Protein AF-0000000083452354 (afdb_homodimer)

Solvent-accessible surface area (backbone atoms only — not comparable to full-atom values): 31433 Å² total; per-residue (Å²): 131,85,44,67,26,34,36,24,33,36,47,53,29,38,31,42,35,36,35,21,65,55,76,79,58,84,60,33,82,42,70,33,78,39,66,51,74,45,76,29,36,59,20,41,41,19,42,53,42,30,30,44,73,66,45,54,36,30,40,35,30,43,43,32,70,34,74,62,28,49,50,45,52,52,50,33,53,78,53,66,34,44,53,85,79,38,43,73,44,76,90,39,59,53,32,40,29,42,33,43,33,17,68,76,78,65,40,51,22,36,41,35,24,66,82,76,54,72,68,66,47,39,74,66,56,68,70,58,79,65,78,56,34,32,30,41,36,35,46,63,49,66,57,71,40,45,50,49,40,51,54,48,49,52,52,49,29,66,75,64,71,51,82,57,42,36,31,37,36,41,43,62,72,58,81,78,54,68,74,53,46,46,75,28,46,30,36,38,36,24,46,55,23,34,45,66,73,70,27,90,42,50,67,51,38,48,67,68,48,59,80,54,45,36,89,87,21,35,44,33,27,40,49,66,84,65,12,36,32,34,36,28,84,88,74,39,77,34,76,28,64,40,42,79,53,94,58,75,65,28,64,82,58,28,68,28,33,23,53,24,40,29,50,54,33,43,74,73,66,50,54,70,57,59,16,47,38,50,7,25,44,52,18,19,56,39,20,50,33,73,72,61,86,55,47,39,71,76,35,52,77,61,50,72,76,100,131,83,43,68,26,34,38,26,32,36,46,54,28,38,32,41,35,37,35,19,66,53,76,80,58,84,60,32,82,43,70,33,78,38,65,53,76,44,76,28,38,59,22,41,41,18,42,52,41,30,30,44,73,67,45,53,37,31,41,34,29,44,42,31,70,34,74,64,28,49,52,45,52,52,51,32,54,78,53,67,34,44,55,84,78,38,44,74,44,75,91,37,59,55,33,39,28,42,33,44,33,16,68,75,79,65,41,51,24,36,39,36,25,66,83,75,54,74,70,67,47,38,76,65,56,69,70,59,78,64,77,57,34,33,33,40,36,35,48,64,51,65,57,70,39,46,50,50,40,52,53,50,48,52,52,49,29,64,74,64,72,51,82,58,41,38,32,37,37,41,44,63,72,58,81,78,54,68,74,52,48,46,74,28,46,32,36,36,36,25,46,53,23,33,46,67,72,70,29,90,45,49,67,50,39,46,66,67,48,59,78,53,44,35,90,87,21,36,42,31,27,40,48,66,85,67,12,36,33,35,34,28,83,89,72,38,78,33,76,29,63,40,41,79,53,95,57,76,66,26,63,79,59,29,69,29,34,24,53,25,40,28,51,55,32,44,74,73,66,48,54,68,57,60,16,46,39,51,8,26,44,52,18,20,55,38,20,49,33,73,73,60,86,55,47,39,71,76,35,51,79,61,49,73,78,102

Organism: Laodelphax striatellus (NCBI:txid195883)

Sequence (612 aa):
MTPTRILCVGLVCVDIVQVCECFPDEDSDKRSVEHYMQRGGNASNMCSVLSQLGAECEFLGSMSDDLFSEFAKKDFGENNISTDNCTYHKGHDLPLSTVIINQQNGSRTIIHSNKSFPELSCQEFEKIDFSAYSWVHFEGRNIEQITGMIKFLLTWRSKSNSCLKISIEIEKPRSNQEVLIPLADVVLLGKDFALFSGCRSMVETIQKFKHNLKSGATLISVWGTEGATGYSESAGCKHSPAYLQLITVDTLGAGDTFAAALVFSLNKGNALDKSIEFACKVAGVKTGIKGFSLLKTVCENILQDVMTPTRILCVGLVCVDIVQVCECFPDEDSDKRSVEHYMQRGGNASNMCSVLSQLGAECEFLGSMSDDLFSEFAKKDFGENNISTDNCTYHKGHDLPLSTVIINQQNGSRTIIHSNKSFPELSCQEFEKIDFSAYSWVHFEGRNIEQITGMIKFLLTWRSKSNSCLKISIEIEKPRSNQEVLIPLADVVLLGKDFALFSGCRSMVETIQKFKHNLKSGATLISVWGTEGATGYSESAGCKHSPAYLQLITVDTLGAGDTFAAALVFSLNKGNALDKSIEFACKVAGVKTGIKGFSLLKTVCENILQDV

InterPro domains:
  IPR002173 Carbohydrate/purine kinase, PfkB, conserved site [PS00584] (250-263)
  IPR011611 Carbohydrate kinase PfkB [PF00294] (4-288)
  IPR029056 Ribokinase-like [G3DSA:3.40.1190.20] (4-295)
  IPR029056 Ribokinase-like [SSF53613] (1-291)
  IPR034093 Ketohexokinase [cd01939] (5-292)
  IPR052562 Ketohexokinase-related [PTHR42774] (3-235)

Foldseek 3Di:
DAFFEEEFFWAKEKEKEFEAQADDDPPDDDDTPDIDMDMDDLSLQLQLLLLLLPGHYEYEKEAEDDPGSVVSVVVCVVSNYHDPLYHYDYPADGKYKYWYAHPVPGDIDIDIDDPCGDIDALVSLLVDDCRNHQEYEYEQPPVVRVVSNLVSVVVVCVVVVHNRFYEYEDEACDPPSLVCQQSGQEYEYEDNVCVSVPHPDQVSSCVVNVVSYHANHKYKYQYPQQAIWMAHPVQGIATDGADADPDFDALRCLVSQLVSQLCSQVSVPDDNNLSSNLSRDLSRQVRRDPRCVCSSVSCVVSSVSD/DAFFEEEFFWAKEKEKEFEAQADDDPPDDDDTPDIDMDMDDLSLQLQLLLLLLPGHYEYEKEAEDDPGSVVSVVVCVVSNYHDPLYHYDYPADGKYKYWYAHPVPRDIDIDIDDPCGDIDALVSLLVDDCRNHQEYEYEQPPVVRVVSNLVSVVVVCVVVVHNRFYEYEDEACDPPSLVCAQSGQEYEYEDNNCVSVPHDDQVSSCVVNVVSYHANHKYKYQYPQQAIWMAHPVQGIATDGADADPDFDALRCLVSQLVSQLCSQVSVPDDNNLSSNLSRDLSRQVRRDPRCVCSSVSCVVSSVSD

Secondary structure (DSSP, 8-state):
----EEEEES--EEEEEEEESSPPPTT-EEE-SEEEEEEE-HHHHHHHHHHHHT--EEEESEE-SSHHHHHHHHHHHHTT-B-TT-EE-TTPPPPEEEEEEETTT--EEEEEE--SPPPPPHHHHTTS-GGGEEEEEEES-SHHHHHHHHHHHHHHHHHHT---EEEEEE-SS-TTGGGGGGG-SEEEEEHHHHHHTT--SHHHHHHHHGGGSPTT-EEEEE-GGG-EEEEETTTEEEEE-----SS----TTHHHHHHHHHHHHHHTT--HHHHHHHHHHHHHHHTTSSSSTTHHHHTHHHHTT-/----EEEEES--EEEEEEEESSPPPTT-EEE-SEEEEEEE-HHHHHHHHHHHHT--EEEESEE-SSHHHHHHHHHHHHTT-B-TT-EE-TTPPPPEEEEEEETTT--EEEEEE---PPPPPHHHHTTS-GGGEEEEEEES-SHHHHHHHHHHHHHHHHHHT---EEEEEE-SS-TTGGGGGGG-SEEEEEHHHHHHTT--SHHHHHHHHGGGSPTT-EEEEE-GGG-EEEEETTTEEEEE-----SS----TTHHHHHHHHHHHHHHTT--HHHHHHHHHHHHHHHTTSSSSTTHHHHTHHHHTT-

pLDDT: mean 95.19, std 4.25, range [59.5, 98.88]

Structure (mmCIF, N/CA/C/O backbone):
data_AF-0000000083452354-model_v1
#
loop_
_entity.id
_entity.type
_entity.pdbx_description
1 polymer 'Carbohydrate kinase PfkB domain-containing protein'
#
loop_
_atom_site.group_PDB
_atom_site.id
_atom_site.type_symbol
_atom_site.label_atom_id
_atom_site.label_alt_id
_atom_site.label_comp_id
_atom_site.label_asym_id
_atom_site.label_entity_id
_atom_site.label_seq_id
_atom_site.pdbx_PDB_ins_code
_atom_site.Cartn_x
_atom_site.Cartn_y
_atom_site.Cartn_z
_atom_site.occupancy
_atom_site.B_iso_or_equiv
_atom_site.auth_seq_id
_atom_site.auth_comp_id
_atom_site.auth_asym_id
_atom_site.auth_atom_id
_atom_site.pdbx_PDB_model_num
ATOM 1 N N . MET A 1 1 ? -24.734 35.438 12.57 1 59.5 1 MET A N 1
ATOM 2 C CA . MET A 1 1 ? -24 34.5 13.453 1 59.5 1 MET A CA 1
ATOM 3 C C . MET A 1 1 ? -22.516 34.469 13.07 1 59.5 1 MET A C 1
ATOM 5 O O . MET A 1 1 ? -22.172 34.531 11.891 1 59.5 1 MET A O 1
ATOM 9 N N . THR A 1 2 ? -21.609 34.594 13.992 1 77.62 2 THR A N 1
ATOM 10 C CA . THR A 1 2 ? -20.172 34.625 13.742 1 77.62 2 THR A CA 1
ATOM 11 C C . THR A 1 2 ? -19.688 33.281 13.203 1 77.62 2 THR A C 1
ATOM 13 O O . THR A 1 2 ? -19.938 32.25 13.797 1 77.62 2 THR A O 1
ATOM 16 N N . PRO A 1 3 ? -19.141 33.312 11.93 1 86 3 PRO A N 1
ATOM 17 C CA . PRO A 1 3 ? -18.656 32.062 11.367 1 86 3 PRO A CA 1
ATOM 18 C C . PRO A 1 3 ? -17.625 31.375 12.266 1 86 3 PRO A C 1
ATOM 20 O O . PRO A 1 3 ? -16.859 32.031 12.969 1 86 3 PRO A O 1
ATOM 23 N N . THR A 1 4 ? -17.719 30.078 12.297 1 88.81 4 THR A N 1
ATOM 24 C CA . THR A 1 4 ? -16.797 29.328 13.156 1 88.81 4 THR A CA 1
ATOM 25 C C . THR A 1 4 ? -16.109 28.219 12.367 1 88.81 4 THR A C 1
ATOM 27 O O . THR A 1 4 ? -15.211 27.547 12.883 1 88.81 4 THR A O 1
ATOM 30 N N . ARG A 1 5 ? -16.453 28.062 11.18 1 96.38 5 ARG A N 1
ATOM 31 C CA . ARG A 1 5 ? -15.938 26.938 10.383 1 96.38 5 ARG A CA 1
ATOM 32 C C . ARG A 1 5 ? -14.484 27.203 9.977 1 96.38 5 ARG A C 1
ATOM 34 O O . ARG A 1 5 ? -14.133 28.312 9.602 1 96.38 5 ARG A O 1
ATOM 41 N N . ILE A 1 6 ? -13.656 26.141 10.055 1 98.75 6 ILE A N 1
ATOM 42 C CA . ILE A 1 6 ? -12.25 26.234 9.68 1 98.75 6 ILE A CA 1
ATOM 43 C C . ILE A 1 6 ? -12.031 25.5 8.359 1 98.75 6 ILE A C 1
ATOM 45 O O . ILE A 1 6 ? -12.453 24.359 8.188 1 98.75 6 ILE A O 1
ATOM 49 N N . LEU A 1 7 ? -11.422 26.172 7.391 1 98.81 7 LEU A N 1
ATOM 50 C CA . LEU A 1 7 ? -11.078 25.594 6.098 1 98.81 7 LEU A CA 1
ATOM 51 C C . LEU A 1 7 ? -9.602 25.219 6.047 1 98.81 7 LEU A C 1
ATOM 53 O O . LEU A 1 7 ? -8.734 26.062 6.336 1 98.81 7 LEU A O 1
ATOM 57 N N . CYS A 1 8 ? -9.305 23.969 5.773 1 98.81 8 CYS A N 1
ATOM 58 C CA . CYS A 1 8 ? -7.926 23.531 5.586 1 98.81 8 CYS A CA 1
ATOM 59 C C . CYS A 1 8 ? -7.641 23.234 4.117 1 98.81 8 CYS A C 1
ATOM 61 O O . CYS A 1 8 ? -8.273 22.359 3.523 1 98.81 8 CYS A O 1
ATOM 63 N N . VAL A 1 9 ? -6.672 23.922 3.527 1 98.69 9 VAL A N 1
ATOM 64 C CA . VAL A 1 9 ? -6.348 23.828 2.107 1 98.69 9 VAL A CA 1
ATOM 65 C C . VAL A 1 9 ? -5.039 23.062 1.92 1 98.69 9 VAL A C 1
ATOM 67 O O . VAL A 1 9 ? -4.004 23.453 2.463 1 98.69 9 VAL A O 1
ATOM 70 N N . GLY A 1 10 ? -5.105 22 1.178 1 97.56 10 GLY A N 1
ATOM 71 C CA . GLY A 1 10 ? -3.875 21.266 0.947 1 97.56 10 GLY A CA 1
ATOM 72 C C . GLY A 1 10 ? -4.102 19.906 0.29 1 97.56 10 GLY A C 1
ATOM 73 O O . GLY A 1 10 ? -4.93 19.781 -0.617 1 97.56 10 GLY A O 1
ATOM 74 N N . LEU A 1 11 ? -3.305 18.984 0.703 1 95.25 11 LEU A N 1
ATOM 75 C CA . LEU A 1 11 ? -3.301 17.688 0.032 1 95.25 11 LEU A CA 1
ATOM 76 C C . LEU A 1 11 ? -3.992 16.641 0.887 1 95.25 11 LEU A C 1
ATOM 78 O O . LEU A 1 11 ? -4.039 16.75 2.113 1 95.25 11 LEU A O 1
ATOM 82 N N . VAL A 1 12 ? -4.598 15.695 0.187 1 97.62 12 VAL A N 1
ATOM 83 C CA . VAL A 1 12 ? -5.047 14.438 0.776 1 97.62 12 VAL A CA 1
ATOM 84 C C . VAL A 1 12 ? -4.379 13.266 0.066 1 97.62 12 VAL A C 1
ATOM 86 O O . VAL A 1 12 ? -4.141 13.312 -1.144 1 97.62 12 VAL A O 1
ATOM 89 N N . CYS A 1 13 ? -3.949 12.359 0.795 1 97.12 13 CYS A N 1
ATOM 90 C CA . CYS A 1 13 ? -3.412 11.117 0.266 1 97.12 13 CYS A CA 1
ATOM 91 C C . CYS A 1 13 ? -3.873 9.922 1.1 1 97.12 13 CYS A C 1
ATOM 93 O O . CYS A 1 13 ? -4.629 10.086 2.059 1 97.12 13 CYS A O 1
ATOM 95 N N . VAL A 1 14 ? -3.547 8.781 0.658 1 96.81 14 VAL A N 1
ATOM 96 C CA . VAL A 1 14 ? -3.801 7.562 1.417 1 96.81 14 VAL A CA 1
ATOM 97 C C . VAL A 1 14 ? -2.477 6.914 1.812 1 96.81 14 VAL A C 1
ATOM 99 O O . VAL A 1 14 ? -1.541 6.859 1.011 1 96.81 14 VAL A O 1
ATOM 102 N N . ASP A 1 15 ? -2.402 6.574 3.043 1 96.44 15 ASP A N 1
ATOM 103 C CA . ASP A 1 15 ? -1.229 5.887 3.57 1 96.44 15 ASP A CA 1
ATOM 104 C C . ASP A 1 15 ? -1.497 4.391 3.738 1 96.44 15 ASP A C 1
ATOM 106 O O . ASP A 1 15 ? -2.445 3.998 4.422 1 96.44 15 ASP A O 1
ATOM 110 N N . ILE A 1 16 ? -0.699 3.607 3.1 1 96.75 16 ILE A N 1
ATOM 111 C CA . ILE A 1 16 ? -0.653 2.178 3.379 1 96.75 16 ILE A CA 1
ATOM 112 C C . ILE A 1 16 ? 0.457 1.884 4.387 1 96.75 16 ILE A C 1
ATOM 114 O O . ILE A 1 16 ? 1.642 1.992 4.062 1 96.75 16 ILE A O 1
ATOM 118 N N . VAL A 1 17 ? 0.036 1.409 5.531 1 95.69 17 VAL A N 1
ATOM 119 C CA . VAL A 1 17 ? 0.994 1.263 6.621 1 95.69 17 VAL A CA 1
ATOM 120 C C . VAL A 1 17 ? 1.289 -0.217 6.855 1 95.69 17 VAL A C 1
ATOM 122 O O . VAL A 1 17 ? 0.369 -1.021 7.02 1 95.69 17 VAL A O 1
ATOM 125 N N . GLN A 1 18 ? 2.516 -0.581 6.789 1 96.81 18 GLN A N 1
ATOM 126 C CA . GLN A 1 18 ? 3.008 -1.898 7.18 1 96.81 18 GLN A CA 1
ATOM 127 C C . GLN A 1 18 ? 3.816 -1.824 8.469 1 96.81 18 GLN A C 1
ATOM 129 O O . GLN A 1 18 ? 4.848 -1.152 8.523 1 96.81 18 GLN A O 1
ATOM 134 N N . VAL A 1 19 ? 3.334 -2.504 9.484 1 94.62 19 VAL A N 1
ATOM 135 C CA . VAL A 1 19 ? 4.078 -2.602 10.734 1 94.62 19 VAL A CA 1
ATOM 136 C C . VAL A 1 19 ? 4.949 -3.855 10.727 1 94.62 19 VAL A C 1
ATOM 138 O O . VAL A 1 19 ? 4.441 -4.973 10.633 1 94.62 19 VAL A O 1
ATOM 141 N N . CYS A 1 20 ? 6.234 -3.67 10.75 1 96.44 20 CYS A N 1
ATOM 142 C CA . CYS A 1 20 ? 7.188 -4.77 10.68 1 96.44 20 CYS A CA 1
ATOM 143 C C . CYS A 1 20 ? 7.922 -4.941 12 1 96.44 20 CYS A C 1
ATOM 145 O O . CYS A 1 20 ? 8.102 -3.975 12.75 1 96.44 20 CYS A O 1
ATOM 147 N N . GLU A 1 21 ? 8.273 -6.195 12.32 1 95.38 21 GLU A N 1
ATOM 148 C CA . GLU A 1 21 ? 9.117 -6.398 13.492 1 95.38 21 GLU A CA 1
ATOM 149 C C . GLU A 1 21 ? 10.406 -5.582 13.398 1 95.38 21 GLU A C 1
ATOM 151 O O . GLU A 1 21 ? 10.82 -4.945 14.375 1 95.38 21 GLU A O 1
ATOM 156 N N . CYS A 1 22 ? 11.055 -5.66 12.266 1 95.44 22 CYS A N 1
ATOM 157 C CA . CYS A 1 22 ? 12.219 -4.844 11.93 1 95.44 22 CYS A CA 1
ATOM 158 C C . CYS A 1 22 ? 12.109 -4.305 10.508 1 95.44 22 CYS A C 1
ATOM 160 O O . CYS A 1 22 ? 11.312 -4.805 9.703 1 95.44 22 CYS A O 1
ATOM 162 N N . PHE A 1 23 ? 12.867 -3.281 10.242 1 96.75 23 PHE A N 1
ATOM 163 C CA . PHE A 1 23 ? 12.891 -2.752 8.883 1 96.75 23 PHE A CA 1
ATOM 164 C C . PHE A 1 23 ? 13.398 -3.799 7.902 1 96.75 23 PHE A C 1
ATOM 166 O O . PHE A 1 23 ? 14.406 -4.465 8.164 1 96.75 23 PHE A O 1
ATOM 173 N N . PRO A 1 24 ? 12.695 -4.023 6.777 1 97.31 24 PRO A N 1
ATOM 174 C CA . PRO A 1 24 ? 13.062 -5.117 5.875 1 97.31 24 PRO A CA 1
ATOM 175 C C . PRO A 1 24 ? 14.398 -4.879 5.176 1 97.31 24 PRO A C 1
ATOM 177 O O . PRO A 1 24 ? 14.719 -3.744 4.816 1 97.31 24 PRO A O 1
ATOM 180 N N . ASP A 1 25 ? 15.141 -5.949 5.004 1 96.31 25 ASP A N 1
ATOM 181 C CA . ASP A 1 25 ? 16.328 -5.906 4.16 1 96.31 25 ASP A CA 1
ATOM 182 C C . ASP A 1 25 ? 15.953 -5.805 2.684 1 96.31 25 ASP A C 1
ATOM 184 O O . ASP A 1 25 ? 14.953 -6.387 2.25 1 96.31 25 ASP A O 1
ATOM 188 N N . GLU A 1 26 ? 16.75 -5.051 1.954 1 95.62 26 GLU A N 1
ATOM 189 C CA . GLU A 1 26 ? 16.5 -5.02 0.515 1 95.62 26 GLU A CA 1
ATOM 190 C C . GLU A 1 26 ? 16.5 -6.422 -0.079 1 95.62 26 GLU A C 1
ATOM 192 O O . GLU A 1 26 ? 17.266 -7.293 0.367 1 95.62 26 GLU A O 1
ATOM 197 N N . ASP A 1 27 ? 15.656 -6.645 -1.103 1 92 27 ASP A N 1
ATOM 198 C CA . ASP A 1 27 ? 15.547 -7.891 -1.855 1 92 27 ASP A CA 1
ATOM 199 C C . ASP A 1 27 ? 15.117 -9.047 -0.953 1 92 27 ASP A C 1
ATOM 201 O O . ASP A 1 27 ? 15.625 -10.164 -1.076 1 92 27 ASP A O 1
ATOM 205 N N . SER A 1 28 ? 14.281 -8.711 -0.022 1 92.56 28 SER A N 1
ATOM 206 C CA . SER A 1 28 ? 13.758 -9.727 0.885 1 92.56 28 SER A CA 1
ATOM 207 C C . SER A 1 28 ? 12.242 -9.836 0.767 1 92.56 28 SER A C 1
ATOM 209 O O . SER A 1 28 ? 11.594 -8.992 0.151 1 92.56 28 SER A O 1
ATOM 211 N N . ASP A 1 29 ? 11.766 -10.914 1.157 1 90.31 29 ASP A N 1
ATOM 212 C CA . ASP A 1 29 ? 10.344 -11.188 1.348 1 90.31 29 ASP A CA 1
ATOM 213 C C . ASP A 1 29 ? 10.023 -11.398 2.824 1 90.31 29 ASP A C 1
ATOM 215 O O . ASP A 1 29 ? 10.391 -12.422 3.41 1 90.31 29 ASP A O 1
ATOM 219 N N . LYS A 1 30 ? 9.273 -10.375 3.383 1 92.19 30 LYS A N 1
ATOM 220 C CA . LYS A 1 30 ? 9.023 -10.414 4.82 1 92.19 30 LYS A CA 1
ATOM 221 C C . LYS A 1 30 ? 7.531 -10.328 5.121 1 92.19 30 LYS A C 1
ATOM 223 O O . LYS A 1 30 ? 6.762 -9.781 4.328 1 92.19 30 LYS A O 1
ATOM 228 N N . ARG A 1 31 ? 7.215 -10.922 6.238 1 92.56 31 ARG A N 1
ATOM 229 C CA . ARG A 1 31 ? 5.852 -10.781 6.746 1 92.56 31 ARG A CA 1
ATOM 230 C C . ARG A 1 31 ? 5.746 -9.625 7.73 1 92.56 31 ARG A C 1
ATOM 232 O O . ARG A 1 31 ? 6.621 -9.445 8.578 1 92.56 31 ARG A O 1
ATOM 239 N N . SER A 1 32 ? 4.801 -8.812 7.508 1 95 32 SER A N 1
ATOM 240 C CA . SER A 1 32 ? 4.57 -7.754 8.484 1 95 32 SER A CA 1
ATOM 241 C C . SER A 1 32 ? 3.725 -8.25 9.648 1 95 32 SER A C 1
ATOM 243 O O . SER A 1 32 ? 3.068 -9.289 9.555 1 95 32 SER A O 1
ATOM 245 N N . VAL A 1 33 ? 3.75 -7.531 10.766 1 93 33 VAL A N 1
ATOM 246 C CA . VAL A 1 33 ? 2.955 -7.812 11.953 1 93 33 VAL A CA 1
ATOM 247 C C . VAL A 1 33 ? 1.501 -7.418 11.711 1 93 33 VAL A C 1
ATOM 249 O O . VAL A 1 33 ? 0.581 -8.125 12.125 1 93 33 VAL A O 1
ATOM 252 N N . GLU A 1 34 ? 1.358 -6.324 11.047 1 91.5 34 GLU A N 1
ATOM 253 C CA . GLU A 1 34 ? 0.034 -5.816 10.703 1 91.5 34 GLU A CA 1
ATOM 254 C C . GLU A 1 34 ? 0.111 -4.789 9.57 1 91.5 34 GLU A C 1
ATOM 256 O O . GLU A 1 34 ? 1.188 -4.27 9.273 1 91.5 34 GLU A O 1
ATOM 261 N N . HIS A 1 35 ? -1.05 -4.625 8.977 1 93.56 35 HIS A N 1
ATOM 262 C CA . HIS A 1 35 ? -1.181 -3.531 8.023 1 93.56 35 HIS A CA 1
ATOM 263 C C . HIS A 1 35 ? -2.482 -2.766 8.234 1 93.56 35 HIS A C 1
ATOM 265 O O . HIS A 1 35 ? -3.428 -3.295 8.828 1 93.56 35 HIS A O 1
ATOM 271 N N . TYR A 1 36 ? -2.498 -1.532 7.859 1 91.56 36 TYR A N 1
ATOM 272 C CA . TYR A 1 36 ? -3.746 -0.778 7.812 1 91.56 36 TYR A CA 1
ATOM 273 C C . TYR A 1 36 ? -3.641 0.387 6.836 1 91.56 36 TYR A C 1
ATOM 275 O O . TYR A 1 36 ? -2.541 0.761 6.422 1 91.56 36 TYR A O 1
ATOM 283 N N . MET A 1 37 ? -4.77 0.811 6.449 1 93.25 37 MET A N 1
ATOM 284 C CA . MET A 1 37 ? -4.898 1.951 5.547 1 93.25 37 MET A CA 1
ATOM 285 C C . MET A 1 37 ? -5.504 3.15 6.273 1 93.25 37 MET A C 1
ATOM 287 O O . MET A 1 37 ? -6.41 2.994 7.09 1 93.25 37 MET A O 1
ATOM 291 N N . GLN A 1 38 ? -4.961 4.352 6.016 1 94.5 38 GLN A N 1
ATOM 292 C CA . GLN A 1 38 ? -5.52 5.562 6.609 1 94.5 38 GLN A CA 1
ATOM 293 C C . GLN A 1 38 ? -5.336 6.762 5.68 1 94.5 38 GLN A C 1
ATOM 295 O O . GLN A 1 38 ? -4.484 6.738 4.789 1 94.5 38 GLN A O 1
ATOM 300 N N . ARG A 1 39 ? -6.215 7.707 5.891 1 96.12 39 ARG A N 1
ATOM 301 C CA . ARG A 1 39 ? -6.051 8.969 5.18 1 96.12 39 ARG A CA 1
ATOM 302 C C . ARG A 1 39 ? -4.816 9.719 5.676 1 96.12 39 ARG A C 1
ATOM 304 O O . ARG A 1 39 ? -4.535 9.734 6.875 1 96.12 39 ARG A O 1
ATOM 311 N N . GLY A 1 40 ? -4.086 10.32 4.695 1 96.19 40 GLY A N 1
ATOM 312 C CA . GLY A 1 40 ? -2.949 11.172 4.996 1 96.19 40 GLY A CA 1
ATOM 313 C C . GLY A 1 40 ? -3.053 12.547 4.363 1 96.19 40 GLY A C 1
ATOM 314 O O . GLY A 1 40 ? -4.109 12.922 3.85 1 96.19 40 GLY A O 1
ATOM 315 N N . GLY A 1 41 ? -1.926 13.273 4.457 1 95.44 41 GLY A N 1
ATOM 316 C CA . GLY A 1 41 ? -1.912 14.656 4.012 1 95.44 41 GLY A CA 1
ATOM 317 C C . GLY A 1 41 ? -2.061 15.656 5.145 1 95.44 41 GLY A C 1
ATOM 318 O O . GLY A 1 41 ? -2.943 15.516 5.992 1 95.44 41 GLY A O 1
ATOM 319 N N . ASN A 1 42 ? -1.28 16.625 5.09 1 95.94 42 ASN A N 1
ATOM 320 C CA . ASN A 1 42 ? -1.235 17.562 6.211 1 95.94 42 ASN A CA 1
ATOM 321 C C . ASN A 1 42 ? -2.594 18.219 6.457 1 95.94 42 ASN A C 1
ATOM 323 O O . ASN A 1 42 ? -3.135 18.141 7.559 1 95.94 42 ASN A O 1
ATOM 327 N N . ALA A 1 43 ? -3.113 18.828 5.438 1 97.94 43 ALA A N 1
ATOM 328 C CA . ALA A 1 43 ? -4.398 19.516 5.57 1 97.94 43 ALA A CA 1
ATOM 329 C C . ALA A 1 43 ? -5.508 18.531 5.926 1 97.94 43 ALA A C 1
ATOM 331 O O . ALA A 1 43 ? -6.359 18.812 6.77 1 97.94 43 ALA A O 1
ATOM 332 N N . SER A 1 44 ? -5.469 17.406 5.262 1 98 44 SER A N 1
ATOM 333 C CA . SER A 1 44 ? -6.43 16.328 5.531 1 98 44 SER A CA 1
ATOM 334 C C . SER A 1 44 ? -6.355 15.875 6.984 1 98 44 SER A C 1
ATOM 336 O O . SER A 1 44 ? -7.379 15.781 7.664 1 98 44 SER A O 1
ATOM 338 N N . ASN A 1 45 ? -5.223 15.641 7.488 1 97.69 45 ASN A N 1
ATOM 339 C CA . ASN A 1 45 ? -5.016 15.219 8.867 1 97.69 45 ASN A CA 1
ATOM 340 C C . ASN A 1 45 ? -5.473 16.281 9.859 1 97.69 45 ASN A C 1
ATOM 342 O O . ASN A 1 45 ? -6.074 15.969 10.891 1 97.69 45 ASN A O 1
ATOM 346 N N . MET A 1 46 ? -5.148 17.5 9.531 1 98.25 46 MET A N 1
ATOM 347 C CA . MET A 1 46 ? -5.578 18.594 10.391 1 98.25 46 MET A CA 1
ATOM 348 C C . MET A 1 46 ? -7.09 18.578 10.57 1 98.25 46 MET A C 1
ATOM 350 O O . MET A 1 46 ? -7.586 18.766 11.688 1 98.25 46 MET A O 1
ATOM 354 N N . CYS A 1 47 ? -7.809 18.375 9.508 1 98.69 47 CYS A N 1
ATOM 355 C CA . CYS A 1 47 ? -9.266 18.328 9.578 1 98.69 47 CYS A CA 1
ATOM 356 C C . CYS A 1 47 ? -9.734 17.219 10.516 1 98.69 47 CYS A C 1
ATOM 358 O O . CYS A 1 47 ? -10.688 17.406 11.273 1 98.69 47 CYS A O 1
ATOM 360 N N . SER A 1 48 ? -9.078 16.062 10.461 1 98.19 48 SER A N 1
ATOM 361 C CA . SER A 1 48 ? -9.453 14.969 11.344 1 98.19 48 SER A CA 1
ATOM 362 C C . SER A 1 48 ? -9.305 15.359 12.812 1 98.19 48 SER A C 1
ATOM 364 O O . SER A 1 48 ? -10.18 15.07 13.633 1 98.19 48 SER A O 1
ATOM 366 N N . VAL A 1 49 ? -8.219 16 13.086 1 98.19 49 VAL A N 1
ATOM 367 C CA . VAL A 1 49 ? -7.949 16.438 14.461 1 98.19 49 VAL A CA 1
ATOM 368 C C . VAL A 1 49 ? -8.969 17.5 14.875 1 98.19 49 VAL A C 1
ATOM 370 O O . VAL A 1 49 ? -9.547 17.406 15.961 1 98.19 49 VAL A O 1
ATOM 373 N N . LEU A 1 50 ? -9.195 18.5 14.016 1 98.38 50 LEU A N 1
ATOM 374 C CA . LEU A 1 50 ? -10.164 19.547 14.312 1 98.38 50 LEU A CA 1
ATOM 375 C C . LEU A 1 50 ? -11.539 18.969 14.594 1 98.38 50 LEU A C 1
ATOM 377 O O . LEU A 1 50 ? -12.195 19.359 15.562 1 98.38 50 LEU A O 1
ATOM 381 N N . SER A 1 51 ? -11.914 18.031 13.75 1 98.19 51 SER A N 1
ATOM 382 C CA . SER A 1 51 ? -13.203 17.375 13.938 1 98.19 51 SER A CA 1
ATOM 383 C C . SER A 1 51 ? -13.273 16.688 15.297 1 98.19 51 SER A C 1
ATOM 385 O O . SER A 1 51 ? -14.266 16.797 16.016 1 98.19 51 SER A O 1
ATOM 387 N N . GLN A 1 52 ? -12.242 15.984 15.672 1 97.12 52 GLN A N 1
ATOM 388 C CA . GLN A 1 52 ? -12.195 15.266 16.938 1 97.12 52 GLN A CA 1
ATOM 389 C C . GLN A 1 52 ? -12.242 16.234 18.125 1 97.12 52 GLN A C 1
ATOM 391 O O . GLN A 1 52 ? -12.789 15.898 19.172 1 97.12 52 GLN A O 1
ATOM 396 N N . LEU A 1 53 ? -11.68 17.391 17.938 1 96.69 53 LEU A N 1
ATOM 397 C CA . LEU A 1 53 ? -11.68 18.391 19 1 96.69 53 LEU A CA 1
ATOM 398 C C . LEU A 1 53 ? -13.023 19.109 19.078 1 96.69 53 LEU A C 1
ATOM 400 O O . LEU A 1 53 ? -13.25 19.922 19.969 1 96.69 53 LEU A O 1
ATOM 404 N N . GLY A 1 54 ? -13.898 18.906 18.094 1 95.38 54 GLY A N 1
ATOM 405 C CA . GLY A 1 54 ? -15.25 19.453 18.141 1 95.38 54 GLY A CA 1
ATOM 406 C C . GLY A 1 54 ? -15.43 20.656 17.25 1 95.38 54 GLY A C 1
ATOM 407 O O . GLY A 1 54 ? -16.453 21.344 17.312 1 95.38 54 GLY A O 1
ATOM 408 N N . ALA A 1 55 ? -14.492 20.969 16.453 1 96.69 55 ALA A N 1
ATOM 409 C CA . ALA A 1 55 ? -14.609 22.109 15.547 1 96.69 55 ALA A CA 1
ATOM 410 C C . ALA A 1 55 ? -15.297 21.703 14.242 1 96.69 55 ALA A C 1
ATOM 412 O O . ALA A 1 55 ? -15.125 20.578 13.758 1 96.69 55 ALA A O 1
ATOM 413 N N . GLU A 1 56 ? -16.062 22.625 13.711 1 97.38 56 GLU A N 1
ATOM 414 C CA . GLU A 1 56 ? -16.531 22.469 12.336 1 97.38 56 GLU A CA 1
ATOM 415 C C . GLU A 1 56 ? -15.43 22.797 11.336 1 97.38 56 GLU A C 1
ATOM 417 O O . GLU A 1 56 ? -14.805 23.859 11.414 1 97.38 56 GLU A O 1
ATOM 422 N N . CYS A 1 57 ? -15.203 21.812 10.43 1 98.31 57 CYS A N 1
ATOM 423 C CA . CYS A 1 57 ? -14.117 22.078 9.492 1 98.31 57 CYS A CA 1
ATOM 424 C C . CYS A 1 57 ? -14.43 21.469 8.125 1 98.31 57 CYS A C 1
ATOM 426 O O . CYS A 1 57 ? -15.367 20.688 7.98 1 98.31 57 CYS A O 1
ATOM 428 N N . GLU A 1 58 ? -13.695 21.969 7.164 1 98.62 58 GLU A N 1
ATOM 429 C CA . GLU A 1 58 ? -13.789 21.547 5.77 1 98.62 58 GLU A CA 1
ATOM 430 C C . GLU A 1 58 ? -12.406 21.391 5.148 1 98.62 58 GLU A C 1
ATOM 432 O O . GLU A 1 58 ? -11.508 22.188 5.406 1 98.62 58 GLU A O 1
ATOM 437 N N . PHE A 1 59 ? -12.273 20.281 4.449 1 98.75 59 PHE A N 1
ATOM 438 C CA . PHE A 1 59 ? -11.078 20.078 3.643 1 98.75 59 PHE A CA 1
ATOM 439 C C . PHE A 1 59 ? -11.281 20.625 2.232 1 98.75 59 PHE A C 1
ATOM 441 O O . PHE A 1 59 ? -12.328 20.406 1.619 1 98.75 59 PHE A O 1
ATOM 448 N N . LEU A 1 60 ? -10.305 21.328 1.779 1 98.56 60 LEU A N 1
ATOM 449 C CA . LEU A 1 60 ? -10.32 21.828 0.405 1 98.56 60 LEU A CA 1
ATOM 450 C C . LEU A 1 60 ? -9.055 21.406 -0.337 1 98.56 60 LEU A C 1
ATOM 452 O O . LEU A 1 60 ? -7.953 21.797 0.043 1 98.56 60 LEU A O 1
ATOM 456 N N . GLY A 1 61 ? -9.148 20.656 -1.263 1 97.88 61 GLY A N 1
ATOM 457 C CA . GLY A 1 61 ? -8.086 20.172 -2.137 1 97.88 61 GLY A CA 1
ATOM 458 C C . GLY A 1 61 ? -8.609 19.438 -3.357 1 97.88 61 GLY A C 1
ATOM 459 O O . GLY A 1 61 ? -9.75 19.641 -3.771 1 97.88 61 GLY A O 1
ATOM 460 N N . SER A 1 62 ? -7.688 18.734 -4.023 1 97.06 62 SER A N 1
ATOM 461 C CA . SER A 1 62 ? -8.031 17.938 -5.203 1 97.06 62 SER A CA 1
ATOM 462 C C . SER A 1 62 ? -8.328 16.484 -4.836 1 97.06 62 SER A C 1
ATOM 464 O O . SER A 1 62 ? -7.684 15.922 -3.953 1 97.06 62 SER A O 1
ATOM 466 N N . MET A 1 63 ? -9.281 15.977 -5.453 1 96.5 63 MET A N 1
ATOM 467 C CA . MET A 1 63 ? -9.633 14.562 -5.344 1 96.5 63 MET A CA 1
ATOM 468 C C . MET A 1 63 ? -9.797 13.938 -6.723 1 96.5 63 MET A C 1
ATOM 470 O O . MET A 1 63 ? -9.695 14.625 -7.738 1 96.5 63 MET A O 1
ATOM 474 N N . SER A 1 64 ? -9.883 12.695 -6.793 1 96.25 64 SER A N 1
ATOM 475 C CA . SER A 1 64 ? -10.07 11.953 -8.039 1 96.25 64 SER A CA 1
ATOM 476 C C . SER A 1 64 ? -11.227 10.961 -7.918 1 96.25 64 SER A C 1
ATOM 478 O O . SER A 1 64 ? -12.117 11.141 -7.09 1 96.25 64 SER A O 1
ATOM 480 N N . ASP A 1 65 ? -11.344 10.055 -8.875 1 93.19 65 ASP A N 1
ATOM 481 C CA . ASP A 1 65 ? -12.391 9.039 -8.859 1 93.19 65 ASP A CA 1
ATOM 482 C C . ASP A 1 65 ? -11.805 7.637 -8.719 1 93.19 65 ASP A C 1
ATOM 484 O O . ASP A 1 65 ? -12.477 6.645 -9.008 1 93.19 65 ASP A O 1
ATOM 488 N N . ASP A 1 66 ? -10.617 7.629 -8.344 1 91.12 66 ASP A N 1
ATOM 489 C CA . ASP A 1 66 ? -9.992 6.324 -8.172 1 91.12 66 ASP A CA 1
ATOM 490 C C . ASP A 1 66 ? -10.375 5.707 -6.828 1 91.12 66 ASP A C 1
ATOM 492 O O . ASP A 1 66 ? -11.094 6.32 -6.039 1 91.12 66 ASP A O 1
ATOM 496 N N . LEU A 1 67 ? -9.922 4.5 -6.605 1 91.19 67 LEU A N 1
ATOM 497 C CA . LEU A 1 67 ? -10.258 3.705 -5.43 1 91.19 67 LEU A CA 1
ATOM 498 C C . LEU A 1 67 ? -9.859 4.438 -4.152 1 91.19 67 LEU A C 1
ATOM 500 O O . LEU A 1 67 ? -10.617 4.445 -3.178 1 91.19 67 LEU A O 1
ATOM 504 N N . PHE A 1 68 ? -8.742 5.055 -4.141 1 93.94 68 PHE A N 1
ATOM 505 C CA . PHE A 1 68 ? -8.219 5.699 -2.943 1 93.94 68 PHE A CA 1
ATOM 506 C C . PHE A 1 68 ? -8.969 6.996 -2.658 1 93.94 68 PHE A C 1
ATOM 508 O O . PHE A 1 68 ? -9.148 7.375 -1.498 1 93.94 68 PHE A O 1
ATOM 515 N N . SER A 1 69 ? -9.375 7.68 -3.711 1 95.06 69 SER A N 1
ATOM 516 C CA . SER A 1 69 ? -10.219 8.852 -3.52 1 95.06 69 SER A CA 1
ATOM 517 C C . SER A 1 69 ? -11.562 8.469 -2.893 1 95.06 69 SER A C 1
ATOM 519 O O . SER A 1 69 ? -12.094 9.211 -2.066 1 95.06 69 SER A O 1
ATOM 521 N N . GLU A 1 70 ? -12.039 7.359 -3.326 1 93.19 70 GLU A N 1
ATOM 522 C CA . GLU A 1 70 ? -13.289 6.875 -2.742 1 93.19 70 GLU A CA 1
ATOM 523 C C . GLU A 1 70 ? -13.117 6.57 -1.257 1 93.19 70 GLU A C 1
ATOM 525 O O . GLU A 1 70 ? -13.984 6.898 -0.446 1 93.19 70 GLU A O 1
ATOM 530 N N . PHE A 1 71 ? -12.117 5.918 -0.953 1 94.88 71 PHE A N 1
ATOM 531 C CA . PHE A 1 71 ? -11.797 5.652 0.444 1 94.88 71 PHE A CA 1
ATOM 532 C C . PHE A 1 71 ? -11.703 6.953 1.234 1 94.88 71 PHE A C 1
ATOM 534 O O . PHE A 1 71 ? -12.273 7.07 2.318 1 94.88 71 PHE A O 1
ATOM 541 N N . ALA A 1 72 ? -10.961 7.934 0.712 1 97.44 72 ALA A N 1
ATOM 542 C CA . ALA A 1 72 ? -10.766 9.211 1.39 1 97.44 72 ALA A CA 1
ATOM 543 C C . ALA A 1 72 ? -12.094 9.93 1.604 1 97.44 72 ALA A C 1
ATOM 545 O O . ALA A 1 72 ? -12.359 10.445 2.693 1 97.44 72 ALA A O 1
ATOM 546 N N . LYS A 1 73 ? -12.898 9.938 0.576 1 96.94 73 LYS A N 1
ATOM 547 C CA . LYS A 1 73 ? -14.195 10.594 0.657 1 96.94 73 LYS A CA 1
ATOM 548 C C . LYS A 1 73 ? -15.062 9.984 1.756 1 96.94 73 LYS A C 1
ATOM 550 O O . LYS A 1 73 ? -15.688 10.703 2.537 1 96.94 73 LYS A O 1
ATOM 555 N N . LYS A 1 74 ? -15.109 8.664 1.752 1 96.19 74 LYS A N 1
ATOM 556 C CA . LYS A 1 74 ? -15.867 7.961 2.787 1 96.19 74 LYS A CA 1
ATOM 557 C C . LYS A 1 74 ? -15.328 8.289 4.176 1 96.19 74 LYS A C 1
ATOM 559 O O . LYS A 1 74 ? -16.109 8.547 5.102 1 96.19 74 LYS A O 1
ATOM 564 N N . ASP A 1 75 ? -14.109 8.289 4.312 1 96.94 75 ASP A N 1
ATOM 565 C CA . ASP A 1 75 ? -13.469 8.578 5.594 1 96.94 75 ASP A CA 1
ATOM 566 C C . ASP A 1 75 ? -13.773 10 6.055 1 96.94 75 ASP A C 1
ATOM 568 O O . ASP A 1 75 ? -14.078 10.227 7.227 1 96.94 75 ASP A O 1
ATOM 572 N N . PHE A 1 76 ? -13.68 11 5.137 1 98.25 76 PHE A N 1
ATOM 573 C CA . PHE A 1 76 ? -14.055 12.367 5.465 1 98.25 76 PHE A CA 1
ATOM 574 C C . PHE A 1 76 ? -15.477 12.422 6.016 1 98.25 76 PHE A C 1
ATOM 576 O O . PHE A 1 76 ? -15.719 13.055 7.047 1 98.25 76 PHE A O 1
ATOM 583 N N . GLY A 1 77 ? -16.375 11.758 5.309 1 97.62 77 GLY A N 1
ATOM 584 C CA . GLY A 1 77 ? -17.766 11.719 5.742 1 97.62 77 GLY A CA 1
ATOM 585 C C . GLY A 1 77 ? -17.938 11.117 7.125 1 97.62 77 GLY A C 1
ATOM 586 O O . GLY A 1 77 ? -18.641 11.672 7.965 1 97.62 77 GLY A O 1
ATOM 587 N N . GLU A 1 78 ? -17.266 10.047 7.367 1 96.06 78 GLU A N 1
ATOM 588 C CA . GLU A 1 78 ? -17.359 9.344 8.641 1 96.06 78 GLU A CA 1
ATOM 589 C C . GLU A 1 78 ? -16.797 10.18 9.781 1 96.06 78 GLU A C 1
ATOM 591 O O . GLU A 1 78 ? -17.156 9.984 10.945 1 96.06 78 GLU A O 1
ATOM 596 N N . ASN A 1 79 ? -15.953 11.164 9.477 1 96.5 79 ASN A N 1
ATOM 597 C CA . ASN A 1 79 ? -15.344 12.031 10.477 1 96.5 79 ASN A CA 1
ATOM 598 C C . ASN A 1 79 ? -15.992 13.414 10.492 1 96.5 79 ASN A C 1
ATOM 600 O O . ASN A 1 79 ? -15.445 14.352 11.07 1 96.5 79 ASN A O 1
ATOM 604 N N . ASN A 1 80 ? -17.094 13.539 9.773 1 97.25 80 ASN A N 1
ATOM 605 C CA . ASN A 1 80 ? -17.875 14.766 9.742 1 97.25 80 ASN A CA 1
ATOM 606 C C . ASN A 1 80 ? -17.062 15.938 9.195 1 97.25 80 ASN A C 1
ATOM 608 O O . ASN A 1 80 ? -17.062 17.031 9.766 1 97.25 80 ASN A O 1
ATOM 612 N N . ILE A 1 81 ? -16.297 15.641 8.219 1 98.44 81 ILE A N 1
ATOM 613 C CA . ILE A 1 81 ? -15.5 16.656 7.535 1 98.44 81 ILE A CA 1
ATOM 614 C C . ILE A 1 81 ? -16.094 16.922 6.148 1 98.44 81 ILE A C 1
ATOM 616 O O . ILE A 1 81 ? -16.219 16 5.336 1 98.44 81 ILE A O 1
ATOM 620 N N . SER A 1 82 ? -16.438 18.141 5.918 1 97.88 82 SER A N 1
ATOM 621 C CA . SER A 1 82 ? -17 18.5 4.617 1 97.88 82 SER A CA 1
ATOM 622 C C . SER A 1 82 ? -15.914 18.5 3.539 1 97.88 82 SER A C 1
ATOM 624 O O . SER A 1 82 ? -14.766 18.859 3.803 1 97.88 82 SER A O 1
ATOM 626 N N . THR A 1 83 ? -16.281 18.031 2.363 1 98.19 83 THR A N 1
ATOM 627 C CA . THR A 1 83 ? -15.438 18.094 1.176 1 98.19 83 THR A CA 1
ATOM 628 C C . THR A 1 83 ? -16.203 18.672 -0.007 1 98.19 83 THR A C 1
ATOM 630 O O . THR A 1 83 ? -15.914 18.344 -1.161 1 98.19 83 THR A O 1
ATOM 633 N N . ASP A 1 84 ? -17.156 19.469 0.255 1 96.25 84 ASP A N 1
ATOM 634 C CA . ASP A 1 84 ? -18.141 19.922 -0.725 1 96.25 84 ASP A CA 1
ATOM 635 C C . ASP A 1 84 ? -17.484 20.75 -1.82 1 96.25 84 ASP A C 1
ATOM 637 O O . ASP A 1 84 ? -17.922 20.734 -2.971 1 96.25 84 ASP A O 1
ATOM 641 N N . ASN A 1 85 ? -16.484 21.453 -1.467 1 97.31 85 ASN A N 1
ATOM 642 C CA . ASN A 1 85 ? -15.875 22.406 -2.406 1 97.31 85 ASN A CA 1
ATOM 6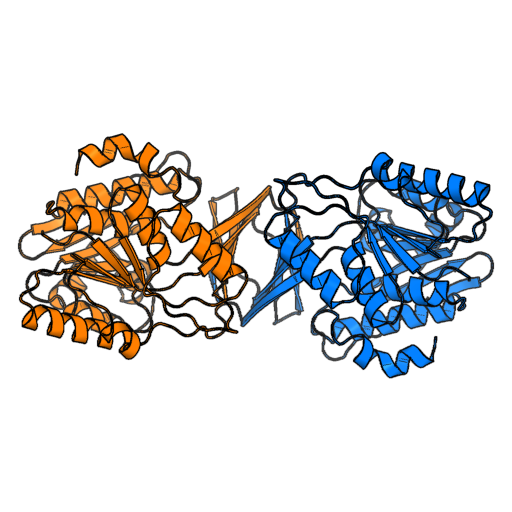43 C C . ASN A 1 85 ? -14.617 21.828 -3.049 1 97.31 85 ASN A C 1
ATOM 645 O O . ASN A 1 85 ? -13.914 22.531 -3.779 1 97.31 85 ASN A O 1
ATOM 649 N N . CYS A 1 86 ? -14.336 20.531 -2.77 1 97.69 86 CYS A N 1
ATOM 650 C CA . CYS A 1 86 ? -13.172 19.906 -3.385 1 97.69 86 CYS A CA 1
ATOM 651 C C . CYS A 1 86 ? -13.336 19.828 -4.898 1 97.69 86 CYS A C 1
ATOM 653 O O . CYS A 1 86 ? -14.453 19.75 -5.406 1 97.69 86 CYS A O 1
ATOM 655 N N . THR A 1 87 ? -12.195 19.906 -5.523 1 96.56 87 THR A N 1
ATOM 656 C CA . THR A 1 87 ? -12.172 19.734 -6.969 1 96.56 87 THR A CA 1
ATOM 657 C C . THR A 1 87 ? -11.852 18.281 -7.328 1 96.56 87 THR A C 1
ATOM 659 O O . THR A 1 87 ? -10.969 17.672 -6.727 1 96.56 87 THR A O 1
ATOM 662 N N . TYR A 1 88 ? -12.555 17.812 -8.352 1 95.75 88 TYR A N 1
ATOM 663 C CA . TYR A 1 88 ? -12.344 16.438 -8.758 1 95.75 88 TYR A CA 1
ATOM 664 C C . TYR A 1 88 ? -11.664 16.359 -10.117 1 95.75 88 TYR A C 1
ATOM 666 O O . TYR A 1 88 ? -12.094 17.016 -11.07 1 95.75 88 TYR A O 1
ATOM 674 N N . HIS A 1 89 ? -10.57 15.648 -10.148 1 95.88 89 HIS A N 1
ATOM 675 C CA . HIS A 1 89 ? -9.844 15.391 -11.383 1 95.88 89 HIS A CA 1
ATOM 676 C C . HIS A 1 89 ? -9.953 13.922 -11.789 1 95.88 89 HIS A C 1
ATOM 678 O O . HIS A 1 89 ? -9.078 13.117 -11.453 1 95.88 89 HIS A O 1
ATOM 684 N N . LYS A 1 90 ? -10.898 13.617 -12.648 1 93.5 90 LYS A N 1
ATOM 685 C CA . LYS A 1 90 ? -11.188 12.242 -13.055 1 93.5 90 LYS A CA 1
ATOM 686 C C . LYS A 1 90 ? -10.016 11.641 -13.828 1 93.5 90 LYS A C 1
ATOM 688 O O . LYS A 1 90 ? -9.391 12.32 -14.641 1 93.5 90 LYS A O 1
ATOM 693 N N . GLY A 1 91 ? -9.75 10.406 -13.609 1 91.75 91 GLY A N 1
ATOM 694 C CA . GLY A 1 91 ? -8.742 9.688 -14.375 1 91.75 91 GLY A CA 1
ATOM 695 C C . GLY A 1 91 ? -7.352 9.781 -13.773 1 91.75 91 GLY A C 1
ATOM 696 O O . GLY A 1 91 ? -6.41 9.172 -14.281 1 91.75 91 GLY A O 1
ATOM 697 N N . HIS A 1 92 ? -7.203 10.555 -12.672 1 92.06 92 HIS A N 1
ATOM 698 C CA . HIS A 1 92 ? -5.918 10.688 -11.992 1 92.06 92 HIS A CA 1
ATOM 699 C C . HIS A 1 92 ? -5.867 9.82 -10.734 1 92.06 92 HIS A C 1
ATOM 701 O O . HIS A 1 92 ? -6.906 9.547 -10.125 1 92.06 92 HIS A O 1
ATOM 707 N N . ASP A 1 93 ? -4.66 9.422 -10.438 1 92.12 93 ASP A N 1
ATOM 708 C CA . ASP A 1 93 ? -4.473 8.68 -9.195 1 92.12 93 ASP A CA 1
ATOM 709 C C . ASP A 1 93 ? -4.25 9.625 -8.016 1 92.12 93 ASP A C 1
ATOM 711 O O . ASP A 1 93 ? -3.424 10.539 -8.094 1 92.12 93 ASP A O 1
ATOM 715 N N . LEU A 1 94 ? -5.043 9.391 -7.02 1 95.69 94 LEU A N 1
ATOM 716 C CA . LEU A 1 94 ? -4.754 10.094 -5.773 1 95.69 94 LEU A CA 1
ATOM 717 C C . LEU A 1 94 ? -3.357 9.75 -5.27 1 95.69 94 LEU A C 1
ATOM 719 O O . LEU A 1 94 ? -2.916 8.609 -5.375 1 95.69 94 LEU A O 1
ATOM 723 N N . PRO A 1 95 ? -2.66 10.734 -4.645 1 96.19 95 PRO A N 1
ATOM 724 C CA . PRO A 1 95 ? -1.352 10.422 -4.066 1 96.19 95 PRO A CA 1
ATOM 725 C C . PRO A 1 95 ? -1.414 9.297 -3.035 1 96.19 95 PRO A C 1
ATOM 727 O O . PRO A 1 95 ? -2.389 9.195 -2.285 1 96.19 95 PRO A O 1
ATOM 730 N N . LEU A 1 96 ? -0.386 8.484 -3.035 1 96.69 96 LEU A N 1
ATOM 731 C CA . LEU A 1 96 ? -0.322 7.309 -2.176 1 96.69 96 LEU A CA 1
ATOM 732 C C . LEU A 1 96 ? 1.029 7.223 -1.475 1 96.69 96 LEU A C 1
ATOM 734 O O . LEU A 1 96 ? 2.07 7.453 -2.092 1 96.69 96 LEU A O 1
ATOM 738 N N . SER A 1 97 ? 0.961 6.941 -0.166 1 96.81 97 SER A N 1
ATOM 739 C CA . SER A 1 97 ? 2.197 6.695 0.571 1 96.81 97 SER A CA 1
ATOM 740 C C . SER A 1 97 ? 2.219 5.289 1.156 1 96.81 97 SER A C 1
ATOM 742 O O . SER A 1 97 ? 1.189 4.781 1.607 1 96.81 97 SER A O 1
ATOM 744 N N . THR A 1 98 ? 3.338 4.66 1.027 1 97.5 98 THR A N 1
ATOM 745 C CA . THR A 1 98 ? 3.627 3.467 1.814 1 97.5 98 THR A CA 1
ATOM 746 C C . THR A 1 98 ? 4.48 3.814 3.031 1 97.5 98 THR A C 1
ATOM 748 O O . THR A 1 98 ? 5.496 4.5 2.906 1 97.5 98 THR A O 1
ATOM 751 N N . VAL A 1 99 ? 3.992 3.4 4.125 1 97.19 99 VAL A N 1
ATOM 752 C CA . VAL A 1 99 ? 4.703 3.678 5.367 1 97.19 99 VAL A CA 1
ATOM 753 C C . VAL A 1 99 ? 5.129 2.365 6.023 1 97.19 99 VAL A C 1
ATOM 755 O O . VAL A 1 99 ? 4.301 1.483 6.258 1 97.19 99 VAL A O 1
ATOM 758 N N . ILE A 1 100 ? 6.402 2.234 6.277 1 96.94 100 ILE A N 1
ATOM 759 C CA . ILE A 1 100 ? 6.938 1.078 6.988 1 96.94 100 ILE A CA 1
ATOM 760 C C . ILE A 1 100 ? 7.305 1.474 8.414 1 96.94 100 ILE A C 1
ATOM 762 O O . ILE A 1 100 ? 8.18 2.316 8.625 1 96.94 100 ILE A O 1
ATOM 766 N N . ILE A 1 101 ? 6.648 0.927 9.344 1 93.75 101 ILE A N 1
ATOM 767 C CA . ILE A 1 101 ? 6.926 1.174 10.758 1 93.75 101 ILE A CA 1
ATOM 768 C C . ILE A 1 101 ? 7.77 0.034 11.32 1 93.75 101 ILE A C 1
ATOM 770 O O . ILE A 1 101 ? 7.43 -1.14 11.164 1 93.75 101 ILE A O 1
ATOM 774 N N . ASN A 1 102 ? 8.867 0.355 11.906 1 94.06 102 ASN A N 1
ATOM 775 C CA . ASN A 1 102 ? 9.703 -0.598 12.633 1 94.06 102 ASN A CA 1
ATOM 776 C C . ASN A 1 102 ? 9.32 -0.681 14.102 1 94.06 102 ASN A C 1
ATOM 778 O O . ASN A 1 102 ? 9.562 0.255 14.867 1 94.06 102 ASN A O 1
ATOM 782 N N . GLN A 1 103 ? 8.805 -1.765 14.57 1 89.94 103 GLN A N 1
ATOM 783 C CA . GLN A 1 103 ? 8.312 -1.902 15.938 1 89.94 103 GLN A CA 1
ATOM 784 C C . GLN A 1 103 ? 9.461 -1.86 16.938 1 89.94 103 GLN A C 1
ATOM 786 O O . GLN A 1 103 ? 9.266 -1.491 18.109 1 89.94 103 GLN A O 1
ATOM 791 N N . GLN A 1 104 ? 10.625 -2.242 16.516 1 89.94 104 GLN A N 1
ATOM 792 C CA . GLN A 1 104 ? 11.766 -2.338 17.422 1 89.94 104 GLN A CA 1
ATOM 793 C C . GLN A 1 104 ? 12.203 -0.957 17.906 1 89.94 104 GLN A C 1
ATOM 795 O O . GLN A 1 104 ? 12.555 -0.785 19.078 1 89.94 104 GLN A O 1
ATOM 800 N N . ASN A 1 105 ? 12.164 0.051 17.062 1 87.31 105 ASN A N 1
ATOM 801 C CA . ASN A 1 105 ? 12.703 1.352 17.438 1 87.31 105 ASN A CA 1
ATOM 802 C C . ASN A 1 105 ? 11.711 2.477 17.156 1 87.31 105 ASN A C 1
ATOM 804 O O . ASN A 1 105 ? 11.992 3.643 17.438 1 87.31 105 ASN A O 1
ATOM 808 N N . GLY A 1 106 ? 10.578 2.129 16.516 1 84 106 GLY A N 1
ATOM 809 C CA . GLY A 1 106 ? 9.547 3.123 16.281 1 84 106 GLY A CA 1
ATOM 810 C C . GLY A 1 106 ? 9.789 3.963 15.047 1 84 106 GLY A C 1
ATOM 811 O O . GLY A 1 106 ? 9.016 4.867 14.734 1 84 106 GLY A O 1
ATOM 812 N N . SER A 1 107 ? 10.836 3.66 14.297 1 89.38 107 SER A N 1
ATOM 813 C CA . SER A 1 107 ? 11.133 4.445 13.102 1 89.38 107 SER A CA 1
ATOM 814 C C . SER A 1 107 ? 10.031 4.301 12.055 1 89.38 107 SER A C 1
ATOM 816 O O . SER A 1 107 ? 9.336 3.285 12.016 1 89.38 107 SER A O 1
ATOM 818 N N . ARG A 1 108 ? 9.922 5.344 11.266 1 92.06 108 ARG A N 1
ATOM 819 C CA . ARG A 1 108 ? 8.953 5.375 10.172 1 92.06 108 ARG A CA 1
ATOM 820 C C . ARG A 1 108 ? 9.625 5.727 8.852 1 92.06 108 ARG A C 1
ATOM 822 O O . ARG A 1 108 ? 10.266 6.773 8.734 1 92.06 108 ARG A O 1
ATOM 829 N N . THR A 1 109 ? 9.539 4.836 7.965 1 95.81 109 THR A N 1
ATOM 830 C CA . THR A 1 109 ? 10.016 5.082 6.605 1 95.81 109 THR A CA 1
ATOM 831 C C . THR A 1 109 ? 8.844 5.32 5.656 1 95.81 109 THR A C 1
ATOM 833 O O . THR A 1 109 ? 7.938 4.484 5.559 1 95.81 109 THR A O 1
ATOM 836 N N . ILE A 1 110 ? 8.875 6.449 5.012 1 95.69 110 ILE A N 1
ATOM 837 C CA . ILE A 1 110 ? 7.742 6.832 4.176 1 95.69 110 ILE A CA 1
ATOM 838 C C . ILE A 1 110 ? 8.172 6.887 2.713 1 95.69 110 ILE A C 1
ATOM 840 O O . ILE A 1 110 ? 9.195 7.5 2.383 1 95.69 110 ILE A O 1
ATOM 844 N N . ILE A 1 111 ? 7.492 6.203 1.89 1 97.44 111 ILE A N 1
ATOM 845 C CA . ILE A 1 111 ? 7.625 6.289 0.44 1 97.44 111 ILE A CA 1
ATOM 846 C C . ILE A 1 111 ? 6.375 6.938 -0.156 1 97.44 111 ILE A C 1
ATOM 848 O O . ILE A 1 111 ? 5.309 6.32 -0.189 1 97.44 111 ILE A O 1
ATOM 852 N N . HIS A 1 112 ? 6.578 8.125 -0.643 1 95.94 112 HIS A N 1
ATOM 853 C CA . HIS A 1 112 ? 5.449 8.898 -1.149 1 95.94 112 HIS A CA 1
ATOM 854 C C . HIS A 1 112 ? 5.434 8.914 -2.674 1 95.94 112 HIS A C 1
ATOM 856 O O . HIS A 1 112 ? 6.473 9.125 -3.307 1 95.94 112 HIS A O 1
ATOM 862 N N . SER A 1 113 ? 4.27 8.641 -3.246 1 95 113 SER A N 1
ATOM 863 C CA . SER A 1 113 ? 4.098 8.688 -4.695 1 95 113 SER A CA 1
ATOM 864 C C . SER A 1 113 ? 3.002 9.672 -5.09 1 95 113 SER A C 1
ATOM 866 O O . SER A 1 113 ? 1.875 9.586 -4.602 1 95 113 SER A O 1
ATOM 868 N N . ASN A 1 114 ? 3.371 10.539 -5.879 1 91.69 114 ASN A N 1
ATOM 869 C CA . ASN A 1 114 ? 2.467 11.492 -6.512 1 91.69 114 ASN A CA 1
ATOM 870 C C . ASN A 1 114 ? 2.705 11.578 -8.016 1 91.69 114 ASN A C 1
ATOM 872 O O . ASN A 1 114 ? 3.705 12.148 -8.461 1 91.69 114 ASN A O 1
ATOM 876 N N . LYS A 1 115 ? 1.817 11.016 -8.82 1 83.44 115 LYS A N 1
ATOM 877 C CA . LYS A 1 115 ? 1.935 10.977 -10.281 1 83.44 115 LYS A CA 1
ATOM 878 C C . LYS A 1 115 ? 1.362 12.242 -10.914 1 83.44 115 LYS A C 1
ATOM 880 O O . LYS A 1 115 ? 0.394 12.172 -11.672 1 83.44 115 LYS A O 1
ATOM 885 N N . SER A 1 116 ? 1.89 13.367 -10.531 1 84.88 116 SER A N 1
ATOM 886 C CA . SER A 1 116 ? 1.514 14.688 -11.031 1 84.88 116 SER A CA 1
ATOM 887 C C . SER A 1 116 ? 0.023 14.945 -10.844 1 84.88 116 SER A C 1
ATOM 889 O O . SER A 1 116 ? -0.651 15.422 -11.766 1 84.88 116 SER A O 1
ATOM 891 N N . PHE A 1 117 ? -0.397 14.547 -9.75 1 92 117 PHE A N 1
ATOM 892 C CA . PHE A 1 117 ? -1.785 14.828 -9.406 1 92 117 PHE A CA 1
ATOM 893 C C . PHE A 1 117 ? -2.029 16.328 -9.336 1 92 117 PHE A C 1
ATOM 895 O O . PHE A 1 117 ? -1.297 17.047 -8.656 1 92 117 PHE A O 1
ATOM 902 N N . PRO A 1 118 ? -3.053 16.766 -10.055 1 94.5 118 PRO A N 1
ATOM 903 C CA . PRO A 1 118 ? -3.293 18.219 -10.062 1 94.5 118 PRO A CA 1
ATOM 904 C C . PRO A 1 118 ? -3.646 18.766 -8.688 1 94.5 118 PRO A C 1
ATOM 906 O O . PRO A 1 118 ? -4.379 18.125 -7.93 1 94.5 118 PRO A O 1
ATOM 909 N N . GLU A 1 119 ? -3.066 19.891 -8.359 1 94.5 119 GLU A N 1
ATOM 910 C CA . GLU A 1 119 ? -3.408 20.562 -7.109 1 94.5 119 GLU A CA 1
ATOM 911 C C . GLU A 1 119 ? -4.383 21.719 -7.355 1 94.5 119 GLU A C 1
ATOM 913 O O . GLU A 1 119 ? -4.551 22.172 -8.492 1 94.5 119 GLU A O 1
ATOM 918 N N . LEU A 1 120 ? -5.004 22.125 -6.309 1 96.56 120 LEU A N 1
ATOM 919 C CA . LEU A 1 120 ? -6.008 23.188 -6.359 1 96.56 120 LEU A CA 1
ATOM 920 C C . LEU A 1 120 ? -5.426 24.453 -6.973 1 96.56 120 LEU A C 1
ATOM 922 O O . LEU A 1 120 ? -4.332 24.875 -6.602 1 96.56 120 LEU A O 1
ATOM 926 N N . SER A 1 121 ? -6.145 25.031 -7.938 1 96.44 121 SER A N 1
ATOM 927 C CA . SER A 1 121 ? -5.711 26.281 -8.562 1 96.44 121 SER A CA 1
ATOM 928 C C . SER A 1 121 ? -6.336 27.484 -7.871 1 96.44 121 SER A C 1
ATOM 930 O O . SER A 1 121 ? -7.363 27.359 -7.199 1 96.44 121 SER A O 1
ATOM 932 N N . CYS A 1 122 ? -5.68 28.609 -8.078 1 97.06 122 CYS A N 1
ATOM 933 C CA . CYS A 1 122 ? -6.219 29.859 -7.547 1 97.06 122 CYS A CA 1
ATOM 934 C C . CYS A 1 122 ? -7.594 30.156 -8.141 1 97.06 122 CYS A C 1
ATOM 936 O O . CYS A 1 122 ? -8.484 30.625 -7.438 1 97.06 122 CYS A O 1
ATOM 938 N N . GLN A 1 123 ? -7.758 29.828 -9.406 1 96.81 123 GLN A N 1
ATOM 939 C CA . GLN A 1 123 ? -9.023 30.062 -10.086 1 96.81 123 GLN A CA 1
ATOM 940 C C . GLN A 1 123 ? -10.156 29.281 -9.438 1 96.81 123 GLN A C 1
ATOM 942 O O . GLN A 1 123 ? -11.266 29.797 -9.273 1 96.81 123 GLN A O 1
ATOM 947 N N . GLU A 1 124 ? -9.898 28.094 -9.078 1 96.94 124 GLU A N 1
ATOM 948 C CA . GLU A 1 124 ? -10.891 27.266 -8.406 1 96.94 124 GLU A CA 1
ATOM 949 C C . GLU A 1 124 ? -11.18 27.766 -7 1 96.94 124 GLU A C 1
ATOM 951 O O . GLU A 1 124 ? -12.336 27.781 -6.559 1 96.94 124 GLU A O 1
ATOM 956 N N . PHE A 1 125 ? -10.164 28.203 -6.379 1 98.19 125 PHE A N 1
ATOM 957 C CA . PHE A 1 125 ? -10.25 28.703 -5.012 1 98.19 125 PHE A CA 1
ATOM 958 C C . PHE A 1 125 ? -11.133 29.938 -4.949 1 98.19 125 PHE A C 1
ATOM 960 O O . PHE A 1 125 ? -11.914 30.109 -4.012 1 98.19 125 PHE A O 1
ATOM 967 N N . GLU A 1 126 ? -11.07 30.781 -5.895 1 97.56 126 GLU A N 1
ATOM 968 C CA . GLU A 1 126 ? -11.75 32.062 -5.906 1 97.56 126 GLU A CA 1
ATOM 969 C C . GLU A 1 126 ? -13.266 31.906 -6.012 1 97.56 126 GLU A C 1
ATOM 971 O O . GLU A 1 126 ? -14.016 32.844 -5.762 1 97.56 126 GLU A O 1
ATOM 976 N N . LYS A 1 127 ? -13.672 30.719 -6.309 1 96.62 127 LYS A N 1
ATOM 977 C CA . LYS A 1 127 ? -15.094 30.469 -6.492 1 96.62 127 LYS A CA 1
ATOM 978 C C . LYS A 1 127 ? -15.781 30.203 -5.156 1 96.62 127 LYS A C 1
ATOM 980 O O . LYS A 1 127 ? -17.016 30.219 -5.074 1 96.62 127 LYS A O 1
ATOM 985 N N . ILE A 1 128 ? -15.078 30.062 -4.145 1 96.5 128 ILE A N 1
ATOM 986 C CA . ILE A 1 128 ? -15.594 29.688 -2.84 1 96.5 128 ILE A CA 1
ATOM 987 C C . ILE A 1 128 ? -16.172 30.906 -2.131 1 96.5 128 ILE A C 1
ATOM 989 O O . ILE A 1 128 ? -15.648 32 -2.262 1 96.5 128 ILE A O 1
ATOM 993 N N . ASP A 1 129 ? -17.25 30.641 -1.417 1 95.56 129 ASP A N 1
ATOM 994 C CA . ASP A 1 129 ? -17.797 31.641 -0.514 1 95.56 129 ASP A CA 1
ATOM 995 C C . ASP A 1 129 ? -17.156 31.547 0.868 1 95.56 129 ASP A C 1
ATOM 997 O O . ASP A 1 129 ? -17.406 30.594 1.61 1 95.56 129 ASP A O 1
ATOM 1001 N N . PHE A 1 130 ? -16.453 32.562 1.241 1 97.56 130 PHE A N 1
ATOM 1002 C CA . PHE A 1 130 ? -15.633 32.5 2.447 1 97.56 130 PHE A CA 1
ATOM 1003 C C . PHE A 1 130 ? -16.391 33.062 3.646 1 97.56 130 PHE A C 1
ATOM 1005 O O . PHE A 1 130 ? -15.852 33.125 4.754 1 97.56 130 PHE A O 1
ATOM 1012 N N . SER A 1 131 ? -17.609 33.406 3.445 1 95.81 131 SER A N 1
ATOM 1013 C CA . SER A 1 131 ? -18.375 34.062 4.5 1 95.81 131 SER A CA 1
ATOM 1014 C C . SER A 1 131 ? -18.672 33.094 5.637 1 95.81 131 SER A C 1
ATOM 1016 O O . SER A 1 131 ? -19 33.5 6.75 1 95.81 131 SER A O 1
ATOM 1018 N N . ALA A 1 132 ? -18.531 31.844 5.359 1 94.38 132 ALA A N 1
ATOM 1019 C CA . ALA A 1 132 ? -18.891 30.828 6.352 1 94.38 132 ALA A CA 1
ATOM 1020 C C . ALA A 1 132 ? -17.688 30.453 7.215 1 94.38 132 ALA A C 1
ATOM 1022 O O . ALA A 1 132 ? -17.812 29.719 8.188 1 94.38 132 ALA A O 1
ATOM 1023 N N . TYR A 1 133 ? -16.578 31.031 6.93 1 97.88 133 TYR A N 1
ATOM 1024 C CA . TYR A 1 133 ? -15.359 30.562 7.582 1 97.88 133 TYR A CA 1
ATOM 1025 C C . TYR A 1 133 ? -14.805 31.609 8.531 1 97.88 133 TYR A C 1
ATOM 1027 O O . TYR A 1 133 ? -14.836 32.812 8.227 1 97.88 133 TYR A O 1
ATOM 1035 N N . SER A 1 134 ? -14.312 31.141 9.656 1 98.06 134 SER A N 1
ATOM 1036 C CA . SER A 1 134 ? -13.602 32 10.594 1 98.06 134 SER A CA 1
ATOM 1037 C C . SER A 1 134 ? -12.094 31.922 10.398 1 98.06 134 SER A C 1
ATOM 1039 O O . SER A 1 134 ? -11.352 32.812 10.836 1 98.06 134 SER A O 1
ATOM 1041 N N . TRP A 1 135 ? -11.688 30.844 9.758 1 98.62 135 TRP A N 1
ATOM 1042 C CA . TRP A 1 135 ? -10.258 30.547 9.641 1 98.62 135 TRP A CA 1
ATOM 1043 C C . TRP A 1 135 ? -9.977 29.766 8.367 1 98.62 135 TRP A C 1
ATOM 1045 O O . TRP A 1 135 ? -10.75 28.891 7.973 1 98.62 135 TRP A O 1
ATOM 1055 N N . VAL A 1 136 ? -8.891 30.141 7.625 1 98.81 136 VAL A N 1
ATOM 1056 C CA . VAL A 1 136 ? -8.375 29.344 6.516 1 98.81 136 VAL A CA 1
ATOM 1057 C C . VAL A 1 136 ? -6.906 29 6.77 1 98.81 136 VAL A C 1
ATOM 1059 O O . VAL A 1 136 ? -6.082 29.891 7.004 1 98.81 136 VAL A O 1
ATOM 1062 N N . HIS A 1 137 ? -6.629 27.719 6.801 1 98.88 137 HIS A N 1
ATOM 1063 C CA . HIS A 1 137 ? -5.266 27.234 6.969 1 98.88 137 HIS A CA 1
ATOM 1064 C C . HIS A 1 137 ? -4.715 26.672 5.66 1 98.88 137 HIS A C 1
ATOM 1066 O O . HIS A 1 137 ? -5.387 25.891 4.98 1 98.88 137 HIS A O 1
ATOM 1072 N N . PHE A 1 138 ? -3.453 27.047 5.359 1 98.62 138 PHE A N 1
ATOM 1073 C CA . PHE A 1 138 ? -2.811 26.594 4.133 1 98.62 138 PHE A CA 1
ATOM 1074 C C . PHE A 1 138 ? -1.617 25.688 4.453 1 98.62 138 PHE A C 1
ATOM 1076 O O . PHE A 1 138 ? -0.756 26.062 5.254 1 98.62 138 PHE A O 1
ATOM 1083 N N . GLU A 1 139 ? -1.648 24.5 3.84 1 96.62 139 GLU A N 1
ATOM 1084 C CA . GLU A 1 139 ? -0.418 23.719 3.754 1 96.62 139 GLU A CA 1
ATOM 1085 C C . GLU A 1 139 ? 0.595 24.391 2.828 1 96.62 139 GLU A C 1
ATOM 1087 O O . GLU A 1 139 ? 0.25 24.797 1.721 1 96.62 139 GLU A O 1
ATOM 1092 N N . GLY A 1 140 ? 1.804 24.547 3.301 1 93.69 140 GLY A N 1
ATOM 1093 C CA . GLY A 1 140 ? 2.836 25.234 2.545 1 93.69 140 GLY A CA 1
ATOM 1094 C C . GLY A 1 140 ? 3.373 24.422 1.386 1 93.69 140 GLY A C 1
ATOM 1095 O O . GLY A 1 140 ? 4.52 23.969 1.417 1 93.69 140 GLY A O 1
ATOM 1096 N N . ARG A 1 141 ? 2.621 24.328 0.386 1 91.62 141 ARG A N 1
ATOM 1097 C CA . ARG A 1 141 ? 2.973 23.656 -0.861 1 91.62 141 ARG A CA 1
ATOM 1098 C C . ARG A 1 141 ? 2.498 24.469 -2.066 1 91.62 141 ARG A C 1
ATOM 1100 O O . ARG A 1 141 ? 1.717 25.406 -1.924 1 91.62 141 ARG A O 1
ATOM 1107 N N . ASN A 1 142 ? 3.004 24.062 -3.264 1 91.5 142 ASN A N 1
ATOM 1108 C CA . ASN A 1 142 ? 2.594 24.781 -4.469 1 91.5 142 ASN A CA 1
ATOM 1109 C C . ASN A 1 142 ? 2.598 26.297 -4.258 1 91.5 142 ASN A C 1
ATOM 1111 O O . ASN A 1 142 ? 1.581 26.953 -4.469 1 91.5 142 ASN A O 1
ATOM 1115 N N . ILE A 1 143 ? 3.717 26.781 -4.023 1 94.88 143 ILE A N 1
ATOM 1116 C CA . ILE A 1 143 ? 3.932 28.109 -3.48 1 94.88 143 ILE A CA 1
ATOM 1117 C C . ILE A 1 143 ? 3.287 29.156 -4.395 1 94.88 143 ILE A C 1
ATOM 1119 O O . ILE A 1 143 ? 2.625 30.078 -3.922 1 94.88 143 ILE A O 1
ATOM 1123 N N . GLU A 1 144 ? 3.4 28.984 -5.645 1 95.19 144 GLU A N 1
ATOM 1124 C CA . GLU A 1 144 ? 2.832 29.938 -6.582 1 95.19 144 GLU A CA 1
ATOM 1125 C C . GLU A 1 144 ? 1.316 30.031 -6.434 1 95.19 144 GLU A C 1
ATOM 1127 O O . GLU A 1 144 ? 0.763 31.125 -6.285 1 95.19 144 GLU A O 1
ATOM 1132 N N . GLN A 1 145 ? 0.639 28.938 -6.441 1 96.38 145 GLN A N 1
ATOM 1133 C CA . GLN A 1 145 ? -0.818 28.906 -6.359 1 96.38 145 GLN A CA 1
ATOM 1134 C C . GLN A 1 145 ? -1.301 29.375 -4.992 1 96.38 145 GLN A C 1
ATOM 1136 O O . GLN A 1 145 ? -2.258 30.141 -4.895 1 96.38 145 GLN A O 1
ATOM 1141 N N . ILE A 1 146 ? -0.632 28.953 -3.986 1 96.38 146 ILE A N 1
ATOM 1142 C CA . ILE A 1 146 ? -1.052 29.297 -2.631 1 96.38 146 ILE A CA 1
ATOM 1143 C C . ILE A 1 146 ? -0.863 30.781 -2.389 1 96.38 146 ILE A C 1
ATOM 1145 O O . ILE A 1 146 ? -1.679 31.422 -1.714 1 96.38 146 ILE A O 1
ATOM 1149 N N . THR A 1 147 ? 0.243 31.297 -2.953 1 97.38 147 THR A N 1
ATOM 1150 C CA . THR A 1 147 ? 0.45 32.719 -2.852 1 97.38 147 THR A CA 1
ATOM 1151 C C . THR A 1 147 ? -0.719 33.5 -3.471 1 97.38 147 THR A C 1
ATOM 1153 O O . THR A 1 147 ? -1.235 34.438 -2.875 1 97.38 147 THR A O 1
ATOM 1156 N N . GLY A 1 148 ? -1.086 33.062 -4.656 1 98.06 148 GLY A N 1
ATOM 1157 C CA . GLY A 1 148 ? -2.238 33.656 -5.305 1 98.06 148 GLY A CA 1
ATOM 1158 C C . GLY A 1 148 ? -3.516 33.531 -4.5 1 98.06 148 GLY A C 1
ATOM 1159 O O . GLY A 1 148 ? -4.297 34.469 -4.395 1 98.06 148 GLY A O 1
ATOM 1160 N N . MET A 1 149 ? -3.771 32.438 -3.893 1 98.5 149 MET A N 1
ATOM 1161 C CA . MET A 1 149 ? -4.961 32.188 -3.088 1 98.5 149 MET A CA 1
ATOM 1162 C C . MET A 1 149 ? -5 33.094 -1.864 1 98.5 149 MET A C 1
ATOM 1164 O O . MET A 1 149 ? -6.039 33.688 -1.55 1 98.5 149 MET A O 1
ATOM 1168 N N . ILE A 1 150 ? -3.873 33.188 -1.21 1 98.31 150 ILE A N 1
ATOM 1169 C CA . ILE A 1 150 ? -3.809 34 0.004 1 98.31 150 ILE A CA 1
ATOM 1170 C C . ILE A 1 150 ? -4.035 35.469 -0.342 1 98.31 150 ILE A C 1
ATOM 1172 O O . ILE A 1 150 ? -4.789 36.188 0.344 1 98.31 150 ILE A O 1
ATOM 1176 N N . LYS A 1 151 ? -3.414 35.938 -1.42 1 98 151 LYS A N 1
ATOM 1177 C CA . LYS A 1 151 ? -3.607 37.312 -1.843 1 98 151 LYS A CA 1
ATOM 1178 C C . LYS A 1 151 ? -5.07 37.594 -2.184 1 98 151 LYS A C 1
ATOM 1180 O O . LYS A 1 151 ? -5.609 38.656 -1.845 1 98 151 LYS A O 1
ATOM 1185 N N . PHE A 1 152 ? -5.641 36.688 -2.867 1 98.31 152 PHE A N 1
ATOM 1186 C CA . PHE A 1 152 ? -7.066 36.812 -3.152 1 98.31 152 PHE A CA 1
ATOM 1187 C C . PHE A 1 152 ? -7.871 36.906 -1.862 1 98.31 152 PHE A C 1
ATOM 1189 O O . PHE A 1 152 ? -8.75 37.781 -1.741 1 98.31 152 PHE A O 1
ATOM 1196 N N . LEU A 1 153 ? -7.613 36.062 -0.938 1 98.06 153 LEU A N 1
ATOM 1197 C CA . LEU A 1 153 ? -8.352 36 0.319 1 98.06 153 LEU A CA 1
ATOM 1198 C C . LEU A 1 153 ? -8.18 37.281 1.112 1 98.06 153 LEU A C 1
ATOM 1200 O O . LEU A 1 153 ? -9.125 37.75 1.755 1 98.06 153 LEU A O 1
ATOM 1204 N N . LEU A 1 154 ? -6.977 37.844 1.095 1 97.5 154 LEU A N 1
ATOM 1205 C CA . LEU A 1 154 ? -6.711 39.125 1.768 1 97.5 154 LEU A CA 1
ATOM 1206 C C . LEU A 1 154 ? -7.543 40.25 1.158 1 97.5 154 LEU A C 1
ATOM 1208 O O . LEU A 1 154 ? -8.086 41.062 1.881 1 97.5 154 LEU A O 1
ATOM 1212 N N . THR A 1 155 ? -7.578 40.188 -0.143 1 97.25 155 THR A N 1
ATOM 1213 C CA . THR A 1 155 ? -8.414 41.188 -0.827 1 97.25 155 THR A CA 1
ATOM 1214 C C . THR A 1 155 ? -9.883 40.969 -0.472 1 97.25 155 THR A C 1
ATOM 1216 O O . THR A 1 155 ? -10.594 41.938 -0.174 1 97.25 155 THR A O 1
ATOM 1219 N N . TRP A 1 156 ? -10.305 39.812 -0.521 1 97.38 156 TRP A N 1
ATOM 1220 C CA . TRP A 1 156 ? -11.68 39.469 -0.177 1 97.38 156 TRP A CA 1
ATOM 1221 C C . TRP A 1 156 ? -12.008 39.906 1.246 1 97.38 156 TRP A C 1
ATOM 1223 O O . TRP A 1 156 ? -13.062 40.469 1.496 1 97.38 156 TRP A O 1
ATOM 1233 N N . ARG A 1 157 ? -11.133 39.594 2.145 1 96.25 157 ARG A N 1
ATOM 1234 C CA . ARG A 1 157 ? -11.305 39.938 3.553 1 96.25 157 ARG A CA 1
ATOM 1235 C C . ARG A 1 157 ? -11.461 41.438 3.734 1 96.25 157 ARG A C 1
ATOM 1237 O O . ARG A 1 157 ? -12.32 41.875 4.492 1 96.25 157 ARG A O 1
ATOM 1244 N N . SER A 1 158 ? -10.625 42.156 3.123 1 95.56 158 SER A N 1
ATOM 1245 C CA . SER A 1 158 ? -10.664 43.625 3.219 1 95.56 158 SER A CA 1
ATOM 1246 C C . SER A 1 158 ? -11.984 44.188 2.686 1 95.56 158 SER A C 1
ATOM 1248 O O . SER A 1 158 ? -12.594 45.062 3.303 1 95.56 158 SER A O 1
ATOM 1250 N N . LYS A 1 159 ? -12.438 43.656 1.61 1 96.12 159 LYS A N 1
ATOM 1251 C CA . LYS A 1 159 ? -13.656 44.125 0.963 1 96.12 159 LYS A CA 1
ATOM 1252 C C . LYS A 1 159 ? -14.898 43.719 1.759 1 96.12 159 LYS A C 1
ATOM 1254 O O . LYS A 1 159 ? -15.891 44.438 1.78 1 96.12 159 LYS A O 1
ATOM 1259 N N . SER A 1 160 ? -14.836 42.656 2.41 1 94.44 160 SER A N 1
ATOM 1260 C CA . SER A 1 160 ? -15.992 42.125 3.109 1 94.44 160 SER A CA 1
ATOM 1261 C C . SER A 1 160 ? -15.992 42.531 4.578 1 94.44 160 SER A C 1
ATOM 1263 O O . SER A 1 160 ? -16.906 42.188 5.324 1 94.44 160 SER A O 1
ATOM 1265 N N . ASN A 1 161 ? -14.977 43.219 5.062 1 92.44 161 ASN A N 1
ATOM 1266 C CA . ASN A 1 161 ? -14.805 43.531 6.473 1 92.44 161 ASN A CA 1
ATOM 1267 C C . ASN A 1 161 ? -14.883 42.281 7.352 1 92.44 161 ASN A C 1
ATOM 1269 O O . ASN A 1 161 ? -15.562 42.312 8.383 1 92.44 161 ASN A O 1
ATOM 1273 N N . SER A 1 162 ? -14.336 41.25 6.863 1 92.56 162 SER A N 1
ATOM 1274 C CA . SER A 1 162 ? -14.297 39.969 7.562 1 92.56 162 SER A CA 1
ATOM 1275 C C . SER A 1 162 ? -13.117 39.906 8.523 1 92.56 162 SER A C 1
ATOM 1277 O O . SER A 1 162 ? -12.062 40.5 8.266 1 92.56 162 SER A O 1
ATOM 1279 N N . CYS A 1 163 ? -13.258 39.156 9.617 1 93.75 163 CYS A N 1
ATOM 1280 C CA . CYS A 1 163 ? -12.18 38.938 10.578 1 93.75 163 CYS A CA 1
ATOM 1281 C C . CYS A 1 163 ? -11.539 37.562 10.375 1 93.75 163 CYS A C 1
ATOM 1283 O O . CYS A 1 163 ? -10.859 37.062 11.258 1 93.75 163 CYS A O 1
ATOM 1285 N N . LEU A 1 164 ? -11.82 37.031 9.258 1 96.81 164 LEU A N 1
ATOM 1286 C CA . LEU A 1 164 ? -11.273 35.719 8.914 1 96.81 164 LEU A CA 1
ATOM 1287 C C . LEU A 1 164 ? -9.758 35.719 9.062 1 96.81 164 LEU A C 1
ATOM 1289 O O . LEU A 1 164 ? -9.078 36.656 8.641 1 96.81 164 LEU A O 1
ATOM 1293 N N . LYS A 1 165 ? -9.203 34.656 9.75 1 98.25 165 LYS A N 1
ATOM 1294 C CA . LYS A 1 165 ? -7.762 34.531 9.961 1 98.25 165 LYS A CA 1
ATOM 1295 C C . LYS A 1 165 ? -7.141 33.562 8.961 1 98.25 165 LYS A C 1
ATOM 1297 O O . LYS A 1 165 ? -7.805 32.625 8.492 1 98.25 165 LYS A O 1
ATOM 1302 N N . ILE A 1 166 ? -5.875 33.812 8.641 1 98.69 166 ILE A N 1
ATOM 1303 C CA . ILE A 1 166 ? -5.125 33 7.684 1 98.69 166 ILE A CA 1
ATOM 1304 C C . ILE A 1 166 ? -3.877 32.438 8.359 1 98.69 166 ILE A C 1
ATOM 1306 O O . ILE A 1 166 ? -3.094 33.156 8.961 1 98.69 166 ILE A O 1
ATOM 1310 N N . SER A 1 167 ? -3.758 31.141 8.359 1 98.81 167 SER A N 1
ATOM 1311 C CA . SER A 1 167 ? -2.52 30.531 8.828 1 98.81 167 SER A CA 1
ATOM 1312 C C . SER A 1 167 ? -1.859 29.703 7.73 1 98.81 167 SER A C 1
ATOM 1314 O O . SER A 1 167 ? -2.527 29.25 6.793 1 98.81 167 SER A O 1
ATOM 1316 N N . ILE A 1 168 ? -0.548 29.5 7.816 1 98.38 168 ILE A N 1
ATOM 1317 C CA . ILE A 1 168 ? 0.226 28.719 6.863 1 98.38 168 ILE A CA 1
ATOM 1318 C C . ILE A 1 168 ? 1.262 27.875 7.605 1 98.38 168 ILE A C 1
ATOM 1320 O O . ILE A 1 168 ? 1.817 28.312 8.617 1 98.38 168 ILE A O 1
ATOM 1324 N N . GLU A 1 169 ? 1.442 26.703 7.164 1 97.69 169 GLU A N 1
ATOM 1325 C CA . GLU A 1 169 ? 2.498 25.844 7.688 1 97.69 169 GLU A CA 1
ATOM 1326 C C . GLU A 1 169 ? 3.607 25.641 6.66 1 97.69 169 GLU A C 1
ATOM 1328 O O . GLU A 1 169 ? 3.338 25.328 5.504 1 97.69 169 GLU A O 1
ATOM 1333 N N . ILE A 1 170 ? 4.816 25.844 7.016 1 96.62 170 ILE A N 1
ATOM 1334 C CA . ILE A 1 170 ? 6.012 25.656 6.203 1 96.62 170 ILE A CA 1
ATOM 1335 C C . ILE A 1 170 ? 6.906 24.594 6.84 1 96.62 170 ILE A C 1
ATOM 1337 O O . ILE A 1 170 ? 7.516 24.828 7.883 1 96.62 170 ILE A O 1
ATOM 1341 N N . GLU A 1 171 ? 7.008 23.453 6.207 1 91.44 171 GLU A N 1
ATOM 1342 C CA . GLU A 1 171 ? 7.672 22.328 6.867 1 91.44 171 GLU A CA 1
ATOM 1343 C C . GLU A 1 171 ? 8.844 21.812 6.035 1 91.44 171 GLU A C 1
ATOM 1345 O O . GLU A 1 171 ? 9.883 21.438 6.582 1 91.44 171 GLU A O 1
ATOM 1350 N N . LYS A 1 172 ? 8.688 21.859 4.73 1 87.81 172 LYS A N 1
ATOM 1351 C CA . LYS A 1 172 ? 9.656 21.188 3.869 1 87.81 172 LYS A CA 1
ATOM 1352 C C . LYS A 1 172 ? 10.883 22.047 3.641 1 87.81 172 LYS A C 1
ATOM 1354 O O . LYS A 1 172 ? 10.789 23.281 3.604 1 87.81 172 LYS A O 1
ATOM 1359 N N . PRO A 1 173 ? 11.992 21.312 3.541 1 90.5 173 PRO A N 1
ATOM 1360 C CA . PRO A 1 173 ? 13.227 22.062 3.291 1 90.5 173 PRO A CA 1
ATOM 1361 C C . PRO A 1 173 ? 13.359 22.5 1.837 1 90.5 173 PRO A C 1
ATOM 1363 O O . PRO A 1 173 ? 14.219 22 1.107 1 90.5 173 PRO A O 1
ATOM 1366 N N . ARG A 1 174 ? 12.547 23.453 1.464 1 86.06 174 ARG A N 1
ATOM 1367 C CA . ARG A 1 174 ? 12.586 23.969 0.099 1 86.06 174 ARG A CA 1
ATOM 1368 C C . ARG A 1 174 ? 12.703 25.5 0.093 1 86.06 174 ARG A C 1
ATOM 1370 O O . ARG A 1 174 ? 12.203 26.156 1.002 1 86.06 174 ARG A O 1
ATOM 1377 N N . SER A 1 175 ? 13.195 25.859 -0.968 1 83 175 SER A N 1
ATOM 1378 C CA . SER A 1 175 ? 13.391 27.297 -1.116 1 83 175 SER A CA 1
ATOM 1379 C C . SER A 1 175 ? 12.094 27.984 -1.528 1 83 175 SER A C 1
ATOM 1381 O O . SER A 1 175 ? 11.125 27.328 -1.902 1 83 175 SER A O 1
ATOM 1383 N N . ASN A 1 176 ? 12.047 29.219 -1.391 1 88.25 176 ASN A N 1
ATOM 1384 C CA . ASN A 1 176 ? 11.008 30.109 -1.905 1 88.25 176 ASN A CA 1
ATOM 1385 C C . ASN A 1 176 ? 9.742 30.047 -1.065 1 88.25 176 ASN A C 1
ATOM 1387 O O . ASN A 1 176 ? 8.75 30.719 -1.367 1 88.25 176 ASN A O 1
ATOM 1391 N N . GLN A 1 177 ? 9.781 29.328 0.04 1 92.75 177 GLN A N 1
ATOM 1392 C CA . GLN A 1 177 ? 8.578 29.234 0.865 1 92.75 177 GLN A CA 1
ATOM 1393 C C . GLN A 1 177 ? 8.445 30.453 1.78 1 92.75 177 GLN A C 1
ATOM 1395 O O . GLN A 1 177 ? 7.355 30.766 2.262 1 92.75 177 GLN A O 1
ATOM 1400 N N . GLU A 1 178 ? 9.531 31.156 1.995 1 92.88 178 GLU A N 1
ATOM 1401 C CA . GLU A 1 178 ? 9.562 32.281 2.914 1 92.88 178 GLU A CA 1
ATOM 1402 C C . GLU A 1 178 ? 8.656 33.406 2.436 1 92.88 178 GLU A C 1
ATOM 1404 O O . GLU A 1 178 ? 8.234 34.25 3.227 1 92.88 178 GLU A O 1
ATOM 1409 N N . VAL A 1 179 ? 8.336 33.406 1.167 1 95.12 179 VAL A N 1
ATOM 1410 C CA . VAL A 1 179 ? 7.508 34.469 0.571 1 95.12 179 VAL A CA 1
ATOM 1411 C C . VAL A 1 179 ? 6.113 34.438 1.188 1 95.12 179 VAL A C 1
ATOM 1413 O O . VAL A 1 179 ? 5.383 35.438 1.137 1 95.12 179 VAL A O 1
ATOM 1416 N N . LEU A 1 180 ? 5.77 33.344 1.825 1 97.19 180 LEU A N 1
ATOM 1417 C CA . LEU A 1 180 ? 4.438 33.156 2.389 1 97.19 180 LEU A CA 1
ATOM 1418 C C . LEU A 1 180 ? 4.348 33.781 3.775 1 97.19 180 LEU A C 1
ATOM 1420 O O . LEU A 1 180 ? 3.25 34.062 4.266 1 97.19 180 LEU A O 1
ATOM 1424 N N . ILE A 1 181 ? 5.426 34 4.418 1 97.56 181 ILE A N 1
ATOM 1425 C CA . ILE A 1 181 ? 5.492 34.344 5.832 1 97.56 181 ILE A CA 1
ATOM 1426 C C . ILE A 1 181 ? 4.812 35.688 6.059 1 97.56 181 ILE A C 1
ATOM 1428 O O . ILE A 1 181 ? 3.953 35.844 6.934 1 97.56 181 ILE A O 1
ATOM 1432 N N . PRO A 1 182 ? 5.055 36.688 5.227 1 97.75 182 PRO A N 1
ATOM 1433 C CA . PRO A 1 182 ? 4.457 38 5.492 1 97.75 182 PRO A CA 1
ATOM 1434 C C . PRO A 1 182 ? 2.967 38.062 5.16 1 97.75 182 PRO A C 1
ATOM 1436 O O . PRO A 1 182 ? 2.297 39.031 5.449 1 97.75 182 PRO A O 1
ATOM 1439 N N . LEU A 1 183 ? 2.443 37 4.609 1 97.75 183 LEU A N 1
ATOM 1440 C CA . LEU A 1 183 ? 1.074 37.031 4.109 1 97.75 183 LEU A CA 1
ATOM 1441 C C . LEU A 1 183 ? 0.103 36.5 5.152 1 97.75 183 LEU A C 1
ATOM 1443 O O . LEU A 1 183 ? -1.108 36.688 5.047 1 97.75 183 LEU A O 1
ATOM 1447 N N . ALA A 1 184 ? 0.557 35.844 6.145 1 98.44 184 ALA A N 1
ATOM 1448 C CA . ALA A 1 184 ? -0.328 35.062 7.023 1 98.44 184 ALA A CA 1
ATOM 1449 C C . ALA A 1 184 ? -0.468 35.75 8.383 1 98.44 184 ALA A C 1
ATOM 1451 O O . ALA A 1 184 ? 0.394 36.531 8.781 1 98.44 184 ALA A O 1
ATOM 1452 N N . ASP A 1 185 ? -1.595 35.469 9.078 1 98.56 185 ASP A N 1
ATOM 1453 C CA . ASP A 1 185 ? -1.81 35.938 10.445 1 98.56 185 ASP A CA 1
ATOM 1454 C C . ASP A 1 185 ? -1.075 35.031 11.438 1 98.56 185 ASP A C 1
ATOM 1456 O O . ASP A 1 185 ? -0.692 35.469 12.523 1 98.56 185 ASP A O 1
ATOM 1460 N N . VAL A 1 186 ? -0.932 33.781 11.125 1 98.81 186 VAL A N 1
ATOM 1461 C CA . VAL A 1 186 ? -0.222 32.781 11.93 1 98.81 186 VAL A CA 1
ATOM 1462 C C . VAL A 1 186 ? 0.672 31.938 11.031 1 98.81 186 VAL A C 1
ATOM 1464 O O . VAL A 1 186 ? 0.207 31.375 10.031 1 98.81 186 VAL A O 1
ATOM 1467 N N . VAL A 1 187 ? 1.96 31.859 11.344 1 98.75 187 VAL A N 1
ATOM 1468 C CA . VAL A 1 187 ? 2.932 31.094 10.562 1 98.75 187 VAL A CA 1
ATOM 1469 C C . VAL A 1 187 ? 3.525 29.984 11.422 1 98.75 187 VAL A C 1
ATOM 1471 O O . VAL A 1 187 ? 4.031 30.234 12.516 1 98.75 187 VAL A O 1
ATOM 1474 N N . LEU A 1 188 ? 3.42 28.781 10.977 1 98.62 188 LEU A N 1
ATOM 1475 C CA . LEU A 1 188 ? 4.047 27.641 11.609 1 98.62 188 LEU A CA 1
ATOM 1476 C C . LEU A 1 188 ? 5.266 27.172 10.82 1 98.62 188 LEU A C 1
ATOM 1478 O O . LEU A 1 188 ? 5.148 26.812 9.648 1 98.62 188 LEU A O 1
ATOM 1482 N N . LEU A 1 189 ? 6.41 27.188 11.438 1 98.19 189 LEU A N 1
ATOM 1483 C CA . LEU A 1 189 ? 7.648 26.719 10.82 1 98.19 189 LEU A CA 1
ATOM 1484 C C . LEU A 1 189 ? 8.109 25.406 11.438 1 98.19 189 LEU A C 1
ATOM 1486 O O . LEU A 1 189 ? 8.32 25.328 12.648 1 98.19 189 LEU A O 1
ATOM 1490 N N . GLY A 1 190 ? 8.281 24.453 10.609 1 96.88 190 GLY A N 1
ATOM 1491 C CA . GLY A 1 190 ? 8.758 23.156 11.078 1 96.88 190 GLY A CA 1
ATOM 1492 C C . GLY A 1 190 ? 10.266 23.094 11.25 1 96.88 190 GLY A C 1
ATOM 1493 O O . GLY A 1 190 ? 10.984 23.938 10.703 1 96.88 190 GLY A O 1
ATOM 1494 N N . LYS A 1 191 ? 10.672 22.062 11.859 1 96.38 191 LYS A N 1
ATOM 1495 C CA . LYS A 1 191 ? 12.086 21.859 12.188 1 96.38 191 LYS A CA 1
ATOM 1496 C C . LYS A 1 191 ? 12.93 21.734 10.922 1 96.38 191 LYS A C 1
ATOM 1498 O O . LYS A 1 191 ? 13.984 22.344 10.812 1 96.38 191 LYS A O 1
ATOM 1503 N N . ASP A 1 192 ? 12.477 20.953 9.992 1 93.12 192 ASP A N 1
ATOM 1504 C CA . ASP A 1 192 ? 13.258 20.688 8.781 1 93.12 192 ASP A CA 1
ATOM 1505 C C . ASP A 1 192 ? 13.477 21.984 7.988 1 93.12 192 ASP A C 1
ATOM 1507 O O . ASP A 1 192 ? 14.578 22.219 7.477 1 93.12 192 ASP A O 1
ATOM 1511 N N . PHE A 1 193 ? 12.453 22.734 7.891 1 95.94 193 PHE A N 1
ATOM 1512 C CA . PHE A 1 193 ? 12.586 24.016 7.207 1 95.94 193 PHE A CA 1
ATOM 1513 C C . PHE A 1 193 ? 13.547 24.922 7.957 1 95.94 193 PHE A C 1
ATOM 1515 O O . PHE A 1 193 ? 14.391 25.578 7.344 1 95.94 193 PHE A O 1
ATOM 1522 N N . ALA A 1 194 ? 13.375 24.969 9.289 1 97.06 194 ALA A N 1
ATOM 1523 C CA . ALA A 1 194 ? 14.242 25.797 10.125 1 97.06 194 ALA A CA 1
ATOM 1524 C C . ALA A 1 194 ? 15.703 25.422 9.953 1 97.06 194 ALA A C 1
ATOM 1526 O O . ALA A 1 194 ? 16.562 26.281 9.734 1 97.06 194 ALA A O 1
ATOM 1527 N N . LEU A 1 195 ? 15.969 24.109 9.992 1 96.69 195 LEU A N 1
ATOM 1528 C CA . LEU A 1 195 ? 17.328 23.609 9.836 1 96.69 195 LEU A CA 1
ATOM 1529 C C . LEU A 1 195 ? 17.875 23.953 8.453 1 96.69 195 LEU A C 1
ATOM 1531 O O . LEU A 1 195 ? 19.016 24.375 8.312 1 96.69 195 LEU A O 1
ATOM 1535 N N . PHE A 1 196 ? 17.062 23.797 7.484 1 95.81 196 PHE A N 1
ATOM 1536 C CA . PHE A 1 196 ? 17.422 24.125 6.113 1 95.81 196 PHE A CA 1
ATOM 1537 C C . PHE A 1 196 ? 17.75 25.609 5.984 1 95.81 196 PHE A C 1
ATOM 1539 O O . PHE A 1 196 ? 18.641 25.984 5.215 1 95.81 196 PHE A O 1
ATOM 1546 N N . SER A 1 197 ? 17.078 26.453 6.758 1 96.19 197 SER A N 1
ATOM 1547 C CA . SER A 1 197 ? 17.25 27.891 6.715 1 96.19 197 SER A CA 1
ATOM 1548 C C . SER A 1 197 ? 18.422 28.344 7.59 1 96.19 197 SER A C 1
ATOM 1550 O O . SER A 1 197 ? 18.625 29.547 7.785 1 96.19 197 SER A O 1
ATOM 1552 N N . GLY A 1 198 ? 19.062 27.391 8.18 1 96.62 198 GLY A N 1
ATOM 1553 C CA . GLY A 1 198 ? 20.281 27.703 8.906 1 96.62 198 GLY A CA 1
ATOM 1554 C C . GLY A 1 198 ? 20.062 27.891 10.398 1 96.62 198 GLY A C 1
ATOM 1555 O O . GLY A 1 198 ? 20.969 28.281 11.125 1 96.62 198 GLY A O 1
ATOM 1556 N N . CYS A 1 199 ? 18.859 27.578 10.852 1 97.31 199 CYS A N 1
ATOM 1557 C CA . CYS A 1 199 ? 18.578 27.688 12.273 1 97.31 199 CYS A CA 1
ATOM 1558 C C . CYS A 1 199 ? 18.906 26.406 13.008 1 97.31 199 CYS A C 1
ATOM 1560 O O . CYS A 1 199 ? 18.859 25.312 12.422 1 97.31 199 CYS A O 1
ATOM 1562 N N . ARG A 1 200 ? 19.375 26.562 14.211 1 96.44 200 ARG A N 1
ATOM 1563 C CA . ARG A 1 200 ? 19.797 25.391 14.977 1 96.44 200 ARG A CA 1
ATOM 1564 C C . ARG A 1 200 ? 18.922 25.203 16.203 1 96.44 200 ARG A C 1
ATOM 1566 O O . ARG A 1 200 ? 19.156 24.297 17.016 1 96.44 200 ARG A O 1
ATOM 1573 N N . SER A 1 201 ? 17.875 26.094 16.359 1 97.69 201 SER A N 1
ATOM 1574 C CA . SER A 1 201 ? 16.938 26.031 17.469 1 97.69 201 SER A CA 1
ATOM 1575 C C . SER A 1 201 ? 15.641 26.766 17.172 1 97.69 201 SER A C 1
ATOM 1577 O O . SER A 1 201 ? 15.586 27.562 16.219 1 97.69 201 SER A O 1
ATOM 1579 N N . MET A 1 202 ? 14.688 26.5 18.047 1 98.06 202 MET A N 1
ATOM 1580 C CA . MET A 1 202 ? 13.406 27.188 17.906 1 98.06 202 MET A CA 1
ATOM 1581 C C . MET A 1 202 ? 13.562 28.688 18.125 1 98.06 202 MET A C 1
ATOM 1583 O O . MET A 1 202 ? 12.984 29.5 17.406 1 98.06 202 MET A O 1
ATOM 1587 N N . VAL A 1 203 ? 14.336 29.031 19.125 1 96.81 203 VAL A N 1
ATOM 1588 C CA . VAL A 1 203 ? 14.555 30.422 19.469 1 96.81 203 VAL A CA 1
ATOM 1589 C C . VAL A 1 203 ? 15.25 31.141 18.312 1 96.81 203 VAL A C 1
ATOM 1591 O O . VAL A 1 203 ? 14.867 32.25 17.938 1 96.81 203 VAL A O 1
ATOM 1594 N N . GLU A 1 204 ? 16.25 30.484 17.734 1 98 204 GLU A N 1
ATOM 1595 C CA . GLU A 1 204 ? 16.922 31.062 16.562 1 98 204 GLU A CA 1
ATOM 1596 C C . GLU A 1 204 ? 15.953 31.234 15.398 1 98 204 GLU A C 1
ATOM 1598 O O . GLU A 1 204 ? 16.062 32.188 14.633 1 98 204 GLU A O 1
ATOM 1603 N N . THR A 1 205 ? 15.094 30.266 15.258 1 98.31 205 THR A N 1
ATOM 1604 C CA . THR A 1 205 ? 14.094 30.328 14.195 1 98.31 205 THR A CA 1
ATOM 1605 C C . THR A 1 205 ? 13.203 31.547 14.367 1 98.31 205 THR A C 1
ATOM 1607 O O . THR A 1 205 ? 12.961 32.281 13.414 1 98.31 205 THR A O 1
ATOM 1610 N N . ILE A 1 206 ? 12.742 31.781 15.609 1 98.31 206 ILE A N 1
ATOM 1611 C CA . ILE A 1 206 ? 11.898 32.938 15.906 1 98.31 206 ILE A CA 1
ATOM 1612 C C . ILE A 1 206 ? 12.672 34.219 15.617 1 98.31 206 ILE A C 1
ATOM 1614 O O . ILE A 1 206 ? 12.156 35.125 14.953 1 98.31 206 ILE A O 1
ATOM 1618 N N . GLN A 1 207 ? 13.875 34.281 16.047 1 97.94 207 GLN A N 1
ATOM 1619 C CA . GLN A 1 207 ? 14.68 35.469 15.883 1 97.94 207 GLN A CA 1
ATOM 1620 C C . GLN A 1 207 ? 14.906 35.781 14.406 1 97.94 207 GLN A C 1
ATOM 1622 O O . GLN A 1 207 ? 14.891 36.969 14.008 1 97.94 207 GLN A O 1
ATOM 1627 N N . LYS A 1 208 ? 15.109 34.812 13.711 1 97.75 208 LYS A N 1
ATOM 1628 C CA . LYS A 1 208 ? 15.43 34.969 12.305 1 97.75 208 LYS A CA 1
ATOM 1629 C C . LYS A 1 208 ? 14.211 35.469 11.523 1 97.75 208 LYS A C 1
ATOM 1631 O O . LYS A 1 208 ? 14.344 36.312 10.633 1 97.75 208 LYS A O 1
ATOM 1636 N N . PHE A 1 209 ? 13.047 35 11.836 1 97.94 209 PHE A N 1
ATOM 1637 C CA . PHE A 1 209 ? 11.938 35.188 10.914 1 97.94 209 PHE A CA 1
ATOM 1638 C C . PHE A 1 209 ? 10.914 36.156 11.484 1 97.94 209 PHE A C 1
ATOM 1640 O O . PHE A 1 209 ? 9.984 36.562 10.797 1 97.94 209 PHE A O 1
ATOM 1647 N N . LYS A 1 210 ? 11.031 36.562 12.758 1 97.06 210 LYS A N 1
ATOM 1648 C CA . LYS A 1 210 ? 10.031 37.438 13.375 1 97.06 210 LYS A CA 1
ATOM 1649 C C . LYS A 1 210 ? 9.914 38.75 12.633 1 97.06 210 LYS A C 1
ATOM 1651 O O . LYS A 1 210 ? 8.852 39.375 12.609 1 97.06 210 LYS A O 1
ATOM 1656 N N . HIS A 1 211 ? 10.977 39.188 11.938 1 95.69 211 HIS A N 1
ATOM 1657 C CA . HIS A 1 211 ? 10.977 40.469 11.25 1 95.69 211 HIS A CA 1
ATOM 1658 C C . HIS A 1 211 ? 10.258 40.375 9.914 1 95.69 211 HIS A C 1
ATOM 1660 O O . HIS A 1 211 ? 9.93 41.406 9.312 1 95.69 211 HIS A O 1
ATOM 1666 N N . ASN A 1 212 ? 10.047 39.188 9.43 1 95.75 212 ASN A N 1
ATOM 1667 C CA . ASN A 1 212 ? 9.352 38.969 8.172 1 95.75 212 ASN A CA 1
ATOM 1668 C C . ASN A 1 212 ? 7.836 38.938 8.367 1 95.75 212 ASN A C 1
ATOM 1670 O O . ASN A 1 212 ? 7.078 38.906 7.395 1 95.75 212 ASN A O 1
ATOM 1674 N N . LEU A 1 213 ? 7.371 39.031 9.594 1 97 213 LEU A N 1
ATOM 1675 C CA . LEU A 1 213 ? 5.949 38.906 9.891 1 97 213 LEU A CA 1
ATOM 1676 C C . LEU A 1 213 ? 5.215 40.219 9.555 1 97 213 LEU A C 1
ATOM 1678 O O . LEU A 1 213 ? 5.77 41.312 9.695 1 97 213 LEU A O 1
ATOM 1682 N N . LYS A 1 214 ? 4.008 40.094 9.117 1 96.31 214 LYS A N 1
ATOM 1683 C CA . LYS A 1 214 ? 3.152 41.281 9.086 1 96.31 214 LYS A CA 1
ATOM 1684 C C . LYS A 1 214 ? 2.762 41.719 10.492 1 96.31 214 LYS A C 1
ATOM 1686 O O . LYS A 1 214 ? 2.863 40.906 11.445 1 96.31 214 LYS A O 1
ATOM 1691 N N . SER A 1 215 ? 2.32 42.875 10.578 1 95.12 215 SER A N 1
ATOM 1692 C CA . SER A 1 215 ? 1.951 43.438 11.875 1 95.12 215 SER A CA 1
ATOM 1693 C C . SER A 1 215 ? 0.84 42.594 12.523 1 95.12 215 SER A C 1
ATOM 1695 O O . SER A 1 215 ? -0.153 42.281 11.875 1 95.12 215 SER A O 1
ATOM 1697 N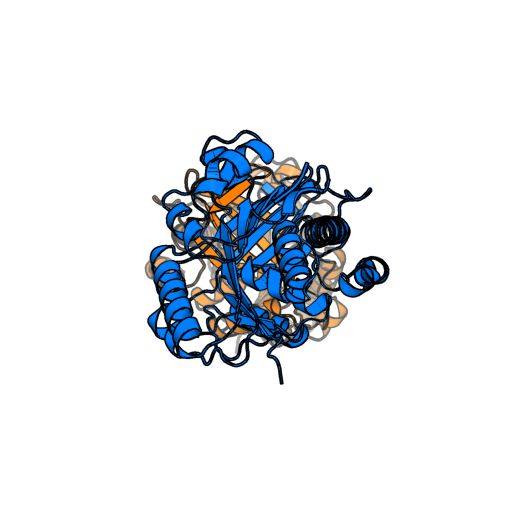 N . GLY A 1 216 ? 1.082 42.25 13.766 1 95.5 216 GLY A N 1
ATOM 1698 C CA . GLY A 1 216 ? 0.055 41.562 14.531 1 95.5 216 GLY A CA 1
ATOM 1699 C C . GLY A 1 216 ? 0.069 40.062 14.328 1 95.5 216 GLY A C 1
ATOM 1700 O O . GLY A 1 216 ? -0.686 39.312 14.984 1 95.5 216 GLY A O 1
ATOM 1701 N N . ALA A 1 217 ? 0.962 39.562 13.523 1 98.19 217 ALA A N 1
ATOM 1702 C CA . ALA A 1 217 ? 0.996 38.156 13.203 1 98.19 217 ALA A CA 1
ATOM 1703 C C . ALA A 1 217 ? 1.704 37.344 14.305 1 98.19 217 ALA A C 1
ATOM 1705 O O . ALA A 1 217 ? 2.381 37.938 15.156 1 98.19 217 ALA A O 1
ATOM 1706 N N . THR A 1 218 ? 1.458 36.094 14.312 1 98.56 218 THR A N 1
ATOM 1707 C CA . THR A 1 218 ? 2.064 35.125 15.234 1 98.56 218 THR A CA 1
ATOM 1708 C C . THR A 1 218 ? 2.973 34.156 14.484 1 98.56 218 THR A C 1
ATOM 1710 O O . THR A 1 218 ? 2.629 33.688 13.398 1 98.56 218 THR A O 1
ATOM 1713 N N . LEU A 1 219 ? 4.16 33.938 15.031 1 98.75 219 LEU A N 1
ATOM 1714 C CA . LEU A 1 219 ? 5.129 33 14.5 1 98.75 219 LEU A CA 1
ATOM 1715 C C . LEU A 1 219 ? 5.324 31.828 15.469 1 98.75 219 LEU A C 1
ATOM 1717 O O . LEU A 1 219 ? 5.551 32.031 16.656 1 98.75 219 LEU A O 1
ATOM 1721 N N . ILE A 1 220 ? 5.191 30.609 14.93 1 98.81 220 ILE A N 1
ATOM 1722 C CA . ILE A 1 220 ? 5.371 29.406 15.742 1 98.81 220 ILE A CA 1
ATOM 1723 C C . ILE A 1 220 ? 6.488 28.547 15.156 1 98.81 220 ILE A C 1
ATOM 1725 O O . ILE A 1 220 ? 6.48 28.25 13.961 1 98.81 220 ILE A O 1
ATOM 1729 N N . SER A 1 221 ? 7.461 28.188 15.922 1 98.62 221 SER A N 1
ATOM 1730 C CA . SER A 1 221 ? 8.469 27.188 15.594 1 98.62 221 SER A CA 1
ATOM 1731 C C . SER A 1 221 ? 8.195 25.875 16.328 1 98.62 221 SER A C 1
ATOM 1733 O O . SER A 1 221 ? 8.141 25.844 17.547 1 98.62 221 SER A O 1
ATOM 1735 N N . VAL A 1 222 ? 7.988 24.828 15.578 1 97.75 222 VAL A N 1
ATOM 1736 C CA . VAL A 1 222 ? 7.621 23.547 16.156 1 97.75 222 VAL A CA 1
ATOM 1737 C C . VAL A 1 222 ? 8.719 22.516 15.867 1 97.75 222 VAL A C 1
ATOM 1739 O O . VAL A 1 222 ? 9.047 22.266 14.711 1 97.75 222 VAL A O 1
ATOM 1742 N N . TRP A 1 223 ? 9.25 21.844 16.906 1 96.75 223 TRP A N 1
ATOM 1743 C CA . TRP A 1 223 ? 10.391 20.938 16.75 1 96.75 223 TRP A CA 1
ATOM 1744 C C . TRP A 1 223 ? 10.086 19.562 17.359 1 96.75 223 TRP A C 1
ATOM 1746 O O . TRP A 1 223 ? 10.953 18.953 17.984 1 96.75 223 TRP A O 1
ATOM 1756 N N . GLY A 1 224 ? 8.914 19.078 17.234 1 92.56 224 GLY A N 1
ATOM 1757 C CA . GLY A 1 224 ? 8.562 17.703 17.609 1 92.56 224 GLY A CA 1
ATOM 1758 C C . GLY A 1 224 ? 8.758 17.438 19.078 1 92.56 224 GLY A C 1
ATOM 1759 O O . GLY A 1 224 ? 8.125 18.062 19.922 1 92.56 224 GLY A O 1
ATOM 1760 N N . THR A 1 225 ? 9.734 16.594 19.391 1 93.12 225 THR A N 1
ATOM 1761 C CA . THR A 1 225 ? 9.945 16.141 20.766 1 93.12 225 THR A CA 1
ATOM 1762 C C . THR A 1 225 ? 10.523 17.266 21.625 1 93.12 225 THR A C 1
ATOM 1764 O O . THR A 1 225 ? 10.586 17.141 22.844 1 93.12 225 THR A O 1
ATOM 1767 N N . GLU A 1 226 ? 10.859 18.359 21.031 1 96.38 226 GLU A N 1
ATOM 1768 C CA . GLU A 1 226 ? 11.406 19.484 21.797 1 96.38 226 GLU A CA 1
ATOM 1769 C C . GLU A 1 226 ? 10.328 20.516 22.109 1 96.38 226 GLU A C 1
ATOM 1771 O O . GLU A 1 226 ? 10.578 21.469 22.844 1 96.38 226 GLU A O 1
ATOM 1776 N N . GLY A 1 227 ? 9.227 20.344 21.516 1 97.94 227 GLY A N 1
ATOM 1777 C CA . GLY A 1 227 ? 8.133 21.266 21.781 1 97.94 227 GLY A CA 1
ATOM 1778 C C . GLY A 1 227 ? 8 22.359 20.734 1 97.94 227 GLY A C 1
ATOM 1779 O O . GLY A 1 227 ? 8.188 22.109 19.547 1 97.94 227 GLY A O 1
ATOM 1780 N N . ALA A 1 228 ? 7.555 23.5 21.25 1 98.69 228 ALA A N 1
ATOM 1781 C CA . ALA A 1 228 ? 7.301 24.609 20.328 1 98.69 228 ALA A CA 1
ATOM 1782 C C . ALA A 1 228 ? 7.516 25.953 21.016 1 98.69 228 ALA A C 1
ATOM 1784 O O . ALA A 1 228 ? 7.348 26.062 22.219 1 98.69 228 ALA A O 1
ATOM 1785 N N . THR A 1 229 ? 7.906 26.891 20.234 1 98.69 229 THR A N 1
ATOM 1786 C CA . THR A 1 229 ? 8.039 28.281 20.672 1 98.69 229 THR A CA 1
ATOM 1787 C C . THR A 1 229 ? 7.25 29.203 19.75 1 98.69 229 THR A C 1
ATOM 1789 O O . THR A 1 229 ? 7.266 29.047 18.531 1 98.69 229 THR A O 1
ATOM 1792 N N . GLY A 1 230 ? 6.508 30.109 20.375 1 98.5 230 GLY A N 1
ATOM 1793 C CA . GLY A 1 230 ? 5.73 31.094 19.641 1 98.5 230 GLY A CA 1
ATOM 1794 C C . GLY A 1 230 ? 6.117 32.531 19.953 1 98.5 230 GLY A C 1
ATOM 1795 O O . GLY A 1 230 ? 6.707 32.781 21 1 98.5 230 GLY A O 1
ATOM 1796 N N . TYR A 1 231 ? 5.836 33.375 18.984 1 98.56 231 TYR A N 1
ATOM 1797 C CA . TYR A 1 231 ? 6.109 34.812 19.156 1 98.56 231 TYR A CA 1
ATOM 1798 C C . TYR A 1 231 ? 5.016 35.656 18.516 1 98.56 231 TYR A C 1
ATOM 1800 O O . TYR A 1 231 ? 4.52 35.312 17.438 1 98.56 231 TYR A O 1
ATOM 1808 N N . SER A 1 232 ? 4.605 36.625 19.203 1 97.88 232 SER A N 1
ATOM 1809 C CA . SER A 1 232 ? 3.885 37.781 18.672 1 97.88 232 SER A CA 1
ATOM 1810 C C . SER A 1 232 ? 4.34 39.062 19.344 1 97.88 232 SER A C 1
ATOM 1812 O O . SER A 1 232 ? 4.91 39.062 20.438 1 97.88 232 SER A O 1
ATOM 1814 N N . GLU A 1 233 ? 4.109 40.125 18.672 1 96.25 233 GLU A N 1
ATOM 1815 C CA . GLU A 1 233 ? 4.523 41.406 19.219 1 96.25 233 GLU A CA 1
ATOM 1816 C C . GLU A 1 233 ? 3.867 41.688 20.578 1 96.25 233 GLU A C 1
ATOM 1818 O O . GLU A 1 233 ? 4.508 42.188 21.5 1 96.25 233 GLU A O 1
ATOM 1823 N N . SER A 1 234 ? 2.695 41.344 20.719 1 95.88 234 SER A N 1
ATOM 1824 C CA . SER A 1 234 ? 1.935 41.625 21.938 1 95.88 234 SER A CA 1
ATOM 1825 C C . SER A 1 234 ? 2.291 40.656 23.047 1 95.88 234 SER A C 1
ATOM 1827 O O . SER A 1 234 ? 2.379 41.031 24.219 1 95.88 234 SER A O 1
ATOM 1829 N N . ALA A 1 235 ? 2.564 39.438 22.703 1 96.69 235 ALA A N 1
ATOM 1830 C CA . ALA A 1 235 ? 2.738 38.375 23.703 1 96.69 235 ALA A CA 1
ATOM 1831 C C . ALA A 1 235 ? 4.215 38.156 24 1 96.69 235 ALA A C 1
ATOM 1833 O O . ALA A 1 235 ? 4.566 37.625 25.062 1 96.69 235 ALA A O 1
ATOM 1834 N N . GLY A 1 236 ? 5.094 38.594 23.094 1 96.94 236 GLY A N 1
ATOM 1835 C CA . GLY A 1 236 ? 6.484 38.156 23.188 1 96.94 236 GLY A CA 1
ATOM 1836 C C . GLY A 1 236 ? 6.684 36.688 22.891 1 96.94 236 GLY A C 1
ATOM 1837 O O . GLY A 1 236 ? 5.855 36.062 22.219 1 96.94 236 GLY A O 1
ATOM 1838 N N . CYS A 1 237 ? 7.828 36.188 23.344 1 97.81 237 CYS A N 1
ATOM 1839 C CA . CYS A 1 237 ? 8.164 34.781 23.125 1 97.81 237 CYS A CA 1
ATOM 1840 C C . CYS A 1 237 ? 7.535 33.906 24.188 1 97.81 237 CYS A C 1
ATOM 1842 O O . CYS A 1 237 ? 7.656 34.156 25.375 1 97.81 237 CYS A O 1
ATOM 1844 N N . LYS A 1 238 ? 6.805 32.906 23.75 1 98.25 238 LYS A N 1
ATOM 1845 C CA . LYS A 1 238 ? 6.203 31.906 24.625 1 98.25 238 LYS A CA 1
ATOM 1846 C C . LYS A 1 238 ? 6.688 30.516 24.25 1 98.25 238 LYS A C 1
ATOM 1848 O O . LYS A 1 238 ? 6.809 30.172 23.078 1 98.25 238 LYS A O 1
ATOM 1853 N N . HIS A 1 239 ? 6.973 29.703 25.266 1 98.19 239 HIS A N 1
ATOM 1854 C CA . HIS A 1 239 ? 7.508 28.375 25.031 1 98.19 239 HIS A CA 1
ATOM 1855 C C . HIS A 1 239 ? 6.672 27.312 25.734 1 98.19 239 HIS A C 1
ATOM 1857 O O . HIS A 1 239 ? 6.137 27.547 26.812 1 98.19 239 HIS A O 1
ATOM 1863 N N . SER A 1 240 ? 6.523 26.203 25.125 1 98.19 240 SER A N 1
ATOM 1864 C CA . SER A 1 240 ? 6 24.984 25.734 1 98.19 240 SER A CA 1
ATOM 1865 C C . SER A 1 240 ? 6.879 23.781 25.422 1 98.19 240 SER A C 1
ATOM 1867 O O . SER A 1 240 ? 7.328 23.609 24.281 1 98.19 240 SER A O 1
ATOM 1869 N N . PRO A 1 241 ? 7.215 22.953 26.406 1 98.06 241 PRO A N 1
ATOM 1870 C CA . PRO A 1 241 ? 7.867 21.688 26.094 1 98.06 241 PRO A CA 1
ATOM 1871 C C . PRO A 1 241 ? 6.941 20.703 25.375 1 98.06 241 PRO A C 1
ATOM 1873 O O . PRO A 1 241 ? 5.742 20.953 25.266 1 98.06 241 PRO A O 1
ATOM 1876 N N . ALA A 1 242 ? 7.527 19.656 24.812 1 97 242 ALA A N 1
ATOM 1877 C CA . ALA A 1 242 ? 6.719 18.531 24.344 1 97 242 ALA A CA 1
ATOM 1878 C C . ALA A 1 242 ? 6.219 17.688 25.5 1 97 242 ALA A C 1
ATOM 1880 O O . ALA A 1 242 ? 6.84 17.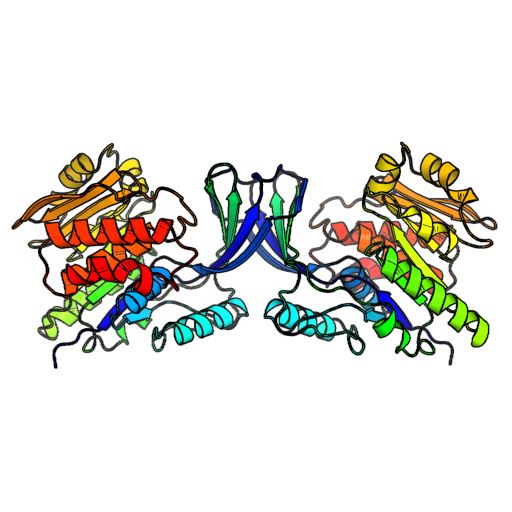672 26.578 1 97 242 ALA A O 1
ATOM 1881 N N . TYR A 1 243 ? 5.082 17.109 25.375 1 95.56 243 TYR A N 1
ATOM 1882 C CA . TYR A 1 243 ? 4.539 16.172 26.359 1 95.56 243 TYR A CA 1
ATOM 1883 C C . TYR A 1 243 ? 4.598 14.742 25.844 1 95.56 243 TYR A C 1
ATOM 1885 O O . TYR A 1 243 ? 3.631 14.25 25.266 1 95.56 243 TYR A O 1
ATOM 1893 N N . LEU A 1 244 ? 5.621 14.117 26.078 1 91.94 244 LEU A N 1
ATOM 1894 C CA . LEU A 1 244 ? 5.934 12.797 25.531 1 91.94 244 LEU A CA 1
ATOM 1895 C C . LEU A 1 244 ? 5.145 11.711 26.266 1 91.94 244 LEU A C 1
ATOM 1897 O O . LEU A 1 244 ? 4.934 11.797 27.469 1 91.94 244 LEU A O 1
ATOM 1901 N N . GLN A 1 245 ? 4.793 10.719 25.516 1 90 245 GLN A N 1
ATOM 1902 C CA . GLN A 1 245 ? 4.121 9.555 26.094 1 90 245 GLN A CA 1
ATOM 1903 C C . GLN A 1 245 ? 5.129 8.484 26.5 1 90 245 GLN A C 1
ATOM 1905 O O . GLN A 1 245 ? 6.191 8.359 25.891 1 90 245 GLN A O 1
ATOM 1910 N N . LEU A 1 246 ? 4.746 7.781 27.484 1 86.81 246 LEU A N 1
ATOM 1911 C CA . LEU A 1 246 ? 5.586 6.668 27.906 1 86.81 246 LEU A CA 1
ATOM 1912 C C . LEU A 1 246 ? 5.711 5.621 26.812 1 86.81 246 LEU A C 1
ATOM 1914 O O . LEU A 1 246 ? 6.801 5.09 26.578 1 86.81 246 LEU A O 1
ATOM 1918 N N . ILE A 1 247 ? 4.609 5.312 26.203 1 85.81 247 ILE A N 1
ATOM 1919 C CA . ILE A 1 247 ? 4.594 4.359 25.094 1 85.81 247 ILE A CA 1
ATOM 1920 C C . ILE A 1 247 ? 4.141 5.055 23.812 1 85.81 247 ILE A C 1
ATOM 1922 O O . ILE A 1 247 ? 3.006 5.531 23.734 1 85.81 247 ILE A O 1
ATOM 1926 N N . THR A 1 248 ? 5.07 5.156 22.906 1 86.62 248 THR A N 1
ATOM 1927 C CA . THR A 1 248 ? 4.73 5.707 21.594 1 86.62 248 THR A CA 1
ATOM 1928 C C . THR A 1 248 ? 4.109 4.637 20.703 1 86.62 248 THR A C 1
ATOM 1930 O O . THR A 1 248 ? 4.684 3.561 20.516 1 86.62 248 THR A O 1
ATOM 1933 N N . VAL A 1 249 ? 2.953 4.93 20.172 1 84.12 249 VAL A N 1
ATOM 1934 C CA . VAL A 1 249 ? 2.209 3.977 19.359 1 84.12 249 VAL A CA 1
ATOM 1935 C C . VAL A 1 249 ? 2.273 4.391 17.891 1 84.12 249 VAL A C 1
ATOM 1937 O O . VAL A 1 249 ? 2.531 3.561 17.016 1 84.12 249 VAL A O 1
ATOM 1940 N N . ASP A 1 250 ? 2.068 5.633 17.609 1 86.31 250 ASP A N 1
ATOM 1941 C CA . ASP A 1 250 ? 1.982 6.152 16.25 1 86.31 250 ASP A CA 1
ATOM 1942 C C . ASP A 1 250 ? 2.312 7.645 16.203 1 86.31 250 ASP A C 1
ATOM 1944 O O . ASP A 1 250 ? 1.546 8.469 16.703 1 86.31 250 ASP A O 1
ATOM 1948 N N . THR A 1 251 ? 3.375 7.949 15.492 1 88.69 251 THR A N 1
ATOM 1949 C CA . THR A 1 251 ? 3.766 9.352 15.453 1 88.69 251 THR A CA 1
ATOM 1950 C C . THR A 1 251 ? 3.281 10.016 14.164 1 88.69 251 THR A C 1
ATOM 1952 O O . THR A 1 251 ? 3.457 11.219 13.977 1 88.69 251 THR A O 1
ATOM 1955 N N . LEU A 1 252 ? 2.699 9.203 13.281 1 90.19 252 LEU A N 1
ATOM 1956 C CA . LEU A 1 252 ? 2.176 9.781 12.047 1 90.19 252 LEU A CA 1
ATOM 1957 C C . LEU A 1 252 ? 1.115 10.836 12.344 1 90.19 252 LEU A C 1
ATOM 1959 O O . LEU A 1 252 ? 0.183 10.578 13.117 1 90.19 252 LEU A O 1
ATOM 1963 N N . GLY A 1 253 ? 1.308 12.07 11.859 1 93.31 253 GLY A N 1
ATOM 1964 C CA . GLY A 1 253 ? 0.315 13.125 12.016 1 93.31 253 GLY A CA 1
ATOM 1965 C C . GLY A 1 253 ? 0.508 13.953 13.266 1 93.31 253 GLY A C 1
ATOM 1966 O O . GLY A 1 253 ? -0.307 14.82 13.578 1 93.31 253 GLY A O 1
ATOM 1967 N N . ALA A 1 254 ? 1.573 13.758 14.039 1 94.56 254 ALA A N 1
ATOM 1968 C CA . ALA A 1 254 ? 1.798 14.516 15.266 1 94.56 254 ALA A CA 1
ATOM 1969 C C . ALA A 1 254 ? 1.932 16.016 14.969 1 94.56 254 ALA A C 1
ATOM 1971 O O . ALA A 1 254 ? 1.39 16.844 15.703 1 94.56 254 ALA A O 1
ATOM 1972 N N . GLY A 1 255 ? 2.676 16.297 13.93 1 95.88 255 GLY A N 1
ATOM 1973 C CA . GLY A 1 255 ? 2.791 17.703 13.547 1 95.88 255 GLY A CA 1
ATOM 1974 C C . GLY A 1 255 ? 1.471 18.312 13.109 1 95.88 255 GLY A C 1
ATOM 1975 O O . GLY A 1 255 ? 1.165 19.453 13.461 1 95.88 255 GLY A O 1
ATOM 1976 N N . ASP A 1 256 ? 0.698 17.578 12.359 1 97.5 256 ASP A N 1
ATOM 1977 C CA . ASP A 1 256 ? -0.628 18.031 11.945 1 97.5 256 ASP A CA 1
ATOM 1978 C C . ASP A 1 256 ? -1.539 18.234 13.148 1 97.5 256 ASP A C 1
ATOM 1980 O O . ASP A 1 256 ? -2.393 19.125 13.148 1 97.5 256 ASP A O 1
ATOM 1984 N N . THR A 1 257 ? -1.376 17.344 14.102 1 98.12 257 THR A N 1
ATOM 1985 C CA . THR A 1 257 ? -2.156 17.469 15.328 1 98.12 257 THR A CA 1
ATOM 1986 C C . THR A 1 257 ? -1.82 18.75 16.062 1 98.12 257 THR A C 1
ATOM 1988 O O . THR A 1 257 ? -2.717 19.453 16.531 1 98.12 257 THR A O 1
ATOM 1991 N N . PHE A 1 258 ? -0.561 19.047 16.156 1 98.31 258 PHE A N 1
ATOM 1992 C CA . PHE A 1 258 ? -0.14 20.312 16.75 1 98.31 258 PHE A CA 1
ATOM 1993 C C . PHE A 1 258 ? -0.779 21.5 16.047 1 98.31 258 PHE A C 1
ATOM 1995 O O . PHE A 1 258 ? -1.365 22.375 16.688 1 98.31 258 PHE A O 1
ATOM 2002 N N . ALA A 1 259 ? -0.623 21.5 14.75 1 98.62 259 ALA A N 1
ATOM 2003 C CA . ALA A 1 259 ? -1.144 22.609 13.953 1 98.62 259 ALA A CA 1
ATOM 2004 C C . ALA A 1 259 ? -2.648 22.766 14.156 1 98.62 259 ALA A C 1
ATOM 2006 O O . ALA A 1 259 ? -3.139 23.875 14.352 1 98.62 259 ALA A O 1
ATOM 2007 N N . ALA A 1 260 ? -3.361 21.672 14.109 1 98.75 260 ALA A N 1
ATOM 2008 C CA . ALA A 1 260 ? -4.812 21.688 14.281 1 98.75 260 ALA A CA 1
ATOM 2009 C C . ALA A 1 260 ? -5.199 22.219 15.656 1 98.75 260 ALA A C 1
ATOM 2011 O O . ALA A 1 260 ? -6.086 23.062 15.781 1 98.75 260 ALA A O 1
ATOM 2012 N N . ALA A 1 261 ? -4.547 21.703 16.672 1 98.44 261 ALA A N 1
ATOM 2013 C CA . ALA A 1 261 ? -4.844 22.094 18.047 1 98.44 261 ALA A CA 1
ATOM 2014 C C . ALA A 1 261 ? -4.527 23.578 18.266 1 98.44 261 ALA A C 1
ATOM 2016 O O . ALA A 1 261 ? -5.258 24.266 18.969 1 98.44 261 ALA A O 1
ATOM 2017 N N . LEU A 1 262 ? -3.443 24.016 17.734 1 98.5 262 LEU A N 1
ATOM 2018 C CA . LEU A 1 262 ? -3.072 25.422 17.844 1 98.5 262 LEU A CA 1
ATOM 2019 C C . LEU A 1 262 ? -4.141 26.312 17.219 1 98.5 262 LEU A C 1
ATOM 2021 O O . LEU A 1 262 ? -4.598 27.266 17.844 1 98.5 262 LEU A O 1
ATOM 2025 N N . VAL A 1 263 ? -4.52 26.016 15.977 1 98.56 263 VAL A N 1
ATOM 2026 C CA . VAL A 1 263 ? -5.527 26.781 15.258 1 98.56 263 VAL A CA 1
ATOM 2027 C C . VAL A 1 263 ? -6.852 26.734 16.016 1 98.56 263 VAL A C 1
ATOM 2029 O O . VAL A 1 263 ? -7.535 27.75 16.141 1 98.56 263 VAL A O 1
ATOM 2032 N N . PHE A 1 264 ? -7.211 25.594 16.516 1 98.25 264 PHE A N 1
ATOM 2033 C CA . PHE A 1 264 ? -8.43 25.406 17.297 1 98.25 264 PHE A CA 1
ATOM 2034 C C . PHE A 1 264 ? -8.453 26.359 18.484 1 98.25 264 PHE A C 1
ATOM 2036 O O . PHE A 1 264 ? -9.438 27.062 18.703 1 98.25 264 PHE A O 1
ATOM 2043 N N . SER A 1 265 ? -7.402 26.359 19.234 1 97.88 265 SER A N 1
ATOM 2044 C CA . SER A 1 265 ? -7.309 27.172 20.453 1 97.88 265 SER A CA 1
ATOM 2045 C C . SER A 1 265 ? -7.277 28.656 20.125 1 97.88 265 SER A C 1
ATOM 2047 O O . SER A 1 265 ? -8.008 29.453 20.734 1 97.88 265 SER A O 1
ATOM 2049 N N . LEU A 1 266 ? -6.484 29.062 19.172 1 97.81 266 LEU A N 1
ATOM 2050 C CA . LEU A 1 266 ? -6.387 30.453 18.781 1 97.81 266 LEU A CA 1
ATOM 2051 C C . LEU A 1 266 ? -7.719 30.969 18.234 1 97.81 266 LEU A C 1
ATOM 2053 O O . LEU A 1 266 ? -8.102 32.125 18.484 1 97.81 266 LEU A O 1
ATOM 2057 N N . ASN A 1 267 ? -8.375 30.109 17.453 1 97.38 267 ASN A N 1
ATOM 2058 C CA . ASN A 1 267 ? -9.664 30.484 16.859 1 97.38 267 ASN A CA 1
ATOM 2059 C C . ASN A 1 267 ? -10.711 30.734 17.938 1 97.38 267 ASN A C 1
ATOM 2061 O O . ASN A 1 267 ? -11.664 31.484 17.719 1 97.38 267 ASN A O 1
ATOM 2065 N N . LYS A 1 268 ? -10.555 30.203 19.094 1 95.75 268 LYS A N 1
ATOM 2066 C CA . LYS A 1 268 ? -11.453 30.422 20.234 1 95.75 268 LYS A CA 1
ATOM 2067 C C . LYS A 1 268 ? -11.062 31.672 21.016 1 95.75 268 LYS A C 1
ATOM 2069 O O . LYS A 1 268 ? -11.75 32.031 21.969 1 95.75 268 LYS A O 1
ATOM 2074 N N . GLY A 1 269 ? -9.945 32.219 20.703 1 95.44 269 GLY A N 1
ATOM 2075 C CA . GLY A 1 269 ? -9.547 33.469 21.328 1 95.44 269 GLY A CA 1
ATOM 2076 C C . GLY A 1 269 ? -8.609 33.281 22.5 1 95.44 269 GLY A C 1
ATOM 2077 O O . GLY A 1 269 ? -8.375 34.219 23.266 1 95.44 269 GLY A O 1
ATOM 2078 N N . ASN A 1 270 ? -7.988 32.125 22.641 1 97 270 ASN A N 1
ATOM 2079 C CA . ASN A 1 270 ? -7.078 31.875 23.75 1 97 270 ASN A CA 1
ATOM 2080 C C . ASN A 1 270 ? -5.727 32.562 23.531 1 97 270 ASN A C 1
ATOM 2082 O O . ASN A 1 270 ? -5.332 32.812 22.391 1 97 270 ASN A O 1
ATOM 2086 N N . ALA A 1 271 ? -5.023 32.812 24.609 1 97.38 271 ALA A N 1
ATOM 2087 C CA . ALA A 1 271 ? -3.707 33.438 24.578 1 97.38 271 ALA A CA 1
ATOM 2088 C C . ALA A 1 271 ? -2.67 32.5 23.938 1 97.38 271 ALA A C 1
ATOM 2090 O O . ALA A 1 271 ? -2.855 31.297 23.906 1 97.38 271 ALA A O 1
ATOM 2091 N N . LEU A 1 272 ? -1.627 33.125 23.469 1 98.12 272 LEU A N 1
ATOM 2092 C CA . LEU A 1 272 ? -0.601 32.438 22.719 1 98.12 272 LEU A CA 1
ATOM 2093 C C . LEU A 1 272 ? 0.034 31.328 23.578 1 98.12 272 LEU A C 1
ATOM 2095 O O . LEU A 1 272 ? 0.203 30.203 23.125 1 98.12 272 LEU A O 1
ATOM 2099 N N . ASP A 1 273 ? 0.378 31.641 24.797 1 97.5 273 ASP A N 1
ATOM 2100 C CA . ASP A 1 273 ? 1.044 30.688 25.672 1 97.5 273 ASP A CA 1
ATOM 2101 C C . ASP A 1 273 ? 0.151 29.469 25.953 1 97.5 273 ASP A C 1
ATOM 2103 O O . ASP A 1 273 ? 0.599 28.328 25.859 1 97.5 273 ASP A O 1
ATOM 2107 N N . LYS A 1 274 ? -1.133 29.734 26.219 1 97.38 274 LYS A N 1
ATOM 2108 C CA . LYS A 1 274 ? -2.086 28.656 26.469 1 97.38 274 LYS A CA 1
ATOM 2109 C C . LYS A 1 274 ? -2.305 27.812 25.203 1 97.38 274 LYS A C 1
ATOM 2111 O O . LYS A 1 274 ? -2.439 26.594 25.281 1 97.38 274 LYS A O 1
ATOM 2116 N N . SER A 1 275 ? -2.359 28.484 24.078 1 98.12 275 SER A N 1
ATOM 2117 C CA . SER A 1 275 ? -2.604 27.797 22.812 1 98.12 275 SER A CA 1
ATOM 2118 C C . SER A 1 275 ? -1.438 26.891 22.438 1 98.12 275 SER A C 1
ATOM 2120 O O . SER A 1 275 ? -1.645 25.766 21.969 1 98.12 275 SER A O 1
ATOM 2122 N N . ILE A 1 276 ? -0.209 27.297 22.641 1 98.31 276 ILE A N 1
ATOM 2123 C CA . ILE A 1 276 ? 0.975 26.516 22.344 1 98.31 276 ILE A CA 1
ATOM 2124 C C . ILE A 1 276 ? 1.049 25.312 23.281 1 98.31 276 ILE A C 1
ATOM 2126 O O . ILE A 1 276 ? 1.341 24.188 22.844 1 98.31 276 ILE A O 1
ATOM 2130 N N . GLU A 1 277 ? 0.764 25.578 24.516 1 97.88 277 GLU A N 1
ATOM 2131 C CA . GLU A 1 277 ? 0.772 24.5 25.484 1 97.88 277 GLU A CA 1
ATOM 2132 C C . GLU A 1 277 ? -0.28 23.438 25.141 1 97.88 277 GLU A C 1
ATOM 2134 O O . GLU A 1 277 ? -0.002 22.234 25.188 1 97.88 277 GLU A O 1
ATOM 2139 N N . PHE A 1 278 ? -1.459 23.938 24.875 1 97.81 278 PHE A N 1
ATOM 2140 C CA . PHE A 1 278 ? -2.545 23.047 24.484 1 97.81 278 PHE A CA 1
ATOM 2141 C C . PHE A 1 278 ? -2.148 22.203 23.281 1 97.81 278 PHE A C 1
ATOM 2143 O O . PHE A 1 278 ? -2.348 20.984 23.266 1 97.81 278 PHE A O 1
ATOM 2150 N N . ALA A 1 279 ? -1.588 22.844 22.266 1 98.31 279 ALA A N 1
ATOM 2151 C CA . ALA A 1 279 ? -1.183 22.172 21.047 1 98.31 279 ALA A CA 1
ATOM 2152 C C . ALA A 1 279 ? -0.124 21.109 21.328 1 98.31 279 ALA A C 1
ATOM 2154 O O . ALA A 1 279 ? -0.189 20 20.781 1 98.31 279 ALA A O 1
ATOM 2155 N N . CYS A 1 280 ? 0.847 21.391 22.172 1 98.06 280 CYS A N 1
ATOM 2156 C CA . CYS A 1 280 ? 1.893 20.438 22.531 1 98.06 280 CYS A CA 1
ATOM 2157 C C . CYS A 1 280 ? 1.31 19.25 23.281 1 98.06 280 CYS A C 1
ATOM 2159 O O . CYS A 1 280 ? 1.712 18.109 23.062 1 98.06 280 CYS A O 1
ATOM 2161 N N . LYS A 1 281 ? 0.376 19.531 24.141 1 97.5 281 LYS A N 1
ATOM 2162 C CA . LYS A 1 281 ? -0.26 18.453 24.906 1 97.5 281 LYS A CA 1
ATOM 2163 C C . LYS A 1 281 ? -1.046 17.531 24 1 97.5 281 LYS A C 1
ATOM 2165 O O . LYS A 1 281 ? -0.928 16.297 24.094 1 97.5 281 LYS A O 1
ATOM 2170 N N . VAL A 1 282 ? -1.848 18.094 23.125 1 97.38 282 VAL A N 1
ATOM 2171 C CA . VAL A 1 282 ? -2.672 17.297 22.219 1 97.38 282 VAL A CA 1
ATOM 2172 C C . VAL A 1 282 ? -1.777 16.469 21.297 1 97.38 282 VAL A C 1
ATOM 2174 O O . VAL A 1 282 ? -2.039 15.289 21.047 1 97.38 282 VAL A O 1
ATOM 2177 N N . ALA A 1 283 ? -0.71 17.078 20.734 1 97.31 283 ALA A N 1
ATOM 2178 C CA . ALA A 1 283 ? 0.233 16.359 19.875 1 97.31 283 ALA A CA 1
ATOM 2179 C C . ALA A 1 283 ? 0.878 15.203 20.641 1 97.31 283 ALA A C 1
ATOM 2181 O O . ALA A 1 283 ? 1.101 14.125 20.078 1 97.31 283 ALA A O 1
ATOM 2182 N N . GLY A 1 284 ? 1.202 15.477 21.859 1 95.94 284 GLY A N 1
ATOM 2183 C CA . GLY A 1 284 ? 1.753 14.422 22.688 1 95.94 284 GLY A CA 1
ATOM 2184 C C . GLY A 1 284 ? 0.817 13.242 22.859 1 95.94 284 GLY A C 1
ATOM 2185 O O . GLY A 1 284 ? 1.223 12.094 22.672 1 95.94 284 GLY A O 1
ATOM 2186 N N . VAL A 1 285 ? -0.405 13.555 23.172 1 95.12 285 VAL A N 1
ATOM 2187 C CA . VAL A 1 285 ? -1.418 12.523 23.359 1 95.12 285 VAL A CA 1
ATOM 2188 C C . VAL A 1 285 ? -1.604 11.734 22.062 1 95.12 285 VAL A C 1
ATOM 2190 O O . VAL A 1 285 ? -1.769 10.508 22.094 1 95.12 285 VAL A O 1
ATOM 2193 N N . LYS A 1 286 ? -1.591 12.359 20.984 1 95.5 286 LYS A N 1
ATOM 2194 C CA . LYS A 1 286 ? -1.758 11.742 19.672 1 95.5 286 LYS A CA 1
ATOM 2195 C C . LYS A 1 286 ? -0.718 10.648 19.438 1 95.5 286 LYS A C 1
ATOM 2197 O O . LYS A 1 286 ? -1.008 9.633 18.797 1 95.5 286 LYS A O 1
ATOM 2202 N N . THR A 1 287 ? 0.51 10.82 19.891 1 93 287 THR A N 1
ATOM 2203 C CA . THR A 1 287 ? 1.584 9.867 19.625 1 93 287 THR A CA 1
ATOM 2204 C C . THR A 1 287 ? 1.339 8.562 20.375 1 93 287 THR A C 1
ATOM 2206 O O . THR A 1 287 ? 1.965 7.539 20.078 1 93 287 THR A O 1
ATOM 2209 N N . GLY A 1 288 ? 0.372 8.594 21.312 1 91.31 288 GLY A N 1
ATOM 2210 C CA . GLY A 1 288 ? 0.071 7.418 22.109 1 91.31 288 GLY A CA 1
ATOM 2211 C C . GLY A 1 288 ? -1.097 6.613 21.578 1 91.31 288 GLY A C 1
ATOM 2212 O O . GLY A 1 288 ? -1.454 5.574 22.141 1 91.31 288 GLY A O 1
ATOM 2213 N N . ILE A 1 289 ? -1.691 7.066 20.469 1 90.81 289 ILE A N 1
ATOM 2214 C CA . ILE A 1 289 ? -2.844 6.363 19.922 1 90.81 289 ILE A CA 1
ATOM 2215 C C . ILE A 1 289 ? -2.635 6.121 18.422 1 90.81 289 ILE A C 1
ATOM 2217 O O . ILE A 1 289 ? -1.88 6.848 17.781 1 90.81 289 ILE A O 1
ATOM 2221 N N . LYS A 1 290 ? -3.305 5.086 17.891 1 87.81 290 LYS A N 1
ATOM 2222 C CA . LYS A 1 290 ? -3.297 4.828 16.453 1 87.81 290 LYS A CA 1
ATOM 2223 C C . LYS A 1 290 ? -4.285 5.738 15.719 1 87.81 290 LYS A C 1
ATOM 2225 O O . LYS A 1 290 ? -5.457 5.82 16.094 1 87.81 290 LYS A O 1
ATOM 2230 N N . GLY A 1 291 ? -3.748 6.391 14.766 1 90.12 291 GLY A N 1
ATOM 2231 C CA . GLY A 1 291 ? -4.637 7.273 14.031 1 90.12 291 GLY A CA 1
ATOM 2232 C C . GLY A 1 291 ? -5.199 8.398 14.875 1 90.12 291 GLY A C 1
ATOM 2233 O O . GLY A 1 291 ? -4.504 8.938 15.742 1 90.12 291 GLY A O 1
ATOM 2234 N N . PHE A 1 292 ? -6.488 8.883 14.508 1 94.19 292 PHE A N 1
ATOM 2235 C CA . PHE A 1 292 ? -7.027 10.062 15.18 1 94.19 292 PHE A CA 1
ATOM 2236 C C . PHE A 1 292 ? -8.336 9.734 15.883 1 94.19 292 PHE A C 1
ATOM 2238 O O . PHE A 1 292 ? -8.859 10.539 16.656 1 94.19 292 PHE A O 1
ATOM 2245 N N . SER A 1 293 ? -8.875 8.539 15.688 1 88.69 293 SER A N 1
ATOM 2246 C CA . SER A 1 293 ? -10.258 8.227 16.031 1 88.69 293 SER A CA 1
ATOM 2247 C C . SER A 1 293 ? -10.492 8.352 17.531 1 88.69 293 SER A C 1
ATOM 2249 O O . SER A 1 293 ? -11.586 8.703 17.969 1 88.69 293 SER A O 1
ATOM 2251 N N . LEU A 1 294 ? -9.477 8.18 18.375 1 91.12 294 LEU A N 1
ATOM 2252 C CA . LEU A 1 294 ? -9.68 8.203 19.812 1 91.12 294 LEU A CA 1
ATOM 2253 C C . LEU A 1 294 ? -9.211 9.531 20.406 1 91.12 294 LEU A C 1
ATOM 2255 O O . LEU A 1 294 ? -9.203 9.695 21.625 1 91.12 294 LEU A O 1
ATOM 2259 N N . LEU A 1 295 ? -8.891 10.414 19.578 1 93.75 295 LEU A N 1
ATOM 2260 C CA . LEU A 1 295 ? -8.266 11.641 20.062 1 93.75 295 LEU A CA 1
ATOM 2261 C C . LEU A 1 295 ? -9.211 12.422 20.969 1 93.75 295 LEU A C 1
ATOM 2263 O O . LEU A 1 295 ? -8.789 12.969 21.984 1 93.75 295 LEU A O 1
ATOM 2267 N N . LYS A 1 296 ? -10.477 12.508 20.625 1 93.44 296 LYS A N 1
ATOM 2268 C CA . LYS A 1 296 ? -11.461 13.211 21.453 1 93.44 296 LYS A CA 1
ATOM 2269 C C . LYS A 1 296 ? -11.5 12.641 22.859 1 93.44 296 LYS A C 1
ATOM 2271 O O . LYS A 1 296 ? -11.477 13.383 23.844 1 93.44 296 LYS A O 1
ATOM 2276 N N . THR A 1 297 ? -11.508 11.305 22.906 1 92.88 297 THR A N 1
ATOM 2277 C CA . THR A 1 297 ? -11.609 10.609 24.188 1 92.88 297 THR A CA 1
ATOM 2278 C C . THR A 1 297 ? -10.367 10.859 25.047 1 92.88 297 THR A C 1
ATOM 2280 O O . THR A 1 297 ? -10.477 11.164 26.234 1 92.88 297 THR A O 1
ATOM 2283 N N . VAL A 1 298 ? -9.25 10.867 24.453 1 91.5 298 VAL A N 1
ATOM 2284 C CA . VAL A 1 298 ? -8.016 10.922 25.234 1 91.5 298 VAL A CA 1
ATOM 2285 C C . VAL A 1 298 ? -7.68 12.375 25.562 1 91.5 298 VAL A C 1
ATOM 2287 O O . VAL A 1 298 ? -6.863 12.641 26.453 1 91.5 298 VAL A O 1
ATOM 2290 N N . CYS A 1 299 ? -8.297 13.25 24.875 1 92.25 299 CYS A N 1
ATOM 2291 C CA . CYS A 1 299 ? -8.039 14.664 25.125 1 92.25 299 CYS A CA 1
ATOM 2292 C C . CYS A 1 299 ? -9.117 15.273 26.016 1 92.25 299 CYS A C 1
ATOM 2294 O O . CYS A 1 299 ? -9.133 16.484 26.234 1 92.25 299 CYS A O 1
ATOM 2296 N N . GLU A 1 300 ? -10.008 14.539 26.5 1 92.06 300 GLU A N 1
ATOM 2297 C CA . GLU A 1 300 ? -11.156 15.039 27.25 1 92.06 300 GLU A CA 1
ATOM 2298 C C . GLU A 1 300 ? -10.711 15.969 28.375 1 92.06 300 GLU A C 1
ATOM 2300 O O . GLU A 1 300 ? -11.297 17.031 28.578 1 92.06 300 GLU A O 1
ATOM 2305 N N . ASN A 1 301 ? -9.695 15.602 29.109 1 89.38 301 ASN A N 1
ATOM 2306 C CA . ASN A 1 301 ? -9.234 16.391 30.25 1 89.38 301 ASN A CA 1
ATOM 2307 C C . ASN A 1 301 ? -8.484 17.641 29.797 1 89.38 301 ASN A C 1
ATOM 2309 O O . ASN A 1 301 ? -8.477 18.656 30.5 1 89.38 301 ASN A O 1
ATOM 2313 N N . ILE A 1 302 ? -7.859 17.547 28.656 1 91.25 302 ILE A N 1
ATOM 2314 C CA . ILE A 1 302 ? -7.055 18.641 28.125 1 91.25 302 ILE A CA 1
ATOM 2315 C C . ILE A 1 302 ? -7.969 19.688 27.5 1 91.25 302 ILE A C 1
ATOM 2317 O O . ILE A 1 302 ? -7.668 20.891 27.531 1 91.25 302 ILE A O 1
ATOM 2321 N N . LEU A 1 303 ? -9.102 19.234 27.047 1 88.12 303 LEU A N 1
ATOM 2322 C CA . LEU A 1 303 ? -10.031 20.109 26.344 1 88.12 303 LEU A CA 1
ATOM 2323 C C . LEU A 1 303 ? -10.68 21.094 27.297 1 88.12 303 LEU A C 1
ATOM 2325 O O . LEU A 1 303 ? -11.109 22.188 26.891 1 88.12 303 LEU A O 1
ATOM 2329 N N . GLN A 1 304 ? -10.688 20.781 28.531 1 83.44 304 GLN A N 1
ATOM 2330 C CA . GLN A 1 304 ? -11.273 21.656 29.531 1 83.44 304 GLN A CA 1
ATOM 2331 C C . GLN A 1 304 ? -10.43 22.906 29.734 1 83.44 304 GLN A C 1
ATOM 2333 O O . GLN A 1 304 ? -10.914 23.922 30.234 1 83.44 304 GLN A O 1
ATOM 2338 N N . ASP A 1 305 ? -9.242 22.828 29.281 1 77.5 305 ASP A N 1
ATOM 2339 C CA . ASP A 1 305 ? -8.305 23.938 29.469 1 77.5 305 ASP A CA 1
ATOM 2340 C C . ASP A 1 305 ? -8.453 24.984 28.375 1 77.5 305 ASP A C 1
ATOM 2342 O O . ASP A 1 305 ? -7.82 26.047 28.422 1 77.5 305 ASP A O 1
ATOM 2346 N N . VAL A 1 306 ? -9.32 24.688 27.406 1 82.19 306 VAL A N 1
ATOM 2347 C CA . VAL A 1 306 ? -9.414 25.625 26.297 1 82.19 306 VAL A CA 1
ATOM 2348 C C . VAL A 1 306 ? -10.883 25.891 25.969 1 82.19 306 VAL A C 1
ATOM 2350 O O . VAL A 1 306 ? -11.734 25.016 26.172 1 82.19 306 VAL A O 1
ATOM 2353 N N . MET B 1 1 ? -18.766 -32.969 -24.312 1 59.53 1 MET B N 1
ATOM 2354 C CA . MET B 1 1 ? -17.609 -32.156 -24.703 1 59.53 1 MET B CA 1
ATOM 2355 C C . MET B 1 1 ? -16.5 -32.25 -23.672 1 59.53 1 MET B C 1
ATOM 2357 O O . MET B 1 1 ? -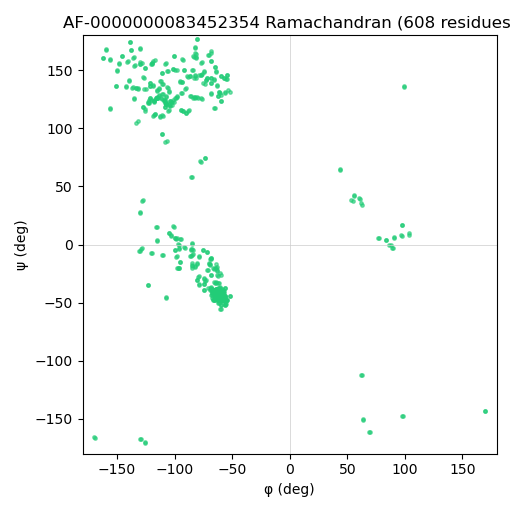16.781 -32.312 -22.469 1 59.53 1 MET B O 1
ATOM 2361 N N . THR B 1 2 ? -15.281 -32.5 -24.031 1 77.5 2 THR B N 1
ATOM 2362 C CA . THR B 1 2 ? -14.148 -32.656 -23.125 1 77.5 2 THR B CA 1
ATOM 2363 C C . THR B 1 2 ? -13.859 -31.359 -22.391 1 77.5 2 THR B C 1
ATOM 2365 O O . THR B 1 2 ? -13.695 -30.297 -23 1 77.5 2 THR B O 1
ATOM 2368 N N . PRO B 1 3 ? -14 -31.422 -21 1 86.06 3 PRO B N 1
ATOM 2369 C CA . PRO B 1 3 ? -13.727 -30.203 -20.234 1 86.06 3 PRO B CA 1
ATOM 2370 C C . PRO B 1 3 ? -12.344 -29.625 -20.516 1 86.06 3 PRO B C 1
ATOM 2372 O O . PRO B 1 3 ? -11.398 -30.391 -20.781 1 86.06 3 PRO B O 1
ATOM 2375 N N . THR B 1 4 ? -12.273 -28.312 -20.547 1 88.62 4 THR B N 1
ATOM 2376 C CA . THR B 1 4 ? -10.984 -27.688 -20.844 1 88.62 4 THR B CA 1
ATOM 2377 C C . THR B 1 4 ? -10.656 -26.625 -19.781 1 88.62 4 THR B C 1
ATOM 2379 O O . THR B 1 4 ? -9.562 -26.062 -19.781 1 88.62 4 THR B O 1
ATOM 2382 N N . ARG B 1 5 ? -11.523 -26.406 -18.922 1 96.44 5 ARG B N 1
ATOM 2383 C CA . ARG B 1 5 ? -11.344 -25.344 -17.938 1 96.44 5 ARG B CA 1
ATOM 2384 C C . ARG B 1 5 ? -10.312 -25.719 -16.891 1 96.44 5 ARG B C 1
ATOM 2386 O O . ARG B 1 5 ? -10.297 -26.859 -16.422 1 96.44 5 ARG B O 1
ATOM 2393 N N . ILE B 1 6 ? -9.453 -24.75 -16.531 1 98.75 6 ILE B N 1
ATOM 2394 C CA . ILE B 1 6 ? -8.422 -24.969 -15.516 1 98.75 6 ILE B CA 1
ATOM 2395 C C . ILE B 1 6 ? -8.797 -24.234 -14.234 1 98.75 6 ILE B C 1
ATOM 2397 O O . ILE B 1 6 ? -9.133 -23.047 -14.258 1 98.75 6 ILE B O 1
ATOM 2401 N N . LEU B 1 7 ? -8.805 -24.953 -13.102 1 98.81 7 LEU B N 1
ATOM 2402 C CA . LEU B 1 7 ? -9.078 -24.359 -11.797 1 98.81 7 LEU B CA 1
ATOM 2403 C C . LEU B 1 7 ? -7.777 -24.141 -11.023 1 98.81 7 LEU B C 1
ATOM 2405 O O . LEU B 1 7 ? -6.973 -25.062 -10.875 1 98.81 7 LEU B O 1
ATOM 2409 N N . CYS B 1 8 ? -7.531 -22.922 -10.609 1 98.81 8 CYS B N 1
ATOM 2410 C CA . CYS B 1 8 ? -6.383 -22.609 -9.766 1 98.81 8 CYS B CA 1
ATOM 2411 C C . CYS B 1 8 ? -6.816 -22.312 -8.336 1 98.81 8 CYS B C 1
ATOM 2413 O O . CYS B 1 8 ? -7.566 -21.359 -8.102 1 98.81 8 CYS B O 1
ATOM 2415 N N . VAL B 1 9 ? -6.324 -23.062 -7.375 1 98.69 9 VAL B N 1
ATOM 2416 C CA . VAL B 1 9 ? -6.723 -22.984 -5.973 1 98.69 9 VAL B CA 1
ATOM 2417 C C . VAL B 1 9 ? -5.602 -22.344 -5.156 1 98.69 9 VAL B C 1
ATOM 2419 O O . VAL B 1 9 ? -4.477 -22.844 -5.137 1 98.69 9 VAL B O 1
ATOM 2422 N N . GLY B 1 10 ? -5.918 -21.25 -4.508 1 97.56 10 GLY B N 1
ATOM 2423 C CA . GLY B 1 10 ? -4.891 -20.641 -3.688 1 97.56 10 GLY B CA 1
ATOM 2424 C C . GLY B 1 10 ? -5.277 -19.266 -3.182 1 97.56 10 GLY B C 1
ATOM 2425 O O . GLY B 1 10 ? -6.422 -19.047 -2.779 1 97.56 10 GLY B O 1
ATOM 2426 N N . LEU B 1 11 ? -4.305 -18.422 -3.139 1 95.31 11 LEU B N 1
ATOM 2427 C CA . LEU B 1 11 ? -4.496 -17.125 -2.514 1 95.31 11 LEU B CA 1
ATOM 2428 C C . LEU B 1 11 ? -4.582 -16.016 -3.566 1 95.31 11 LEU B C 1
ATOM 2430 O O . LEU B 1 11 ? -4.043 -16.172 -4.664 1 95.31 11 LEU B O 1
ATOM 2434 N N . VAL B 1 12 ? -5.344 -15.016 -3.215 1 97.62 12 VAL B N 1
ATOM 2435 C CA . VAL B 1 12 ? -5.324 -13.734 -3.912 1 97.62 12 VAL B CA 1
ATOM 2436 C C . VAL B 1 12 ? -4.973 -12.625 -2.932 1 97.62 12 VAL B C 1
ATOM 2438 O O . VAL B 1 12 ? -5.363 -12.664 -1.763 1 97.62 12 VAL B O 1
ATOM 2441 N N . CYS B 1 13 ? -4.16 -11.789 -3.334 1 97.06 13 CYS B N 1
ATOM 2442 C CA . CYS B 1 13 ? -3.822 -10.586 -2.578 1 97.06 13 CYS B CA 1
ATOM 2443 C C . CYS B 1 13 ? -3.699 -9.375 -3.496 1 97.06 13 CYS B C 1
ATOM 2445 O O . CYS B 1 13 ? -3.902 -9.492 -4.707 1 97.06 13 CYS B O 1
ATOM 2447 N N . VAL B 1 14 ? -3.518 -8.266 -2.918 1 96.75 14 VAL B N 1
ATOM 2448 C CA . VAL B 1 14 ? -3.25 -7.047 -3.674 1 96.75 14 VAL B CA 1
ATOM 2449 C C . VAL B 1 14 ? -1.846 -6.539 -3.357 1 96.75 14 VAL B C 1
ATOM 2451 O O . VAL B 1 14 ? -1.419 -6.555 -2.199 1 96.75 14 VAL B O 1
ATOM 2454 N N . ASP B 1 15 ? -1.152 -6.227 -4.383 1 96.44 15 ASP B N 1
ATOM 2455 C CA . ASP B 1 15 ? 0.191 -5.672 -4.254 1 96.44 15 ASP B CA 1
ATOM 2456 C C . ASP B 1 15 ? 0.186 -4.164 -4.492 1 96.44 15 ASP B C 1
ATOM 2458 O O . ASP B 1 15 ? -0.273 -3.695 -5.539 1 96.44 15 ASP B O 1
ATOM 2462 N N . ILE B 1 16 ? 0.651 -3.455 -3.533 1 96.81 16 ILE B N 1
ATOM 2463 C CA . ILE B 1 16 ? 0.966 -2.043 -3.717 1 96.81 16 ILE B CA 1
ATOM 2464 C C . ILE B 1 16 ? 2.447 -1.885 -4.055 1 96.81 16 ILE B C 1
ATOM 2466 O O . ILE B 1 16 ? 3.311 -2.104 -3.203 1 96.81 16 ILE B O 1
ATOM 2470 N N . VAL B 1 17 ? 2.678 -1.392 -5.246 1 95.81 17 VAL B N 1
ATOM 2471 C CA . VAL B 1 17 ? 4.051 -1.368 -5.734 1 95.81 17 VAL B CA 1
ATOM 2472 C C . VAL B 1 17 ? 4.566 0.069 -5.762 1 95.81 17 VAL B C 1
ATOM 2474 O O . VAL B 1 17 ? 3.922 0.957 -6.324 1 95.81 17 VAL B O 1
ATOM 2477 N N . GLN B 1 18 ? 5.645 0.311 -5.098 1 96.88 18 GLN B N 1
ATOM 2478 C CA . GLN B 1 18 ? 6.395 1.562 -5.172 1 96.88 18 GLN B CA 1
ATOM 2479 C C . GLN B 1 18 ? 7.711 1.371 -5.914 1 96.88 18 GLN B C 1
ATOM 2481 O O . GLN B 1 18 ? 8.562 0.589 -5.484 1 96.88 18 GLN B O 1
ATOM 2486 N N . VAL B 1 19 ? 7.855 2.07 -7.02 1 94.62 19 VAL B N 1
ATOM 2487 C CA . VAL B 1 19 ? 9.117 2.061 -7.754 1 94.62 19 VAL B CA 1
ATOM 2488 C C . VAL B 1 19 ? 9.992 3.223 -7.285 1 94.62 19 VAL B C 1
ATOM 2490 O O . VAL B 1 19 ? 9.617 4.387 -7.426 1 94.62 19 VAL B O 1
ATOM 2493 N N . CYS B 1 20 ? 11.102 2.906 -6.688 1 96.44 20 CYS B N 1
ATOM 2494 C CA . CYS B 1 20 ? 12.008 3.91 -6.137 1 96.44 20 CYS B CA 1
ATOM 2495 C C . CYS B 1 20 ? 13.297 3.977 -6.938 1 96.44 20 CYS B C 1
ATOM 2497 O O . CYS B 1 20 ? 13.719 2.98 -7.531 1 96.44 20 CYS B O 1
ATOM 2499 N N . GLU B 1 21 ? 13.883 5.18 -7.016 1 95.38 21 GLU B N 1
ATOM 2500 C CA . GLU B 1 21 ? 15.211 5.273 -7.625 1 95.38 21 GLU B CA 1
ATOM 2501 C C . GLU B 1 21 ? 16.203 4.336 -6.941 1 95.38 21 GLU B C 1
ATOM 2503 O O . GLU B 1 21 ? 16.969 3.645 -7.605 1 95.38 21 GLU B O 1
ATOM 2508 N N . CYS B 1 22 ? 16.219 4.383 -5.641 1 95.38 22 CYS B N 1
ATOM 2509 C CA . CYS B 1 22 ? 16.984 3.467 -4.805 1 95.38 22 CYS B CA 1
ATOM 2510 C C . CYS B 1 22 ? 16.156 2.979 -3.625 1 95.38 22 CYS B C 1
ATOM 2512 O O . CYS B 1 22 ? 15.133 3.578 -3.295 1 95.38 22 CYS B O 1
ATOM 2514 N N . PHE B 1 23 ? 16.578 1.889 -3.057 1 96.75 23 PHE B N 1
ATOM 2515 C CA . PHE B 1 23 ? 15.891 1.395 -1.874 1 96.75 23 PHE B CA 1
ATOM 2516 C C . PHE B 1 23 ? 15.961 2.412 -0.741 1 96.75 23 PHE B C 1
ATOM 2518 O O . PHE B 1 23 ? 17.016 2.967 -0.462 1 96.75 23 PHE B O 1
ATOM 2525 N N . PRO B 1 24 ? 14.82 2.732 -0.086 1 97.31 24 PRO B N 1
ATOM 2526 C CA . PRO B 1 24 ? 14.812 3.809 0.908 1 97.31 24 PRO B CA 1
ATOM 2527 C C . PRO B 1 24 ? 15.609 3.459 2.162 1 97.31 24 PRO B C 1
ATOM 2529 O O . PRO B 1 24 ? 15.602 2.305 2.602 1 97.31 24 PRO B O 1
ATOM 2532 N N . ASP B 1 25 ? 16.266 4.461 2.699 1 96.31 25 ASP B N 1
ATOM 2533 C CA . ASP B 1 25 ? 16.891 4.324 4.016 1 96.31 25 ASP B CA 1
ATOM 2534 C C . ASP B 1 25 ? 15.836 4.297 5.117 1 96.31 25 ASP B C 1
ATOM 2536 O O . ASP B 1 25 ? 14.812 4.988 5.027 1 96.31 25 ASP B O 1
ATOM 2540 N N . GLU B 1 26 ? 16.109 3.48 6.117 1 95.62 26 GLU B N 1
ATOM 2541 C CA . GLU B 1 26 ? 15.195 3.506 7.258 1 95.62 26 GLU B CA 1
ATOM 2542 C C . GLU B 1 26 ? 15.047 4.922 7.812 1 95.62 26 GLU B C 1
ATOM 2544 O O . GLU B 1 26 ? 16 5.699 7.809 1 95.62 26 GLU B O 1
ATOM 2549 N N . ASP B 1 27 ? 13.828 5.258 8.305 1 92.12 27 ASP B N 1
ATOM 2550 C CA . ASP B 1 27 ? 13.492 6.527 8.945 1 92.12 27 ASP B CA 1
ATOM 2551 C C . ASP B 1 27 ? 13.664 7.695 7.973 1 92.12 27 ASP B C 1
ATOM 2553 O O . ASP B 1 27 ? 14.141 8.766 8.359 1 92.12 27 ASP B O 1
ATOM 2557 N N . SER B 1 28 ? 13.375 7.414 6.746 1 92.69 28 SER B N 1
ATOM 2558 C CA . SER B 1 28 ? 13.453 8.453 5.727 1 92.69 28 SER B CA 1
ATOM 2559 C C . SER B 1 28 ? 12.086 8.719 5.102 1 92.69 28 SER B C 1
ATOM 2561 O O . SER B 1 28 ? 11.141 7.953 5.309 1 92.69 28 SER B O 1
ATOM 2563 N N . ASP B 1 29 ? 11.969 9.828 4.559 1 90.38 29 ASP B N 1
ATOM 2564 C CA . ASP B 1 29 ? 10.852 10.242 3.717 1 90.38 29 ASP B CA 1
ATOM 2565 C C . ASP B 1 29 ? 11.305 10.445 2.271 1 90.38 29 ASP B C 1
ATOM 2567 O O . ASP B 1 29 ? 11.992 11.422 1.965 1 90.38 29 ASP B O 1
ATOM 2571 N N . LYS B 1 30 ? 10.836 9.492 1.399 1 92.19 30 LYS B N 1
ATOM 2572 C CA . LYS B 1 30 ? 11.312 9.523 0.021 1 92.19 30 LYS B CA 1
ATOM 2573 C C . LYS B 1 30 ? 10.148 9.57 -0.965 1 92.19 30 LYS B C 1
ATOM 2575 O O . LYS B 1 30 ? 9.047 9.102 -0.659 1 92.19 30 LYS B O 1
ATOM 2580 N N . ARG B 1 31 ? 10.469 10.156 -2.082 1 92.62 31 ARG B N 1
ATOM 2581 C CA . ARG B 1 31 ? 9.516 10.133 -3.188 1 92.62 31 ARG B CA 1
ATOM 2582 C C . ARG B 1 31 ? 9.797 8.969 -4.129 1 92.62 31 ARG B C 1
ATOM 2584 O O . ARG B 1 31 ? 10.953 8.695 -4.461 1 92.62 31 ARG B O 1
ATOM 2591 N N . SER B 1 32 ? 8.789 8.258 -4.418 1 95.06 32 SER B N 1
ATOM 2592 C CA . SER B 1 32 ? 8.961 7.203 -5.406 1 95.06 32 SER B CA 1
ATOM 2593 C C . SER B 1 32 ? 8.828 7.746 -6.824 1 95.06 32 SER B C 1
ATOM 2595 O O . SER B 1 32 ? 8.32 8.852 -7.031 1 95.06 32 SER B O 1
ATOM 2597 N N . VAL B 1 33 ? 9.32 6.996 -7.801 1 93.12 33 VAL B N 1
ATOM 2598 C CA . VAL B 1 33 ? 9.227 7.32 -9.219 1 93.12 33 VAL B CA 1
ATOM 2599 C C . VAL B 1 33 ? 7.809 7.078 -9.719 1 93.12 33 VAL B C 1
ATOM 2601 O O . VAL B 1 33 ? 7.273 7.863 -10.508 1 93.12 33 VAL B O 1
ATOM 2604 N N . GLU B 1 34 ? 7.246 6.023 -9.227 1 91.69 34 GLU B N 1
ATOM 2605 C CA . GLU B 1 34 ? 5.879 5.656 -9.578 1 91.69 34 GLU B CA 1
ATOM 2606 C C . GLU B 1 34 ? 5.301 4.656 -8.578 1 91.69 34 GLU B C 1
ATOM 2608 O O . GLU B 1 34 ? 6.043 4.031 -7.816 1 91.69 34 GLU B O 1
ATOM 2613 N N . HIS B 1 35 ? 3.99 4.625 -8.617 1 93.69 35 HIS B N 1
ATOM 2614 C CA . HIS B 1 35 ? 3.307 3.568 -7.879 1 93.69 35 HIS B CA 1
ATOM 2615 C C . HIS B 1 35 ? 2.205 2.932 -8.719 1 93.69 35 HIS B C 1
ATOM 2617 O O . HIS B 1 35 ? 1.72 3.539 -9.68 1 93.69 35 HIS B O 1
ATOM 2623 N N . TYR B 1 36 ? 1.886 1.716 -8.43 1 91.62 36 TYR B N 1
ATOM 2624 C CA . TYR B 1 36 ? 0.704 1.09 -9.016 1 91.62 36 TYR B CA 1
ATOM 2625 C C . TYR B 1 36 ? 0.208 -0.057 -8.141 1 91.62 36 TYR B C 1
ATOM 2627 O O . TYR B 1 36 ? 0.928 -0.529 -7.258 1 91.62 36 TYR B O 1
ATOM 2635 N N . MET B 1 37 ? -1.002 -0.354 -8.352 1 93.19 37 MET B N 1
ATOM 2636 C CA . MET B 1 37 ? -1.662 -1.456 -7.66 1 93.19 37 MET B CA 1
ATOM 2637 C C . MET B 1 37 ? -1.951 -2.607 -8.617 1 93.19 37 MET B C 1
ATOM 2639 O O . MET B 1 37 ? -2.326 -2.383 -9.773 1 93.19 37 MET B O 1
ATOM 2643 N N . GLN B 1 38 ? -1.719 -3.85 -8.172 1 94.5 38 GLN B N 1
ATOM 2644 C CA . GLN B 1 38 ? -2.035 -5.012 -8.992 1 94.5 38 GLN B CA 1
ATOM 2645 C C . GLN B 1 38 ? -2.441 -6.203 -8.125 1 94.5 38 GLN B C 1
ATOM 2647 O O . GLN B 1 38 ? -2.133 -6.242 -6.934 1 94.5 38 GLN B O 1
ATOM 2652 N N . ARG B 1 39 ? -3.191 -7.062 -8.766 1 96.06 39 ARG B N 1
ATOM 2653 C CA . ARG B 1 39 ? -3.516 -8.32 -8.102 1 96.06 39 ARG B CA 1
ATOM 2654 C C . ARG B 1 39 ? -2.277 -9.203 -7.953 1 96.06 39 ARG B C 1
ATOM 2656 O O . ARG B 1 39 ? -1.448 -9.273 -8.867 1 96.06 39 ARG B O 1
ATOM 2663 N N . GLY B 1 40 ? -2.18 -9.852 -6.762 1 96.19 40 GLY B N 1
ATOM 2664 C CA . GLY B 1 40 ? -1.131 -10.82 -6.496 1 96.19 40 GLY B CA 1
ATOM 2665 C C . GLY B 1 40 ? -1.664 -12.164 -6.027 1 96.19 40 GLY B C 1
ATOM 2666 O O . GLY B 1 40 ? -2.867 -12.414 -6.102 1 96.19 40 GLY B O 1
ATOM 2667 N N . GLY B 1 41 ? -0.71 -12.992 -5.586 1 95.5 41 GLY B N 1
ATOM 2668 C CA . GLY B 1 41 ? -1.048 -14.359 -5.227 1 95.5 41 GLY B CA 1
ATOM 2669 C C . GLY B 1 41 ? -0.721 -15.359 -6.32 1 95.5 41 GLY B C 1
ATOM 2670 O O . GLY B 1 41 ? -1.065 -15.148 -7.488 1 95.5 41 GLY B O 1
ATOM 2671 N N . ASN B 1 42 ? -0.175 -16.406 -5.93 1 96 42 ASN B N 1
ATOM 2672 C CA . ASN B 1 42 ? 0.315 -17.359 -6.914 1 96 42 ASN B CA 1
ATOM 2673 C C . ASN B 1 42 ? -0.812 -17.875 -7.805 1 96 42 ASN B C 1
ATOM 2675 O O . ASN B 1 42 ? -0.74 -17.766 -9.031 1 96 42 ASN B O 1
ATOM 2679 N N . ALA B 1 43 ? -1.812 -18.406 -7.184 1 98 43 ALA B N 1
ATOM 2680 C CA . ALA B 1 43 ? -2.932 -18.969 -7.945 1 98 43 ALA B CA 1
ATOM 2681 C C . ALA B 1 43 ? -3.627 -17.875 -8.766 1 98 43 ALA B C 1
ATOM 2683 O O . ALA B 1 43 ? -3.984 -18.094 -9.922 1 98 43 ALA B O 1
ATOM 2684 N N . SER B 1 44 ? -3.803 -16.75 -8.133 1 98 44 SER B N 1
ATOM 2685 C CA . SER B 1 44 ? -4.402 -15.602 -8.805 1 98 44 SER B CA 1
ATOM 2686 C C . SER B 1 44 ? -3.592 -15.188 -10.023 1 98 44 SER B C 1
ATOM 2688 O O . SER B 1 44 ? -4.145 -15 -11.109 1 98 44 SER B O 1
ATOM 2690 N N . ASN B 1 45 ? -2.344 -15.078 -9.914 1 97.69 45 ASN B N 1
ATOM 2691 C CA . ASN B 1 45 ? -1.455 -14.703 -11.008 1 97.69 45 ASN B CA 1
ATOM 2692 C C . ASN B 1 45 ? -1.474 -15.742 -12.125 1 97.69 45 ASN B C 1
ATOM 2694 O O . ASN B 1 45 ? -1.469 -15.391 -13.305 1 97.69 45 ASN B O 1
ATOM 2698 N N . MET B 1 46 ? -1.47 -16.969 -11.711 1 98.25 46 MET B N 1
ATOM 2699 C CA . MET B 1 46 ? -1.536 -18.031 -12.695 1 98.25 46 MET B CA 1
ATOM 2700 C C . MET B 1 46 ? -2.762 -17.875 -13.594 1 98.25 46 MET B C 1
ATOM 2702 O O . MET B 1 46 ? -2.67 -18.047 -14.812 1 98.25 46 MET B O 1
ATOM 2706 N N . CYS B 1 47 ? -3.871 -17.578 -13.016 1 98.69 47 CYS B N 1
ATOM 2707 C CA . CYS B 1 47 ? -5.098 -17.391 -13.773 1 98.69 47 CYS B CA 1
ATOM 2708 C C . CYS B 1 47 ? -4.949 -16.266 -14.789 1 98.69 47 CYS B C 1
ATOM 2710 O O . CYS B 1 47 ? -5.43 -16.375 -15.922 1 98.69 47 CYS B O 1
ATOM 2712 N N . SER B 1 48 ? -4.297 -15.188 -14.398 1 98.25 48 SER B N 1
ATOM 2713 C CA . SER B 1 48 ? -4.086 -14.078 -15.312 1 98.25 48 SER B CA 1
ATOM 2714 C C . SER B 1 48 ? -3.283 -14.516 -16.531 1 98.25 48 SER B C 1
ATOM 2716 O O . SER B 1 48 ? -3.617 -14.156 -17.672 1 98.25 48 SER B O 1
ATOM 2718 N N . VAL B 1 49 ? -2.271 -15.266 -16.266 1 98.25 49 VAL B N 1
ATOM 2719 C CA . VAL B 1 49 ? -1.416 -15.75 -17.344 1 98.25 49 VAL B CA 1
ATOM 2720 C C . VAL B 1 49 ? -2.199 -16.719 -18.234 1 98.25 49 VAL B C 1
ATOM 2722 O O . VAL B 1 49 ? -2.172 -16.594 -19.469 1 98.25 49 VAL B O 1
ATOM 2725 N N . LEU B 1 50 ? -2.906 -17.672 -17.625 1 98.44 50 LEU B N 1
ATOM 2726 C CA . LEU B 1 50 ? -3.707 -18.641 -18.375 1 98.44 50 LEU B CA 1
ATOM 2727 C C . LEU B 1 50 ? -4.707 -17.922 -19.281 1 98.44 50 LEU B C 1
ATOM 2729 O O . LEU B 1 50 ? -4.848 -18.266 -20.453 1 98.44 50 LEU B O 1
ATOM 2733 N N . SER B 1 51 ? -5.355 -16.938 -18.688 1 98.19 51 SER B N 1
ATOM 2734 C CA . SER B 1 51 ? -6.316 -16.172 -19.469 1 98.19 51 SER B CA 1
ATOM 2735 C C . SER B 1 51 ? -5.652 -15.5 -20.656 1 98.19 51 SER B C 1
ATOM 2737 O O . SER B 1 51 ? -6.18 -15.539 -21.766 1 98.19 51 SER B O 1
ATOM 2739 N N . GLN B 1 52 ? -4.512 -14.914 -20.484 1 97.12 52 GLN B N 1
ATOM 2740 C CA . GLN B 1 52 ? -3.785 -14.234 -21.547 1 97.12 52 GLN B CA 1
ATOM 2741 C C . GLN B 1 52 ? -3.346 -15.211 -22.625 1 97.12 52 GLN B C 1
ATOM 2743 O O . GLN B 1 52 ? -3.275 -14.859 -23.812 1 97.12 52 GLN B O 1
ATOM 2748 N N . LEU B 1 53 ? -3.055 -16.406 -22.219 1 96.69 53 LEU B N 1
ATOM 2749 C CA . LEU B 1 53 ? -2.635 -17.438 -23.172 1 96.69 53 LEU B CA 1
ATOM 2750 C C . LEU B 1 53 ? -3.838 -18.016 -23.906 1 96.69 53 LEU B C 1
ATOM 2752 O O . LEU B 1 53 ? -3.678 -18.828 -24.828 1 96.69 53 LEU B O 1
ATOM 2756 N N . GLY B 1 54 ? -5.047 -17.719 -23.469 1 95.44 54 GLY B N 1
ATOM 2757 C CA . GLY B 1 54 ? -6.254 -18.125 -24.172 1 95.44 54 GLY B CA 1
ATOM 2758 C C . GLY B 1 54 ? -6.961 -19.297 -23.516 1 95.44 54 GLY B C 1
ATOM 2759 O O . GLY B 1 54 ? -7.883 -19.875 -24.109 1 95.44 54 GLY B O 1
ATOM 2760 N N . ALA B 1 55 ? -6.57 -19.672 -22.375 1 96.69 55 ALA B N 1
ATOM 2761 C CA . ALA B 1 55 ? -7.215 -20.781 -21.672 1 96.69 55 ALA B CA 1
ATOM 2762 C C . ALA B 1 55 ? -8.406 -20.281 -20.859 1 96.69 55 ALA B C 1
ATOM 2764 O O . ALA B 1 55 ? -8.383 -19.172 -20.312 1 96.69 55 ALA B O 1
ATOM 2765 N N . GLU B 1 56 ? -9.414 -21.109 -20.797 1 97.38 56 GLU B N 1
ATOM 2766 C CA . GLU B 1 56 ? -10.477 -20.891 -19.812 1 97.38 56 GLU B CA 1
ATOM 2767 C C . GLU B 1 56 ? -10.039 -21.297 -18.422 1 97.38 56 GLU B C 1
ATOM 2769 O O . GLU B 1 56 ? -9.555 -22.406 -18.219 1 97.38 56 GLU B O 1
ATOM 2774 N N . CYS B 1 57 ? -10.18 -20.312 -17.5 1 98.31 57 CYS B N 1
ATOM 2775 C CA . CYS B 1 57 ? -9.719 -20.656 -16.156 1 98.31 57 CYS B CA 1
ATOM 2776 C C . CYS B 1 57 ? -10.594 -19.984 -15.094 1 98.31 57 CYS B C 1
ATOM 2778 O O . CYS B 1 57 ? -11.406 -19.125 -15.406 1 98.31 57 CYS B O 1
ATOM 2780 N N . GLU B 1 58 ? -10.469 -20.547 -13.906 1 98.62 58 GLU B N 1
ATOM 2781 C CA . GLU B 1 58 ? -11.188 -20.078 -12.727 1 98.62 58 GLU B CA 1
ATOM 2782 C C . GLU B 1 58 ? -10.273 -20.031 -11.508 1 98.62 58 GLU B C 1
ATOM 2784 O O . GLU B 1 58 ? -9.453 -20.922 -11.312 1 98.62 58 GLU B O 1
ATOM 2789 N N . PHE B 1 59 ? -10.398 -18.938 -10.805 1 98.75 59 PHE B N 1
ATOM 2790 C CA . PHE B 1 59 ? -9.734 -18.828 -9.516 1 98.75 59 PHE B CA 1
ATOM 2791 C C . PHE B 1 59 ? -10.641 -19.312 -8.391 1 98.75 59 PHE B C 1
ATOM 2793 O O . PHE B 1 59 ? -11.828 -18.984 -8.359 1 98.75 59 PHE B O 1
ATOM 2800 N N . LEU B 1 60 ? -10.078 -20.094 -7.539 1 98.62 60 LEU B N 1
ATOM 2801 C CA . LEU B 1 60 ? -10.812 -20.547 -6.359 1 98.62 60 LEU B CA 1
ATOM 2802 C C . LEU B 1 60 ? -10.031 -20.234 -5.086 1 98.62 60 LEU B C 1
ATOM 2804 O O . LEU B 1 60 ? -8.922 -20.734 -4.898 1 98.62 60 LEU B O 1
ATOM 2808 N N . GLY B 1 61 ? -10.492 -19.469 -4.289 1 97.88 61 GLY B N 1
ATOM 2809 C CA . GLY B 1 61 ? -9.945 -19.078 -2.998 1 97.88 61 GLY B CA 1
ATOM 2810 C C . GLY B 1 61 ? -10.914 -18.266 -2.162 1 97.88 61 GLY B C 1
ATOM 2811 O O . GLY B 1 61 ? -12.133 -18.344 -2.359 1 97.88 61 GLY B O 1
ATOM 2812 N N . SER B 1 62 ? -10.375 -17.641 -1.115 1 97.06 62 SER B N 1
ATOM 2813 C CA . SER B 1 62 ? -11.164 -16.797 -0.228 1 97.06 62 SER B CA 1
ATOM 2814 C C . SER B 1 62 ? -11.102 -15.328 -0.656 1 97.06 62 SER B C 1
ATOM 2816 O O . SER B 1 62 ? -10.055 -14.852 -1.099 1 97.06 62 SER B O 1
ATOM 2818 N N . MET B 1 63 ? -12.172 -14.711 -0.563 1 96.5 63 MET B N 1
ATOM 2819 C CA . MET B 1 63 ? -12.289 -13.273 -0.791 1 96.5 63 MET B CA 1
ATOM 2820 C C . MET B 1 63 ? -13.031 -12.602 0.354 1 96.5 63 MET B C 1
ATOM 2822 O O . MET B 1 63 ? -13.5 -13.266 1.278 1 96.5 63 MET B O 1
ATOM 2826 N N . SER B 1 64 ? -13.023 -11.359 0.402 1 96.25 64 SER B N 1
ATOM 2827 C CA . SER B 1 64 ? -13.711 -10.57 1.416 1 96.25 64 SER B CA 1
ATOM 2828 C C . SER B 1 64 ? -14.562 -9.477 0.778 1 96.25 64 SER B C 1
ATOM 2830 O O . SER B 1 64 ? -14.969 -9.594 -0.38 1 96.25 64 SER B O 1
ATOM 2832 N N . ASP B 1 65 ? -15.031 -8.523 1.574 1 93.19 65 ASP B N 1
ATOM 2833 C CA . ASP B 1 65 ? -15.844 -7.418 1.078 1 93.19 65 ASP B CA 1
ATOM 2834 C C . ASP B 1 65 ? -15.133 -6.082 1.284 1 93.19 65 ASP B C 1
ATOM 2836 O O . ASP B 1 65 ? -15.766 -5.023 1.229 1 93.19 65 ASP B O 1
ATOM 2840 N N . ASP B 1 66 ? -13.914 -6.195 1.536 1 91.12 66 ASP B N 1
ATOM 2841 C CA . ASP B 1 66 ? -13.164 -4.957 1.727 1 91.12 66 ASP B CA 1
ATOM 2842 C C . ASP B 1 66 ? -12.781 -4.336 0.385 1 91.12 66 ASP B C 1
ATOM 2844 O O . ASP B 1 66 ? -13.086 -4.891 -0.672 1 91.12 66 ASP B O 1
ATOM 2848 N N . LEU B 1 67 ? -12.164 -3.188 0.447 1 91.19 67 LEU B N 1
ATOM 2849 C CA . LEU B 1 67 ? -11.797 -2.389 -0.718 1 91.19 67 LEU B CA 1
ATOM 2850 C C . LEU B 1 67 ? -10.914 -3.188 -1.669 1 91.19 67 LEU B C 1
ATOM 2852 O O . LEU B 1 67 ? -11.102 -3.141 -2.887 1 91.19 67 LEU B O 1
ATOM 2856 N N . PHE B 1 68 ? -10 -3.914 -1.152 1 93.94 68 PHE B N 1
ATOM 2857 C CA . PHE B 1 68 ? -9.031 -4.641 -1.965 1 93.94 68 PHE B CA 1
ATOM 2858 C C . PHE B 1 68 ? -9.672 -5.863 -2.611 1 93.94 68 PHE B C 1
ATOM 2860 O O . PHE B 1 68 ? -9.305 -6.246 -3.725 1 93.94 68 PHE B O 1
ATOM 2867 N N . SER B 1 69 ? -10.602 -6.469 -1.903 1 95 69 SER B N 1
ATOM 2868 C CA . SER B 1 69 ? -11.359 -7.559 -2.512 1 95 69 SER B CA 1
ATOM 2869 C C . SER B 1 69 ? -12.188 -7.062 -3.697 1 95 69 SER B C 1
ATOM 2871 O O . SER B 1 69 ? -12.32 -7.762 -4.703 1 95 69 SER B O 1
ATOM 2873 N N . GLU B 1 70 ? -12.711 -5.902 -3.514 1 93.12 70 GLU B N 1
ATOM 2874 C CA . GLU B 1 70 ? -13.461 -5.312 -4.617 1 93.12 70 GLU B CA 1
ATOM 2875 C C . GLU B 1 70 ? -12.57 -5.059 -5.824 1 93.12 70 GLU B C 1
ATOM 2877 O O . GLU B 1 70 ? -12.961 -5.32 -6.965 1 93.12 70 GLU B O 1
ATOM 2882 N N . PHE B 1 71 ? -11.484 -4.52 -5.594 1 94.88 71 PHE B N 1
ATOM 2883 C CA . PHE B 1 71 ? -10.5 -4.32 -6.652 1 94.88 71 PHE B CA 1
ATOM 2884 C C . PHE B 1 71 ? -10.156 -5.641 -7.332 1 94.88 71 PHE B C 1
ATOM 2886 O O . PHE B 1 71 ? -10.148 -5.727 -8.562 1 94.88 71 PHE B O 1
ATOM 2893 N N . ALA B 1 72 ? -9.867 -6.672 -6.543 1 97.44 72 ALA B N 1
ATOM 2894 C CA . ALA B 1 72 ? -9.492 -7.98 -7.074 1 97.44 72 ALA B CA 1
ATOM 2895 C C . ALA B 1 72 ? -10.609 -8.562 -7.926 1 97.44 72 ALA B C 1
ATOM 2897 O O . ALA B 1 72 ? -10.367 -9.078 -9.023 1 97.44 72 ALA B O 1
ATOM 2898 N N . LYS B 1 73 ? -11.805 -8.469 -7.418 1 96.94 73 LYS B N 1
ATOM 2899 C CA . LYS B 1 73 ? -12.961 -9 -8.133 1 96.94 73 LYS B CA 1
ATOM 2900 C C . LYS B 1 73 ? -13.117 -8.336 -9.5 1 96.94 73 LYS B C 1
ATOM 2902 O O . LYS B 1 73 ? -13.352 -9.008 -10.5 1 96.94 73 LYS B O 1
ATOM 2907 N N . LYS B 1 74 ? -13.039 -7.012 -9.492 1 96.12 74 LYS B N 1
ATOM 2908 C CA . LYS B 1 74 ? -13.125 -6.262 -10.742 1 96.12 74 LYS B CA 1
ATOM 2909 C C . LYS B 1 74 ? -12.016 -6.676 -11.711 1 96.12 74 LYS B C 1
ATOM 2911 O O . LYS B 1 74 ? -12.266 -6.867 -12.898 1 96.12 74 LYS B O 1
ATOM 2916 N N . ASP B 1 75 ? -10.891 -6.797 -11.234 1 96.94 75 ASP B N 1
ATOM 2917 C CA . ASP B 1 75 ? -9.734 -7.172 -12.055 1 96.94 75 ASP B CA 1
ATOM 2918 C C . ASP B 1 75 ? -9.914 -8.57 -12.641 1 96.94 75 ASP B C 1
ATOM 2920 O O . ASP B 1 75 ? -9.633 -8.789 -13.82 1 96.94 75 ASP B O 1
ATOM 2924 N N . PHE B 1 76 ? -10.375 -9.547 -11.82 1 98.25 76 PHE B N 1
ATOM 2925 C CA . PHE B 1 76 ? -10.672 -10.883 -12.32 1 98.25 76 PHE B CA 1
ATOM 2926 C C . PHE B 1 76 ? -11.648 -10.812 -13.492 1 98.25 76 PHE B C 1
ATOM 2928 O O . PHE B 1 76 ? -11.422 -11.43 -14.531 1 98.25 76 PHE B O 1
ATOM 2935 N N . GLY B 1 77 ? -12.703 -10.039 -13.289 1 97.62 77 GLY B N 1
ATOM 2936 C CA . GLY B 1 77 ? -13.695 -9.875 -14.344 1 97.62 77 GLY B CA 1
ATOM 2937 C C . GLY B 1 77 ? -13.117 -9.289 -15.625 1 97.62 77 GLY B C 1
ATOM 2938 O O . GLY B 1 77 ? -13.375 -9.797 -16.719 1 97.62 77 GLY B O 1
ATOM 2939 N N . GLU B 1 78 ? -12.297 -8.305 -15.484 1 96.06 78 GLU B N 1
ATOM 2940 C CA . GLU B 1 78 ? -11.695 -7.629 -16.625 1 96.06 78 GLU B CA 1
ATOM 2941 C C . GLU B 1 78 ? -10.734 -8.547 -17.375 1 96.06 78 GLU B C 1
ATOM 2943 O O . GLU B 1 78 ? -10.461 -8.344 -18.547 1 96.06 78 GLU B O 1
ATOM 2948 N N . ASN B 1 79 ? -10.25 -9.602 -16.719 1 96.5 79 ASN B N 1
ATOM 2949 C CA . ASN B 1 79 ? -9.328 -10.547 -17.328 1 96.5 79 ASN B CA 1
ATOM 2950 C C . ASN B 1 79 ? -10.023 -11.859 -17.688 1 96.5 79 ASN B C 1
ATOM 2952 O O . ASN B 1 79 ? -9.359 -12.867 -17.953 1 96.5 79 ASN B O 1
ATOM 2956 N N . ASN B 1 80 ? -11.352 -11.844 -17.594 1 97.25 80 ASN B N 1
ATOM 2957 C CA . ASN B 1 80 ? -12.172 -12.984 -17.969 1 97.25 80 ASN B CA 1
ATOM 2958 C C . ASN B 1 80 ? -11.844 -14.219 -17.141 1 97.25 80 ASN B C 1
ATOM 2960 O O . ASN B 1 80 ? -11.68 -15.312 -17.672 1 97.25 80 ASN B O 1
ATOM 2964 N N . ILE B 1 81 ? -11.625 -13.984 -15.906 1 98.44 81 ILE B N 1
ATOM 2965 C CA . ILE B 1 81 ? -11.367 -15.062 -14.953 1 98.44 81 ILE B CA 1
ATOM 2966 C C . ILE B 1 81 ? -12.57 -15.234 -14.031 1 98.44 81 ILE B C 1
ATOM 2968 O O . ILE B 1 81 ? -12.977 -14.289 -13.344 1 98.44 81 ILE B O 1
ATOM 2972 N N . SER B 1 82 ? -13.117 -16.406 -14.031 1 97.88 82 SER B N 1
ATOM 2973 C CA . SER B 1 82 ? -14.258 -16.672 -13.164 1 97.88 82 SER B CA 1
ATOM 2974 C C . SER B 1 82 ? -13.836 -16.766 -11.703 1 97.88 82 SER B C 1
ATOM 2976 O O . SER B 1 82 ? -12.75 -17.234 -11.391 1 97.88 82 SER B O 1
ATOM 2978 N N . THR B 1 83 ? -14.68 -16.234 -10.844 1 98.19 83 THR B N 1
ATOM 2979 C CA . THR B 1 83 ? -14.523 -16.359 -9.398 1 98.19 83 THR B CA 1
ATOM 2980 C C . THR B 1 83 ? -15.82 -16.828 -8.75 1 98.19 83 THR B C 1
ATOM 2982 O O . THR B 1 83 ? -16.094 -16.516 -7.586 1 98.19 83 THR B O 1
ATOM 2985 N N . ASP B 1 84 ? -16.594 -17.531 -9.445 1 96.31 84 ASP B N 1
ATOM 2986 C CA . ASP B 1 84 ? -17.969 -17.859 -9.078 1 96.31 84 ASP B CA 1
ATOM 2987 C C . ASP B 1 84 ? -18.016 -18.734 -7.832 1 96.31 84 ASP B C 1
ATOM 2989 O O . ASP B 1 84 ? -18.953 -18.656 -7.035 1 96.31 84 ASP B O 1
ATOM 2993 N N . ASN B 1 85 ? -17.031 -19.547 -7.68 1 97.38 85 ASN B N 1
ATOM 2994 C CA . ASN B 1 85 ? -17.047 -20.516 -6.594 1 97.38 85 ASN B CA 1
ATOM 2995 C C . ASN B 1 85 ? -16.219 -20.062 -5.406 1 97.38 85 ASN B C 1
ATOM 2997 O O . ASN B 1 85 ? -16.031 -20.797 -4.445 1 97.38 85 ASN B O 1
ATOM 3001 N N . CYS B 1 86 ? -15.711 -18.812 -5.484 1 97.75 86 CYS B N 1
ATOM 3002 C CA . CYS B 1 86 ? -14.938 -18.281 -4.363 1 97.75 86 CYS B CA 1
ATOM 3003 C C . CYS B 1 86 ? -15.805 -18.156 -3.115 1 97.75 86 CYS B C 1
ATOM 3005 O O . CYS B 1 86 ? -17.016 -17.969 -3.211 1 97.75 86 CYS B O 1
ATOM 3007 N N . THR B 1 87 ? -15.133 -18.328 -2.02 1 96.62 87 THR B N 1
ATOM 3008 C CA . THR B 1 87 ? -15.797 -18.125 -0.739 1 96.62 87 THR B CA 1
ATOM 3009 C C . THR B 1 87 ? -15.547 -16.703 -0.225 1 96.62 87 THR B C 1
ATOM 3011 O O . THR B 1 87 ? -14.422 -16.203 -0.311 1 96.62 87 THR B O 1
ATOM 3014 N N . TYR B 1 88 ? -16.594 -16.156 0.34 1 95.75 88 TYR B N 1
ATOM 3015 C CA . TYR B 1 88 ? -16.469 -14.789 0.833 1 95.75 88 TYR B CA 1
ATOM 3016 C C . TYR B 1 88 ? -16.531 -14.75 2.355 1 95.75 88 TYR B C 1
ATOM 3018 O O . TYR B 1 88 ? -17.438 -15.328 2.963 1 95.75 88 TYR B O 1
ATOM 3026 N N . HIS B 1 89 ? -15.523 -14.148 2.93 1 95.88 89 HIS B N 1
ATOM 3027 C CA . HIS B 1 89 ? -15.469 -13.93 4.371 1 95.88 89 HIS B CA 1
ATOM 3028 C C . HIS B 1 89 ? -15.609 -12.445 4.711 1 95.88 89 HIS B C 1
ATOM 3030 O O . HIS B 1 89 ? -14.609 -11.742 4.863 1 95.88 89 HIS B O 1
ATOM 3036 N N . LYS B 1 90 ? -16.828 -12.023 5.012 1 93.44 90 LYS B N 1
ATOM 3037 C CA . LYS B 1 90 ? -17.141 -10.617 5.258 1 93.44 90 LYS B CA 1
ATOM 3038 C C . LYS B 1 90 ? -16.438 -10.117 6.52 1 93.44 90 LYS B C 1
ATOM 3040 O O . LYS B 1 90 ? -16.359 -10.828 7.52 1 93.44 90 LYS B O 1
ATOM 3045 N N . GLY B 1 91 ? -15.977 -8.914 6.492 1 91.69 91 GLY B N 1
ATOM 3046 C CA . GLY B 1 91 ? -15.406 -8.273 7.664 1 91.69 91 GLY B CA 1
ATOM 3047 C C . GLY B 1 91 ? -13.922 -8.531 7.816 1 91.69 91 GLY B C 1
ATOM 3048 O O . GLY B 1 91 ? -13.281 -8 8.734 1 91.69 91 GLY B O 1
ATOM 3049 N N . HIS B 1 92 ? -13.328 -9.352 6.91 1 92 92 HIS B N 1
ATOM 3050 C CA . HIS B 1 92 ? -11.898 -9.625 6.938 1 92 92 HIS B CA 1
ATOM 3051 C C . HIS B 1 92 ? -11.156 -8.805 5.887 1 92 92 HIS B C 1
ATOM 3053 O O . HIS B 1 92 ? -11.727 -8.445 4.855 1 92 92 HIS B O 1
ATOM 3059 N N . ASP B 1 93 ? -9.93 -8.531 6.215 1 92.06 93 ASP B N 1
ATOM 3060 C CA . ASP B 1 93 ? -9.086 -7.836 5.246 1 92.06 93 ASP B CA 1
ATOM 3061 C C . ASP B 1 93 ? -8.422 -8.828 4.293 1 92.06 93 ASP B C 1
ATOM 3063 O O . ASP B 1 93 ? -7.824 -9.812 4.734 1 92.06 93 ASP B O 1
ATOM 3067 N N . LEU B 1 94 ? -8.602 -8.539 3.043 1 95.56 94 LEU B N 1
ATOM 3068 C CA . LEU B 1 94 ? -7.816 -9.305 2.076 1 95.56 94 LEU B CA 1
ATOM 3069 C C . LEU B 1 94 ? -6.324 -9.117 2.318 1 95.56 94 LEU B C 1
ATOM 3071 O O . LEU B 1 94 ? -5.879 -8.016 2.662 1 95.56 94 LEU B O 1
ATOM 3075 N N . PRO B 1 95 ? -5.508 -10.164 2.09 1 96.12 95 PRO B N 1
ATOM 3076 C CA . PRO B 1 95 ? -4.059 -10 2.227 1 96.12 95 PRO B CA 1
ATOM 3077 C C . PRO B 1 95 ? -3.502 -8.898 1.325 1 96.12 95 PRO B C 1
ATOM 3079 O O . PRO B 1 95 ? -3.973 -8.719 0.199 1 96.12 95 PRO B O 1
ATOM 3082 N N . LEU B 1 96 ? -2.535 -8.195 1.847 1 96.62 96 LEU B N 1
ATOM 3083 C CA . LEU B 1 96 ? -1.949 -7.051 1.161 1 96.62 96 LEU B CA 1
ATOM 3084 C C . LEU B 1 96 ? -0.426 -7.109 1.205 1 96.62 96 LEU B C 1
ATOM 3086 O O . LEU B 1 96 ? 0.156 -7.434 2.242 1 96.62 96 LEU B O 1
ATOM 3090 N N . SER B 1 97 ? 0.178 -6.852 0.041 1 96.75 97 SER B N 1
ATOM 3091 C CA . SER B 1 97 ? 1.633 -6.746 0.004 1 96.75 97 SER B CA 1
ATOM 3092 C C . SER B 1 97 ? 2.074 -5.363 -0.465 1 96.75 97 SER B C 1
ATOM 3094 O O . SER B 1 97 ? 1.447 -4.77 -1.347 1 96.75 97 SER B O 1
ATOM 3096 N N . THR B 1 98 ? 3.047 -4.848 0.196 1 97.5 98 THR B N 1
ATOM 3097 C CA . THR B 1 98 ? 3.795 -3.711 -0.3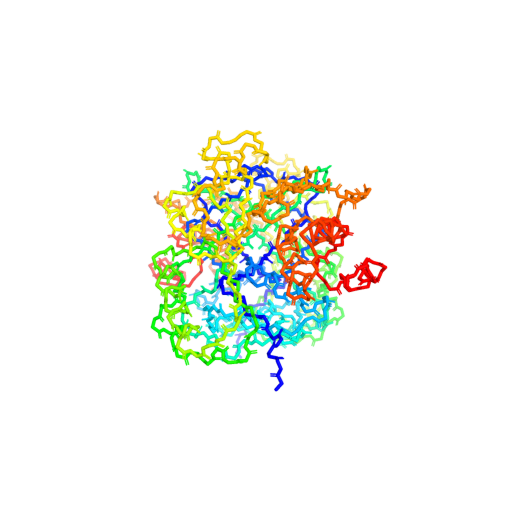27 1 97.5 98 THR B CA 1
ATOM 3098 C C . THR B 1 98 ? 5.09 -4.172 -0.987 1 97.5 98 THR B C 1
ATOM 3100 O O . THR B 1 98 ? 5.844 -4.957 -0.405 1 97.5 98 THR B O 1
ATOM 3103 N N . VAL B 1 99 ? 5.246 -3.734 -2.158 1 97.19 99 VAL B N 1
ATOM 3104 C CA . VAL B 1 99 ? 6.438 -4.109 -2.912 1 97.19 99 VAL B CA 1
ATOM 3105 C C . VAL B 1 99 ? 7.258 -2.865 -3.244 1 97.19 99 VAL B C 1
ATOM 3107 O O . VAL B 1 99 ? 6.738 -1.913 -3.832 1 97.19 99 VAL B O 1
ATOM 3110 N N . ILE B 1 100 ? 8.5 -2.865 -2.848 1 96.94 100 ILE B N 1
ATOM 3111 C CA . ILE B 1 100 ? 9.422 -1.786 -3.178 1 96.94 100 ILE B CA 1
ATOM 3112 C C . ILE B 1 100 ? 10.391 -2.252 -4.262 1 96.94 100 ILE B C 1
ATOM 3114 O O . ILE B 1 100 ? 11.18 -3.176 -4.043 1 96.94 100 ILE B O 1
ATOM 3118 N N . ILE B 1 101 ? 10.328 -1.663 -5.383 1 93.69 101 ILE B N 1
ATOM 3119 C CA . ILE B 1 101 ? 11.227 -1.973 -6.488 1 93.69 101 ILE B CA 1
ATOM 3120 C C . ILE B 1 101 ? 12.344 -0.935 -6.547 1 93.69 101 ILE B C 1
ATOM 3122 O O . ILE B 1 101 ? 12.086 0.27 -6.543 1 93.69 101 ILE B O 1
ATOM 3126 N N . ASN B 1 102 ? 13.547 -1.381 -6.535 1 93.94 102 ASN B N 1
ATOM 3127 C CA . ASN B 1 102 ? 14.719 -0.532 -6.734 1 93.94 102 ASN B CA 1
ATOM 3128 C C . ASN B 1 102 ? 15.102 -0.448 -8.211 1 93.94 102 ASN B C 1
ATOM 3130 O O . ASN B 1 102 ? 15.594 -1.423 -8.789 1 93.94 102 ASN B O 1
ATOM 3134 N N . GLN B 1 103 ? 14.992 0.662 -8.836 1 89.75 103 GLN B N 1
ATOM 3135 C CA . GLN B 1 103 ? 15.242 0.814 -10.266 1 89.75 103 GLN B CA 1
ATOM 3136 C C . GLN B 1 103 ? 16.719 0.632 -10.586 1 89.75 103 GLN B C 1
ATOM 3138 O O . GLN B 1 103 ? 17.078 0.255 -11.703 1 89.75 103 GLN B O 1
ATOM 3143 N N . GLN B 1 104 ? 17.578 0.905 -9.633 1 89.69 104 GLN B N 1
ATOM 3144 C CA . GLN B 1 104 ? 19.016 0.862 -9.875 1 89.69 104 GLN B CA 1
ATOM 3145 C C . GLN B 1 104 ? 19.5 -0.567 -10.125 1 89.69 104 GLN B C 1
ATOM 3147 O O . GLN B 1 104 ? 20.359 -0.802 -10.969 1 89.69 104 GLN B O 1
ATOM 3152 N N . ASN B 1 105 ? 18.938 -1.545 -9.438 1 86.94 105 ASN B N 1
ATOM 3153 C CA . ASN B 1 105 ? 19.453 -2.902 -9.547 1 86.94 105 ASN B CA 1
ATOM 3154 C C . ASN B 1 105 ? 18.344 -3.914 -9.805 1 86.94 105 ASN B C 1
ATOM 3156 O O . ASN B 1 105 ? 18.609 -5.109 -9.945 1 86.94 105 ASN B O 1
ATOM 3160 N N . GLY B 1 106 ? 17.078 -3.432 -9.781 1 83.69 106 GLY B N 1
ATOM 3161 C CA . GLY B 1 106 ? 15.961 -4.309 -10.102 1 83.69 106 GLY B CA 1
ATOM 3162 C C . GLY B 1 106 ? 15.5 -5.141 -8.914 1 83.69 106 GLY B C 1
ATOM 3163 O O . GLY B 1 106 ? 14.578 -5.953 -9.047 1 83.69 106 GLY B O 1
ATOM 3164 N N . SER B 1 107 ? 16.078 -4.926 -7.746 1 89.06 107 SER B N 1
ATOM 3165 C CA . SER B 1 107 ? 15.688 -5.703 -6.578 1 89.06 107 SER B CA 1
ATOM 3166 C C . SER B 1 107 ? 14.234 -5.426 -6.191 1 89.06 107 SER B C 1
ATOM 3168 O O . SER B 1 107 ? 13.711 -4.344 -6.461 1 89.06 107 SER B O 1
ATOM 3170 N N . ARG B 1 108 ? 13.664 -6.434 -5.574 1 92.06 108 ARG B N 1
ATOM 3171 C CA . ARG B 1 108 ? 12.289 -6.344 -5.09 1 92.06 108 ARG B CA 1
ATOM 3172 C C . ARG B 1 108 ? 12.203 -6.723 -3.615 1 92.06 108 ARG B C 1
ATOM 3174 O O . ARG B 1 108 ? 12.594 -7.824 -3.229 1 92.06 108 ARG B O 1
ATOM 3181 N N . THR B 1 109 ? 11.789 -5.797 -2.863 1 95.69 109 THR B N 1
ATOM 3182 C CA . THR B 1 109 ? 11.516 -6.051 -1.451 1 95.69 109 THR B CA 1
ATOM 3183 C C . THR B 1 109 ? 10.016 -6.145 -1.195 1 95.69 109 THR B C 1
ATOM 3185 O O . THR B 1 109 ? 9.266 -5.227 -1.526 1 95.69 109 THR B O 1
ATOM 3188 N N . ILE B 1 110 ? 9.625 -7.254 -0.641 1 95.69 110 ILE B N 1
ATOM 3189 C CA . ILE B 1 110 ? 8.195 -7.504 -0.472 1 95.69 110 ILE B CA 1
ATOM 3190 C C . ILE B 1 110 ? 7.855 -7.57 1.016 1 95.69 110 ILE B C 1
ATOM 3192 O O . ILE B 1 110 ? 8.516 -8.273 1.78 1 95.69 110 ILE B O 1
ATOM 3196 N N . ILE B 1 111 ? 6.93 -6.805 1.422 1 97.44 111 ILE B N 1
ATOM 3197 C CA . ILE B 1 111 ? 6.332 -6.871 2.752 1 97.44 111 ILE B CA 1
ATOM 3198 C C . ILE B 1 111 ? 4.898 -7.379 2.648 1 97.44 111 ILE B C 1
ATOM 3200 O O . ILE B 1 111 ? 4.016 -6.668 2.162 1 97.44 111 ILE B O 1
ATOM 3204 N N . HIS B 1 112 ? 4.715 -8.57 3.154 1 95.88 112 HIS B N 1
ATOM 3205 C CA . HIS B 1 112 ? 3.414 -9.219 3.029 1 95.88 112 HIS B CA 1
ATOM 3206 C C . HIS B 1 112 ? 2.656 -9.195 4.352 1 95.88 112 HIS B C 1
ATOM 3208 O O . HIS B 1 112 ? 3.227 -9.492 5.406 1 95.88 112 HIS B O 1
ATOM 3214 N N . SER B 1 113 ? 1.397 -8.773 4.285 1 94.88 113 SER B N 1
ATOM 3215 C CA . SER B 1 113 ? 0.538 -8.766 5.465 1 94.88 113 SER B CA 1
ATOM 3216 C C . SER B 1 113 ? -0.698 -9.633 5.258 1 94.88 113 SER B C 1
ATOM 3218 O O . SER B 1 113 ? -1.428 -9.461 4.277 1 94.88 113 SER B O 1
ATOM 3220 N N . ASN B 1 114 ? -0.853 -10.508 6.113 1 91.56 114 ASN B N 1
ATOM 3221 C CA . ASN B 1 114 ? -2.033 -11.359 6.191 1 91.56 114 ASN B CA 1
ATOM 3222 C C . ASN B 1 114 ? -2.562 -11.453 7.621 1 91.56 114 ASN B C 1
ATOM 3224 O O . ASN B 1 114 ? -1.973 -12.133 8.461 1 91.56 114 ASN B O 1
ATOM 3228 N N . LYS B 1 115 ? -3.66 -10.766 7.914 1 83.38 115 LYS B N 1
ATOM 3229 C CA . LYS B 1 115 ? -4.262 -10.719 9.242 1 83.38 115 LYS B CA 1
ATOM 3230 C C . LYS B 1 115 ? -5.188 -11.914 9.469 1 83.38 115 LYS B C 1
ATOM 3232 O O . LYS B 1 115 ? -6.395 -11.734 9.664 1 83.38 115 LYS B O 1
ATOM 3237 N N . SER B 1 116 ? -4.66 -13.094 9.359 1 84.31 116 SER B N 1
ATOM 3238 C CA . SER B 1 116 ? -5.355 -14.359 9.57 1 84.31 116 SER B CA 1
ATOM 3239 C C . SER B 1 116 ? -6.586 -14.469 8.68 1 84.31 116 SER B C 1
ATOM 3241 O O . SER B 1 116 ? -7.664 -14.852 9.141 1 84.31 116 SER B O 1
ATOM 3243 N N . PHE B 1 117 ? -6.383 -14.07 7.531 1 91.81 117 PHE B N 1
ATOM 3244 C CA . PHE B 1 117 ? -7.449 -14.219 6.547 1 91.81 117 PHE B CA 1
ATOM 3245 C C . PHE B 1 117 ? -7.785 -15.688 6.336 1 91.81 117 PHE B C 1
ATOM 3247 O O . PHE B 1 117 ? -6.898 -16.5 6.082 1 91.81 117 PHE B O 1
ATOM 3254 N N . PRO B 1 118 ? -9.07 -16 6.465 1 94.44 118 PRO B N 1
ATOM 3255 C CA . PRO B 1 118 ? -9.438 -17.422 6.32 1 94.44 118 PRO B CA 1
ATOM 3256 C C . PRO B 1 118 ? -9.133 -17.969 4.93 1 94.44 118 PRO B C 1
ATOM 3258 O O . PRO B 1 118 ? -9.336 -17.266 3.93 1 94.44 118 PRO B O 1
ATOM 3261 N N . GLU B 1 119 ? -8.586 -19.156 4.891 1 94.44 119 GLU B N 1
ATOM 3262 C CA . GLU B 1 119 ? -8.344 -19.812 3.617 1 94.44 119 GLU B CA 1
ATOM 3263 C C . GLU B 1 119 ? -9.422 -20.859 3.322 1 94.44 119 GLU B C 1
ATOM 3265 O O . GLU B 1 119 ? -10.164 -21.25 4.219 1 94.44 119 GLU B O 1
ATOM 3270 N N . LEU B 1 120 ? -9.492 -21.219 2.1 1 96.56 120 LEU B N 1
ATOM 3271 C CA . LEU B 1 120 ? -10.492 -22.172 1.627 1 96.56 120 LEU B CA 1
ATOM 3272 C C . LEU B 1 120 ? -10.406 -23.484 2.408 1 96.56 120 LEU B C 1
ATOM 3274 O O . LEU B 1 120 ? -9.32 -24.031 2.6 1 96.56 120 LEU B O 1
ATOM 3278 N N . SER B 1 121 ? -11.547 -23.953 2.887 1 96.44 121 SER B N 1
ATOM 3279 C CA . SER B 1 121 ? -11.594 -25.234 3.605 1 96.44 121 SER B CA 1
ATOM 3280 C C . SER B 1 121 ? -11.914 -26.391 2.662 1 96.44 121 SER B C 1
ATOM 3282 O O . SER B 1 121 ? -12.477 -26.172 1.584 1 96.44 121 SER B O 1
ATOM 3284 N N . CYS B 1 122 ? -11.547 -27.562 3.127 1 97.12 122 CYS B N 1
ATOM 3285 C CA . CYS B 1 122 ? -11.875 -28.766 2.363 1 97.12 122 CYS B CA 1
ATOM 3286 C C . CYS B 1 122 ? -13.383 -28.906 2.211 1 97.12 122 CYS B C 1
ATOM 3288 O O . CYS B 1 122 ? -13.867 -29.312 1.15 1 97.12 122 CYS B O 1
ATOM 3290 N N . GLN B 1 123 ? -14.109 -28.547 3.242 1 96.88 123 GLN B N 1
ATOM 3291 C CA . GLN B 1 123 ? -15.562 -28.641 3.223 1 96.88 123 GLN B CA 1
ATOM 3292 C C . GLN B 1 123 ? -16.156 -27.766 2.127 1 96.88 123 GLN B C 1
ATOM 3294 O O . GLN B 1 123 ? -17.094 -28.172 1.433 1 96.88 123 GLN B O 1
ATOM 3299 N N . GLU B 1 124 ? -15.656 -26.625 1.975 1 97 124 GLU B N 1
ATOM 3300 C CA . GLU B 1 124 ? -16.109 -25.719 0.93 1 97 124 GLU B CA 1
ATOM 3301 C C . GLU B 1 124 ? -15.734 -26.219 -0.456 1 97 124 GLU B C 1
ATOM 3303 O O . GLU B 1 124 ? -16.531 -26.125 -1.397 1 97 124 GLU B O 1
ATOM 3308 N N . PHE B 1 125 ? -14.594 -26.75 -0.526 1 98.19 125 PHE B N 1
ATOM 3309 C CA . PHE B 1 125 ? -14.055 -27.281 -1.774 1 98.19 125 PHE B CA 1
ATOM 3310 C C . PHE B 1 125 ? -14.906 -28.422 -2.293 1 98.19 125 PHE B C 1
ATOM 3312 O O . PHE B 1 125 ? -15.148 -28.531 -3.496 1 98.19 125 PHE B O 1
ATOM 3319 N N . GLU B 1 126 ? -15.391 -29.25 -1.461 1 97.56 126 GLU B N 1
ATOM 3320 C CA . GLU B 1 126 ? -16.109 -30.469 -1.816 1 97.56 126 GLU B CA 1
ATOM 3321 C C . GLU B 1 126 ? -17.469 -30.141 -2.453 1 97.56 126 GLU B C 1
ATOM 3323 O O . GLU B 1 126 ? -18.094 -31.016 -3.057 1 97.56 126 GLU B O 1
ATOM 3328 N N . LYS B 1 127 ? -17.844 -28.922 -2.348 1 96.69 127 LYS B N 1
ATOM 3329 C CA . LYS B 1 127 ? -19.156 -28.531 -2.869 1 96.69 127 LYS B CA 1
ATOM 3330 C C . LYS B 1 127 ? -19.078 -28.234 -4.363 1 96.69 127 LYS B C 1
ATOM 3332 O O . LYS B 1 127 ? -20.109 -28.125 -5.031 1 96.69 127 LYS B O 1
ATOM 3337 N N . ILE B 1 128 ? -17.953 -28.203 -4.902 1 96.56 128 ILE B N 1
ATOM 3338 C CA . ILE B 1 128 ? -17.75 -27.781 -6.285 1 96.56 128 ILE B CA 1
ATOM 3339 C C . ILE B 1 128 ? -18.016 -28.953 -7.223 1 96.56 128 ILE B C 1
ATOM 3341 O O . ILE B 1 128 ? -17.734 -30.109 -6.887 1 96.56 128 ILE B O 1
ATOM 3345 N N . ASP B 1 129 ? -18.594 -28.609 -8.359 1 95.56 129 ASP B N 1
ATOM 3346 C CA . ASP B 1 129 ? -18.719 -29.578 -9.445 1 95.56 129 ASP B CA 1
ATOM 3347 C C . ASP B 1 129 ? -17.469 -29.578 -10.336 1 95.56 129 ASP B C 1
ATOM 3349 O O . ASP B 1 129 ? -17.25 -28.625 -11.086 1 95.56 129 ASP B O 1
ATOM 3353 N N . PHE B 1 130 ? -16.781 -30.672 -10.352 1 97.56 130 PHE B N 1
ATOM 3354 C CA . PHE B 1 130 ? -15.477 -30.703 -11.008 1 97.56 130 PHE B CA 1
ATOM 3355 C C . PHE B 1 130 ? -15.609 -31.219 -12.438 1 97.56 130 PHE B C 1
ATOM 3357 O O . PHE B 1 130 ? -14.609 -31.344 -13.148 1 97.56 130 PHE B O 1
ATOM 3364 N N . SER B 1 131 ? -16.797 -31.438 -12.859 1 95.88 131 SER B N 1
ATOM 3365 C CA . SER B 1 131 ? -17.016 -32.031 -14.18 1 95.88 131 SER B CA 1
ATOM 3366 C C . SER B 1 131 ? -16.625 -31.062 -15.297 1 95.88 131 SER B C 1
ATOM 3368 O O . SER B 1 131 ? -16.406 -31.484 -16.438 1 95.88 131 SER B O 1
ATOM 3370 N N . ALA B 1 132 ? -16.516 -29.828 -14.953 1 94.5 132 ALA B N 1
ATOM 3371 C CA . ALA B 1 132 ? -16.234 -28.812 -15.969 1 94.5 132 ALA B CA 1
ATOM 3372 C C . ALA B 1 132 ? -14.734 -28.594 -16.125 1 94.5 132 ALA B C 1
ATOM 3374 O O . ALA B 1 132 ? -14.305 -27.859 -17.031 1 94.5 132 ALA B O 1
ATOM 3375 N N . TYR B 1 133 ? -13.969 -29.25 -15.352 1 97.88 133 TYR B N 1
ATOM 3376 C CA . TYR B 1 133 ? -12.547 -28.922 -15.312 1 97.88 133 TYR B CA 1
ATOM 3377 C C . TYR B 1 133 ? -11.711 -30.047 -15.906 1 97.88 133 TYR B C 1
ATOM 3379 O O . TYR B 1 133 ? -12 -31.219 -15.688 1 97.88 133 TYR B O 1
ATOM 3387 N N . SER B 1 134 ? -10.695 -29.656 -16.641 1 98.06 134 SER B N 1
ATOM 3388 C CA . SER B 1 134 ? -9.703 -30.609 -17.141 1 98.06 134 SER B CA 1
ATOM 3389 C C . SER B 1 134 ? -8.484 -30.656 -16.234 1 98.06 134 SER B C 1
ATOM 3391 O O . SER B 1 134 ? -7.707 -31.609 -16.281 1 98.06 134 SER B O 1
ATOM 3393 N N . TRP B 1 135 ? -8.328 -29.609 -15.453 1 98.62 135 TRP B N 1
ATOM 3394 C CA . TRP B 1 135 ? -7.121 -29.453 -14.641 1 98.62 135 TRP B CA 1
ATOM 3395 C C . TRP B 1 135 ? -7.414 -28.672 -13.367 1 98.62 135 TRP B C 1
ATOM 3397 O O . TRP B 1 135 ? -8.195 -27.719 -13.383 1 98.62 135 TRP B O 1
ATOM 3407 N N . VAL B 1 136 ? -6.871 -29.141 -12.203 1 98.81 136 VAL B N 1
ATOM 3408 C CA . VAL B 1 136 ? -6.883 -28.375 -10.961 1 98.81 136 VAL B CA 1
ATOM 3409 C C . VAL B 1 136 ? -5.449 -28.172 -10.469 1 98.81 136 VAL B C 1
ATOM 3411 O O . VAL B 1 136 ? -4.707 -29.141 -10.305 1 98.81 136 VAL B O 1
ATOM 3414 N N . HIS B 1 137 ? -5.074 -26.938 -10.32 1 98.88 137 HIS B N 1
ATOM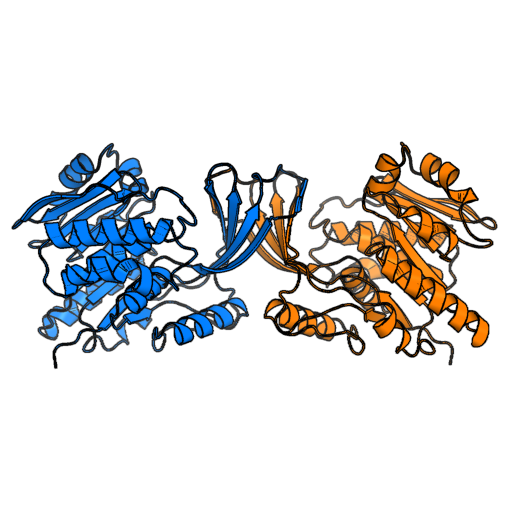 3415 C CA . HIS B 1 137 ? -3.76 -26.578 -9.797 1 98.88 137 HIS B CA 1
ATOM 3416 C C . HIS B 1 137 ? -3.859 -26.062 -8.367 1 98.88 137 HIS B C 1
ATOM 3418 O O . HIS B 1 137 ? -4.691 -25.188 -8.078 1 98.88 137 HIS B O 1
ATOM 3424 N N . PHE B 1 138 ? -2.953 -26.547 -7.504 1 98.62 138 PHE B N 1
ATOM 3425 C CA . PHE B 1 138 ? -2.943 -26.125 -6.109 1 98.62 138 PHE B CA 1
ATOM 3426 C C . PHE B 1 138 ? -1.663 -25.359 -5.785 1 98.62 138 PHE B C 1
ATOM 3428 O O . PHE B 1 138 ? -0.562 -25.828 -6.078 1 98.62 138 PHE B O 1
ATOM 3435 N N . GLU B 1 139 ? -1.863 -24.156 -5.227 1 96.69 139 GLU B N 1
ATOM 3436 C CA . GLU B 1 139 ? -0.758 -23.5 -4.535 1 96.69 139 GLU B CA 1
ATOM 3437 C C . GLU B 1 139 ? -0.395 -24.25 -3.252 1 96.69 139 GLU B C 1
ATOM 3439 O O . GLU B 1 139 ? -1.274 -24.609 -2.467 1 96.69 139 GLU B O 1
ATOM 3444 N N . GLY B 1 140 ? 0.86 -24.531 -3.074 1 93.69 140 GLY B N 1
ATOM 3445 C CA . GLY B 1 140 ? 1.32 -25.297 -1.932 1 93.69 140 GLY B CA 1
ATOM 3446 C C . GLY B 1 140 ? 1.306 -24.516 -0.633 1 93.69 140 GLY B C 1
ATOM 3447 O O . GLY B 1 140 ? 2.361 -24.203 -0.078 1 93.69 140 GLY B O 1
ATOM 3448 N N . ARG B 1 141 ? 0.171 -24.328 -0.132 1 91.44 141 ARG B N 1
ATOM 3449 C CA . ARG B 1 141 ? -0.063 -23.672 1.148 1 91.44 141 ARG B CA 1
ATOM 3450 C C . ARG B 1 141 ? -1.135 -24.391 1.952 1 91.44 141 ARG B C 1
ATOM 3452 O O . ARG B 1 141 ? -1.839 -25.25 1.421 1 91.44 141 ARG B O 1
ATOM 3459 N N . ASN B 1 142 ? -1.222 -24.016 3.256 1 91.5 142 ASN B N 1
ATOM 3460 C CA . ASN B 1 142 ? -2.225 -24.672 4.098 1 91.5 142 ASN B CA 1
ATOM 3461 C C . ASN B 1 142 ? -2.266 -26.172 3.867 1 91.5 142 ASN B C 1
ATOM 3463 O O . ASN B 1 142 ? -3.316 -26.734 3.539 1 91.5 142 ASN B O 1
ATOM 3467 N N . ILE B 1 143 ? -1.23 -26.766 4.191 1 94.94 143 ILE B N 1
ATOM 3468 C CA . ILE B 1 143 ? -0.912 -28.141 3.781 1 94.94 143 ILE B CA 1
ATOM 3469 C C . ILE B 1 143 ? -2.018 -29.078 4.242 1 94.94 143 ILE B C 1
ATOM 3471 O O . ILE B 1 143 ? -2.451 -29.953 3.482 1 94.94 143 ILE B O 1
ATOM 3475 N N . GLU B 1 144 ? -2.514 -28.891 5.383 1 95.19 144 GLU B N 1
ATOM 3476 C CA . GLU B 1 144 ? -3.557 -29.766 5.902 1 95.19 144 GLU B CA 1
ATOM 3477 C C . GLU B 1 144 ? -4.812 -29.703 5.035 1 95.19 144 GLU B C 1
ATOM 3479 O O . GLU B 1 144 ? -5.328 -30.734 4.605 1 95.19 144 GLU B O 1
ATOM 3484 N N . GLN B 1 145 ? -5.297 -28.547 4.75 1 96.38 145 GLN B N 1
ATOM 3485 C CA . GLN B 1 145 ? -6.52 -28.375 3.971 1 96.38 145 GLN B CA 1
ATOM 3486 C C . GLN B 1 145 ? -6.32 -28.828 2.527 1 96.38 145 GLN B C 1
ATOM 3488 O O . GLN B 1 145 ? -7.18 -29.5 1.957 1 96.38 145 GLN B O 1
ATOM 3493 N N . ILE B 1 146 ? -5.211 -28.5 1.989 1 96.44 146 ILE B N 1
ATOM 3494 C CA . ILE B 1 146 ? -4.949 -28.828 0.591 1 96.44 146 ILE B CA 1
ATOM 3495 C C . ILE B 1 146 ? -4.816 -30.344 0.429 1 96.44 146 ILE B C 1
ATOM 3497 O O . ILE B 1 146 ? -5.266 -30.906 -0.572 1 96.44 146 ILE B O 1
ATOM 3501 N N . THR B 1 147 ? -4.184 -30.938 1.441 1 97.44 147 THR B N 1
ATOM 3502 C CA . THR B 1 147 ? -4.094 -32.375 1.412 1 97.44 147 THR B CA 1
ATOM 3503 C C . THR B 1 147 ? -5.488 -33 1.367 1 97.44 147 THR B C 1
ATOM 3505 O O . THR B 1 147 ? -5.742 -33.906 0.568 1 97.44 147 THR B O 1
ATOM 3508 N N . GLY B 1 148 ? -6.336 -32.531 2.24 1 98.12 148 GLY B N 1
ATOM 3509 C CA . GLY B 1 148 ? -7.711 -33 2.232 1 98.12 148 GLY B CA 1
ATOM 3510 C C . GLY B 1 148 ? -8.422 -32.75 0.912 1 98.12 148 GLY B C 1
ATOM 3511 O O . GLY B 1 148 ? -9.133 -33.625 0.416 1 98.12 148 GLY B O 1
ATOM 3512 N N . MET B 1 149 ? -8.242 -31.656 0.284 1 98.56 149 MET B N 1
ATOM 3513 C CA . MET B 1 149 ? -8.859 -31.312 -0.99 1 98.56 149 MET B CA 1
ATOM 3514 C C . MET B 1 149 ? -8.391 -32.25 -2.102 1 98.56 149 MET B C 1
ATOM 3516 O O . MET B 1 149 ? -9.195 -32.719 -2.895 1 98.56 149 MET B O 1
ATOM 3520 N N . ILE B 1 150 ? -7.098 -32.469 -2.137 1 98.31 150 ILE B N 1
ATOM 3521 C CA . ILE B 1 150 ? -6.535 -33.312 -3.189 1 98.31 150 ILE B CA 1
ATOM 3522 C C . ILE B 1 150 ? -7.043 -34.75 -3.039 1 98.31 150 ILE B C 1
ATOM 3524 O O . ILE B 1 150 ? -7.438 -35.375 -4.02 1 98.31 150 ILE B O 1
ATOM 3528 N N . LYS B 1 151 ? -7.07 -35.25 -1.804 1 98 151 LYS B N 1
ATOM 3529 C CA . LYS B 1 151 ? -7.582 -36.594 -1.567 1 98 151 LYS B CA 1
ATOM 3530 C C . LYS B 1 151 ? -9.047 -36.688 -1.984 1 98 151 LYS B C 1
ATOM 3532 O O . LYS B 1 151 ? -9.445 -37.688 -2.576 1 98 151 LYS B O 1
ATOM 3537 N N . PHE B 1 152 ? -9.781 -35.75 -1.634 1 98.38 152 PHE B N 1
ATOM 3538 C CA . PHE B 1 152 ? -11.172 -35.719 -2.078 1 98.38 152 PHE B CA 1
ATOM 3539 C C . PHE B 1 152 ? -11.25 -35.781 -3.6 1 98.38 152 PHE B C 1
ATOM 3541 O O . PHE B 1 152 ? -12.047 -36.531 -4.156 1 98.38 152 PHE B O 1
ATOM 3548 N N . LEU B 1 153 ? -10.5 -34.969 -4.258 1 98.12 153 LEU B N 1
ATOM 3549 C CA . LEU B 1 153 ? -10.523 -34.844 -5.711 1 98.12 153 LEU B CA 1
ATOM 3550 C C . LEU B 1 153 ? -10.117 -36.156 -6.363 1 98.12 153 LEU B C 1
ATOM 3552 O O . LEU B 1 153 ? -10.672 -36.562 -7.395 1 98.12 153 LEU B O 1
ATOM 3556 N N . LEU B 1 154 ? -9.141 -36.844 -5.773 1 97.56 154 LEU B N 1
ATOM 3557 C CA . LEU B 1 154 ? -8.703 -38.125 -6.273 1 97.56 154 LEU B CA 1
ATOM 3558 C C . LEU B 1 154 ? -9.836 -39.156 -6.176 1 97.56 154 LEU B C 1
ATOM 3560 O O . LEU B 1 154 ? -10.039 -39.938 -7.094 1 97.56 154 LEU B O 1
ATOM 3564 N N . THR B 1 155 ? -10.484 -39.094 -5.055 1 97.31 155 THR B N 1
ATOM 3565 C CA . THR B 1 155 ? -11.641 -39.969 -4.891 1 97.31 155 THR B CA 1
ATOM 3566 C C . THR B 1 155 ? -12.727 -39.625 -5.91 1 97.31 155 THR B C 1
ATOM 3568 O O . THR B 1 155 ? -13.289 -40.531 -6.539 1 97.31 155 THR B O 1
ATOM 3571 N N . TRP B 1 156 ? -13 -38.406 -6.027 1 97.44 156 TRP B N 1
ATOM 3572 C CA . TRP B 1 156 ? -14 -37.938 -6.984 1 97.44 156 TRP B CA 1
ATOM 3573 C C . TRP B 1 156 ? -13.633 -38.375 -8.398 1 97.44 156 TRP B C 1
ATOM 3575 O O . TRP B 1 156 ? -14.492 -38.875 -9.148 1 97.44 156 TRP B O 1
ATOM 3585 N N . ARG B 1 157 ? -12.406 -38.188 -8.766 1 96.38 157 ARG B N 1
ATOM 3586 C CA . ARG B 1 157 ? -11.906 -38.531 -10.086 1 96.38 157 ARG B CA 1
ATOM 3587 C C . ARG B 1 157 ? -12.109 -40.031 -10.367 1 96.38 157 ARG B C 1
ATOM 3589 O O . ARG B 1 157 ? -12.539 -40.406 -11.461 1 96.38 157 ARG B O 1
ATOM 3596 N N . SER B 1 158 ? -11.742 -40.812 -9.438 1 95.69 158 SER B N 1
ATOM 3597 C CA . SER B 1 158 ? -11.883 -42.281 -9.586 1 95.69 158 SER B CA 1
ATOM 3598 C C . SER B 1 158 ? -13.344 -42.688 -9.773 1 95.69 158 SER B C 1
ATOM 3600 O O . SER B 1 158 ? -13.656 -43.5 -10.633 1 95.69 158 SER B O 1
ATOM 3602 N N . LYS B 1 159 ? -14.195 -42.062 -9.031 1 96.25 159 LYS B N 1
ATOM 3603 C CA . LYS B 1 159 ? -15.617 -42.406 -9.07 1 96.25 159 LYS B CA 1
ATOM 3604 C C . LYS B 1 159 ? -16.266 -41.906 -10.359 1 96.25 159 LYS B C 1
ATOM 3606 O O . LYS B 1 159 ? -17.203 -42.531 -10.875 1 96.25 159 LYS B O 1
ATOM 3611 N N . SER B 1 160 ? -15.805 -40.875 -10.859 1 94.56 160 SER B N 1
ATOM 3612 C CA . SER B 1 160 ? -16.422 -40.25 -12.016 1 94.56 160 SER B CA 1
ATOM 3613 C C . SER B 1 160 ? -15.742 -40.688 -13.312 1 94.56 160 SER B C 1
ATOM 3615 O O . SER B 1 160 ? -16.141 -40.25 -14.398 1 94.56 160 SER B O 1
ATOM 3617 N N . ASN B 1 161 ? -14.688 -41.469 -13.258 1 92.69 161 ASN B N 1
ATOM 3618 C CA . ASN B 1 161 ? -13.891 -41.875 -14.414 1 92.69 161 ASN B CA 1
ATOM 3619 C C . ASN B 1 161 ? -13.406 -40.656 -15.195 1 92.69 161 ASN B C 1
ATOM 3621 O O . ASN B 1 161 ? -13.508 -40.594 -16.422 1 92.69 161 ASN B O 1
ATOM 3625 N N . SER B 1 162 ? -13.062 -39.625 -14.469 1 92.75 162 SER B N 1
ATOM 3626 C CA . SER B 1 162 ? -12.562 -38.375 -15.031 1 92.75 162 SER B CA 1
ATOM 3627 C C . SER B 1 162 ? -11.062 -38.469 -15.297 1 92.75 162 SER B C 1
ATOM 3629 O O . SER B 1 162 ? -10.336 -39.125 -14.57 1 92.75 162 SER B O 1
ATOM 3631 N N . CYS B 1 163 ? -10.57 -37.75 -16.297 1 93.88 163 CYS B N 1
ATOM 3632 C CA . CYS B 1 163 ? -9.148 -37.656 -16.609 1 93.88 163 CYS B CA 1
ATOM 3633 C C . CYS B 1 163 ? -8.562 -36.344 -16.078 1 93.88 163 CYS B C 1
ATOM 3635 O O . CYS B 1 163 ? -7.48 -35.938 -16.516 1 93.88 163 CYS B O 1
ATOM 3637 N N . LEU B 1 164 ? -9.289 -35.75 -15.242 1 96.81 164 LEU B N 1
ATOM 3638 C CA . LEU B 1 164 ? -8.859 -34.5 -14.641 1 96.81 164 LEU B CA 1
ATOM 3639 C C . LEU B 1 164 ? -7.465 -34.625 -14.039 1 96.81 164 LEU B C 1
ATOM 3641 O O . LEU B 1 164 ? -7.176 -35.625 -13.359 1 96.81 164 LEU B O 1
ATOM 3645 N N . LYS B 1 165 ? -6.547 -33.656 -14.344 1 98.25 165 LYS B N 1
ATOM 3646 C CA . LYS B 1 165 ? -5.18 -33.656 -13.82 1 98.25 165 LYS B CA 1
ATOM 3647 C C . LYS B 1 165 ? -5.031 -32.75 -12.617 1 98.25 165 LYS B C 1
ATOM 3649 O O . LYS B 1 165 ? -5.75 -31.75 -12.508 1 98.25 165 LYS B O 1
ATOM 3654 N N . ILE B 1 166 ? -4.113 -33.094 -11.734 1 98.75 166 ILE B N 1
ATOM 3655 C CA . ILE B 1 166 ? -3.85 -32.344 -10.516 1 98.75 166 ILE B CA 1
ATOM 3656 C C . ILE B 1 166 ? -2.383 -31.922 -10.484 1 98.75 166 ILE B C 1
ATOM 3658 O O . ILE B 1 166 ? -1.484 -32.75 -10.648 1 98.75 166 ILE B O 1
ATOM 3662 N N . SER B 1 167 ? -2.152 -30.641 -10.383 1 98.81 167 SER B N 1
ATOM 3663 C CA . SER B 1 167 ? -0.788 -30.172 -10.18 1 98.81 167 SER B CA 1
ATOM 3664 C C . SER B 1 167 ? -0.666 -29.391 -8.875 1 98.81 167 SER B C 1
ATOM 3666 O O . SER B 1 167 ? -1.658 -28.859 -8.367 1 98.81 167 SER B O 1
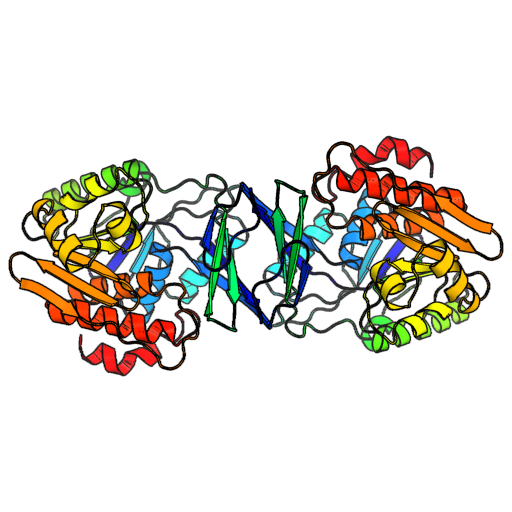ATOM 3668 N N . ILE B 1 168 ? 0.531 -29.312 -8.312 1 98.44 168 ILE B N 1
ATOM 3669 C CA . ILE B 1 168 ? 0.819 -28.578 -7.082 1 98.44 168 ILE B CA 1
ATOM 3670 C C . ILE B 1 168 ? 2.158 -27.859 -7.211 1 98.44 168 ILE B C 1
ATOM 3672 O O . ILE B 1 168 ? 3.084 -28.375 -7.848 1 98.44 168 ILE B O 1
ATOM 3676 N N . GLU B 1 169 ? 2.227 -26.719 -6.699 1 97.75 169 GLU B N 1
ATOM 3677 C CA . GLU B 1 169 ? 3.482 -25.984 -6.625 1 97.75 169 GLU B CA 1
ATOM 3678 C C . GLU B 1 169 ? 3.969 -25.859 -5.184 1 97.75 169 GLU B C 1
ATOM 3680 O O . GLU B 1 169 ? 3.205 -25.484 -4.293 1 97.75 169 GLU B O 1
ATOM 3685 N N . ILE B 1 170 ? 5.168 -26.188 -4.906 1 96.62 170 ILE B N 1
ATOM 3686 C CA . ILE B 1 170 ? 5.832 -26.094 -3.611 1 96.62 170 ILE B CA 1
ATOM 3687 C C . ILE B 1 170 ? 7.02 -25.141 -3.703 1 96.62 170 ILE B C 1
ATOM 3689 O O . ILE B 1 170 ? 8.031 -25.469 -4.336 1 96.62 170 ILE B O 1
ATOM 3693 N N . GLU B 1 171 ? 6.918 -24.016 -3.066 1 91.56 171 GLU B N 1
ATOM 3694 C CA . GLU B 1 171 ? 7.922 -22.984 -3.287 1 91.56 171 GLU B CA 1
ATOM 3695 C C . GLU B 1 171 ? 8.586 -22.562 -1.976 1 91.56 171 GLU B C 1
ATOM 3697 O O . GLU B 1 171 ? 9.789 -22.297 -1.938 1 91.56 171 GLU B O 1
ATOM 3702 N N . LYS B 1 172 ? 7.809 -22.562 -0.902 1 87.94 172 LYS B N 1
ATOM 3703 C CA . LYS B 1 172 ? 8.289 -21.969 0.341 1 87.94 172 LYS B CA 1
ATOM 3704 C C . LYS B 1 172 ? 9.18 -22.953 1.107 1 87.94 172 LYS B C 1
ATOM 3706 O O . LYS B 1 172 ? 8.961 -24.156 1.061 1 87.94 172 LYS B O 1
ATOM 3711 N N . PRO B 1 173 ? 10.156 -22.312 1.739 1 90.69 173 PRO B N 1
ATOM 3712 C CA . PRO B 1 173 ? 11.047 -23.156 2.533 1 90.69 173 PRO B CA 1
ATOM 3713 C C . PRO B 1 173 ? 10.43 -23.578 3.861 1 90.69 173 PRO B C 1
ATOM 3715 O O . PRO B 1 173 ? 10.867 -23.141 4.926 1 90.69 173 PRO B O 1
ATOM 3718 N N . ARG B 1 174 ? 9.453 -24.453 3.785 1 86 174 ARG B N 1
ATOM 3719 C CA . ARG B 1 174 ? 8.781 -24.938 4.98 1 86 174 ARG B CA 1
ATOM 3720 C C . ARG B 1 174 ? 8.719 -26.469 4.984 1 86 174 ARG B C 1
ATOM 3722 O O . ARG B 1 174 ? 8.672 -27.094 3.926 1 86 174 ARG B O 1
ATOM 3729 N N . SER B 1 175 ? 8.586 -26.859 6.137 1 83.5 175 SER B N 1
ATOM 3730 C CA . SER B 1 175 ? 8.539 -28.297 6.305 1 83.5 175 SER B CA 1
ATOM 3731 C C . SER B 1 175 ? 7.145 -28.844 6.023 1 83.5 175 SER B C 1
ATOM 3733 O O . SER B 1 175 ? 6.188 -28.078 5.891 1 83.5 175 SER B O 1
ATOM 3735 N N . ASN B 1 176 ? 7.031 -30.062 5.852 1 88.38 176 ASN B N 1
ATOM 3736 C CA . ASN B 1 176 ? 5.789 -30.828 5.789 1 88.38 176 ASN B CA 1
ATOM 3737 C C . ASN B 1 176 ? 5.098 -30.672 4.438 1 88.38 176 ASN B C 1
ATOM 3739 O O . ASN B 1 176 ? 4.031 -31.234 4.207 1 88.38 176 ASN B O 1
ATOM 3743 N N . GLN B 1 177 ? 5.742 -29.984 3.508 1 92.81 177 GLN B N 1
ATOM 3744 C CA . GLN B 1 177 ? 5.105 -29.797 2.209 1 92.81 177 GLN B CA 1
ATOM 3745 C C . GLN B 1 177 ? 5.324 -31.016 1.311 1 92.81 177 GLN B C 1
ATOM 3747 O O . GLN B 1 177 ? 4.586 -31.219 0.343 1 92.81 177 GLN B O 1
ATOM 3752 N N . GLU B 1 178 ? 6.293 -31.828 1.631 1 92.88 178 GLU B N 1
ATOM 3753 C CA . GLU B 1 178 ? 6.66 -32.969 0.812 1 92.88 178 GLU B CA 1
ATOM 3754 C C . GLU B 1 178 ? 5.527 -34 0.753 1 92.88 178 GLU B C 1
ATOM 3756 O O . GLU B 1 178 ? 5.469 -34.812 -0.168 1 92.88 178 GLU B O 1
ATOM 3761 N N . VAL B 1 179 ? 4.645 -33.938 1.695 1 95.06 179 VAL B N 1
ATOM 3762 C CA . VAL B 1 179 ? 3.537 -34.875 1.785 1 95.06 179 VAL B CA 1
ATOM 3763 C C . VAL B 1 179 ? 2.627 -34.75 0.569 1 95.06 179 VAL B C 1
ATOM 3765 O O . VAL B 1 179 ? 1.872 -35.656 0.231 1 95.06 179 VAL B O 1
ATOM 3768 N N . LEU B 1 180 ? 2.74 -33.625 -0.114 1 97.19 180 LEU B N 1
ATOM 3769 C CA . LEU B 1 180 ? 1.873 -33.344 -1.25 1 97.19 180 LEU B CA 1
ATOM 3770 C C . LEU B 1 180 ? 2.408 -33.969 -2.521 1 97.19 180 LEU B C 1
ATOM 3772 O O . LEU B 1 180 ? 1.666 -34.156 -3.49 1 97.19 180 LEU B O 1
ATOM 3776 N N . ILE B 1 181 ? 3.633 -34.312 -2.57 1 97.56 181 ILE B N 1
ATOM 3777 C CA . ILE B 1 181 ? 4.344 -34.719 -3.783 1 97.56 181 ILE B CA 1
ATOM 3778 C C . ILE B 1 181 ? 3.732 -36 -4.348 1 97.56 181 ILE B C 1
ATOM 3780 O O . ILE B 1 181 ? 3.395 -36.062 -5.531 1 97.56 181 ILE B O 1
ATOM 3784 N N . PRO B 1 182 ? 3.443 -36.969 -3.535 1 97.75 182 PRO B N 1
ATOM 3785 C CA . PRO B 1 182 ? 2.924 -38.219 -4.09 1 97.75 182 PRO B CA 1
ATOM 3786 C C . PRO B 1 182 ? 1.463 -38.125 -4.523 1 97.75 182 PRO B C 1
ATOM 3788 O O . PRO B 1 182 ? 0.922 -39.031 -5.125 1 97.75 182 PRO B O 1
ATOM 3791 N N . LEU B 1 183 ? 0.844 -37.031 -4.266 1 97.81 183 LEU B N 1
ATOM 3792 C CA . LEU B 1 183 ? -0.591 -36.906 -4.492 1 97.81 183 LEU B CA 1
ATOM 3793 C C . LEU B 1 183 ? -0.875 -36.281 -5.859 1 97.81 183 LEU B C 1
ATOM 3795 O O . LEU B 1 183 ? -1.998 -36.375 -6.359 1 97.81 183 LEU B O 1
ATOM 3799 N N . ALA B 1 184 ? 0.066 -35.688 -6.484 1 98.44 184 ALA B N 1
ATOM 3800 C CA . ALA B 1 184 ? -0.2 -34.875 -7.66 1 98.44 184 ALA B CA 1
ATOM 3801 C C . ALA B 1 184 ? 0.272 -35.562 -8.938 1 98.44 184 ALA B C 1
ATOM 3803 O O . ALA B 1 184 ? 1.142 -36.438 -8.891 1 98.44 184 ALA B O 1
ATOM 3804 N N . ASP B 1 185 ? -0.335 -35.188 -10.078 1 98.56 185 ASP B N 1
ATOM 3805 C CA . ASP B 1 185 ? 0.1 -35.656 -11.391 1 98.56 185 ASP B CA 1
ATOM 3806 C C . ASP B 1 185 ? 1.306 -34.844 -11.883 1 98.56 185 ASP B C 1
ATOM 3808 O O . ASP B 1 185 ? 2.119 -35.344 -12.656 1 98.56 185 ASP B O 1
ATOM 3812 N N . VAL B 1 186 ? 1.396 -33.625 -11.508 1 98.81 186 VAL B N 1
ATOM 3813 C CA . VAL B 1 186 ? 2.498 -32.719 -11.836 1 98.81 186 VAL B CA 1
ATOM 3814 C C . VAL B 1 186 ? 2.922 -31.938 -10.594 1 98.81 186 VAL B C 1
ATOM 3816 O O . VAL B 1 186 ? 2.09 -31.297 -9.938 1 98.81 186 VAL B O 1
ATOM 3819 N N . VAL B 1 187 ? 4.199 -31.984 -10.242 1 98.75 187 VAL B N 1
ATOM 3820 C CA . VAL B 1 187 ? 4.738 -31.312 -9.07 1 98.75 187 VAL B CA 1
ATOM 3821 C C . VAL B 1 187 ? 5.777 -30.281 -9.492 1 98.75 187 VAL B C 1
ATOM 3823 O O . VAL B 1 187 ? 6.727 -30.609 -10.211 1 98.75 187 VAL B O 1
ATOM 3826 N N . LEU B 1 188 ? 5.586 -29.078 -9.133 1 98.62 188 LEU B N 1
ATOM 3827 C CA . LEU B 1 188 ? 6.551 -28 -9.352 1 98.62 188 LEU B CA 1
ATOM 3828 C C . LEU B 1 188 ? 7.27 -27.641 -8.062 1 98.62 188 LEU B C 1
ATOM 3830 O O . LEU B 1 188 ? 6.637 -27.25 -7.078 1 98.62 188 LEU B O 1
ATOM 3834 N N . LEU B 1 189 ? 8.562 -27.781 -8.047 1 98.19 189 LEU B N 1
ATOM 3835 C CA . LEU B 1 189 ? 9.383 -27.422 -6.895 1 98.19 189 LEU B CA 1
ATOM 3836 C C . LEU B 1 189 ? 10.203 -26.172 -7.176 1 98.19 189 LEU B C 1
ATOM 3838 O O . LEU B 1 189 ? 10.984 -26.141 -8.125 1 98.19 189 LEU B O 1
ATOM 3842 N N . GLY B 1 190 ? 10.047 -25.234 -6.348 1 96.88 190 GLY B N 1
ATOM 3843 C CA . GLY B 1 190 ? 10.82 -24 -6.492 1 96.88 190 GLY B CA 1
ATOM 3844 C C . GLY B 1 190 ? 12.211 -24.094 -5.906 1 96.88 190 GLY B C 1
ATOM 3845 O O . GLY B 1 190 ? 12.5 -25 -5.113 1 96.88 190 GLY B O 1
ATOM 3846 N N . LYS B 1 191 ? 12.961 -23.109 -6.207 1 96.31 191 LYS B N 1
ATOM 3847 C CA . LYS B 1 191 ? 14.359 -23.062 -5.805 1 96.31 191 LYS B CA 1
ATOM 3848 C C . LYS B 1 191 ? 14.5 -22.984 -4.289 1 96.31 191 LYS B C 1
ATOM 3850 O O . LYS B 1 191 ? 15.305 -23.703 -3.693 1 96.31 191 LYS B O 1
ATOM 3855 N N . ASP B 1 192 ? 13.734 -22.156 -3.666 1 93.19 192 ASP B N 1
ATOM 3856 C CA . ASP B 1 192 ? 13.844 -21.938 -2.227 1 93.19 192 ASP B CA 1
ATOM 3857 C C . ASP B 1 192 ? 13.531 -23.219 -1.457 1 93.19 192 ASP B C 1
ATOM 3859 O O . ASP B 1 192 ? 14.211 -23.547 -0.485 1 93.19 192 ASP B O 1
ATOM 3863 N N . PHE B 1 193 ? 12.523 -23.859 -1.885 1 95.94 193 PHE B N 1
ATOM 3864 C CA . PHE B 1 193 ? 12.188 -25.141 -1.259 1 95.94 193 PHE B CA 1
ATOM 3865 C C . PHE B 1 193 ? 13.297 -26.156 -1.473 1 95.94 193 PHE B C 1
ATOM 3867 O O . PHE B 1 193 ? 13.672 -26.875 -0.548 1 95.94 193 PHE B O 1
ATOM 3874 N N . ALA B 1 194 ? 13.789 -26.219 -2.729 1 97.06 194 ALA B N 1
ATOM 3875 C CA . ALA B 1 194 ? 14.859 -27.156 -3.061 1 97.06 194 ALA B CA 1
ATOM 3876 C C . ALA B 1 194 ? 16.094 -26.906 -2.193 1 97.06 194 ALA B C 1
ATOM 3878 O O . ALA B 1 194 ? 16.641 -27.844 -1.612 1 97.06 194 ALA B O 1
ATOM 3879 N N . LEU B 1 195 ? 16.469 -25.641 -2.068 1 96.69 195 LEU B N 1
ATOM 3880 C CA . LEU B 1 195 ? 17.625 -25.266 -1.255 1 96.69 195 LEU B CA 1
ATOM 3881 C C . LEU B 1 195 ? 17.391 -25.625 0.208 1 96.69 195 LEU B C 1
ATOM 3883 O O . LEU B 1 195 ? 18.281 -26.172 0.869 1 96.69 195 LEU B O 1
ATOM 3887 N N . PHE B 1 196 ? 16.234 -25.375 0.669 1 95.81 196 PHE B N 1
ATOM 3888 C CA . PHE B 1 196 ? 15.859 -25.703 2.039 1 95.81 196 PHE B CA 1
ATOM 3889 C C . PHE B 1 196 ? 15.938 -27.219 2.271 1 95.81 196 PHE B C 1
ATOM 3891 O O . PHE B 1 196 ? 16.297 -27.656 3.361 1 95.81 196 PHE B O 1
ATOM 3898 N N . SER B 1 197 ? 15.641 -28 1.239 1 96.19 197 SER B N 1
ATOM 3899 C CA . SER B 1 197 ? 15.625 -29.453 1.32 1 96.19 197 SER B CA 1
ATOM 3900 C C . SER B 1 197 ? 17.031 -30.031 1.111 1 96.19 197 SER B C 1
ATOM 3902 O O . SER B 1 197 ? 17.188 -31.25 1.015 1 96.19 197 SER B O 1
ATOM 3904 N N . GLY B 1 198 ? 17.953 -29.156 0.924 1 96.62 198 GLY B N 1
ATOM 3905 C CA . GLY B 1 198 ? 19.344 -29.609 0.871 1 96.62 198 GLY B CA 1
ATOM 3906 C C . GLY B 1 198 ? 19.859 -29.797 -0.544 1 96.62 198 GLY B C 1
ATOM 3907 O O . GLY B 1 198 ? 20.953 -30.312 -0.747 1 96.62 198 GLY B O 1
ATOM 3908 N N . CYS B 1 199 ? 19.062 -29.391 -1.507 1 97.31 199 CYS B N 1
ATOM 3909 C CA . CYS B 1 199 ? 19.5 -29.5 -2.896 1 97.31 199 CYS B CA 1
ATOM 3910 C C . CYS B 1 199 ? 20.266 -28.266 -3.338 1 97.31 199 CYS B C 1
ATOM 3912 O O . CYS B 1 199 ? 20.047 -27.172 -2.828 1 97.31 199 CYS B O 1
ATOM 3914 N N . ARG B 1 200 ? 21.25 -28.516 -4.168 1 96.44 200 ARG B N 1
ATOM 3915 C CA . ARG B 1 200 ? 22.078 -27.391 -4.602 1 96.44 200 ARG B CA 1
ATOM 3916 C C . ARG B 1 200 ? 21.938 -27.156 -6.098 1 96.44 200 ARG B C 1
ATOM 3918 O O . ARG B 1 200 ? 22.609 -26.281 -6.66 1 96.44 200 ARG B O 1
ATOM 3925 N N . SER B 1 201 ? 21.016 -27.953 -6.766 1 97.69 201 SER B N 1
ATOM 3926 C CA . SER B 1 201 ? 20.75 -27.812 -8.195 1 97.69 201 SER B CA 1
ATOM 3927 C C . SER B 1 201 ? 19.406 -28.406 -8.57 1 97.69 201 SER B C 1
ATOM 3929 O O . SER B 1 201 ? 18.812 -29.156 -7.789 1 97.69 201 SER B O 1
ATOM 3931 N N . MET B 1 202 ? 19.016 -28.078 -9.789 1 98.12 202 MET B N 1
ATOM 3932 C CA . MET B 1 202 ? 17.781 -28.625 -10.305 1 98.12 202 MET B CA 1
ATOM 3933 C C . MET B 1 202 ? 17.875 -30.141 -10.469 1 98.12 202 MET B C 1
ATOM 3935 O O . MET B 1 202 ? 16.938 -30.875 -10.141 1 98.12 202 MET B O 1
ATOM 3939 N N . VAL B 1 203 ? 19 -30.562 -10.969 1 96.88 203 VAL B N 1
ATOM 3940 C CA . VAL B 1 203 ? 19.219 -31.984 -11.203 1 96.88 203 VAL B CA 1
ATOM 3941 C C . VAL B 1 203 ? 19.188 -32.75 -9.875 1 96.88 203 VAL B C 1
ATOM 3943 O O . VAL B 1 203 ? 18.578 -33.812 -9.773 1 96.88 203 VAL B O 1
ATOM 3946 N N . GLU B 1 204 ? 19.844 -32.188 -8.875 1 98.06 204 GLU B N 1
ATOM 3947 C CA . GLU B 1 204 ? 19.812 -32.781 -7.547 1 98.06 204 GLU B CA 1
ATOM 3948 C C . GLU B 1 204 ? 18.375 -32.844 -7.004 1 98.06 204 GLU B C 1
ATOM 3950 O O . GLU B 1 204 ? 18.016 -33.812 -6.312 1 98.06 204 GLU B O 1
ATOM 3955 N N . THR B 1 205 ? 17.656 -31.797 -7.258 1 98.31 205 THR B N 1
ATOM 3956 C CA . THR B 1 205 ? 16.266 -31.734 -6.82 1 98.31 205 THR B CA 1
ATOM 3957 C C . THR B 1 205 ? 15.461 -32.875 -7.441 1 98.31 205 THR B C 1
ATOM 3959 O O . THR B 1 205 ? 14.719 -33.562 -6.742 1 98.31 205 THR B O 1
ATOM 3962 N N . ILE B 1 206 ? 15.641 -33.062 -8.75 1 98.38 206 ILE B N 1
ATOM 3963 C CA . ILE B 1 206 ? 14.945 -34.156 -9.453 1 98.38 206 ILE B CA 1
ATOM 3964 C C . ILE B 1 206 ? 15.352 -35.5 -8.859 1 98.38 206 ILE B C 1
ATOM 3966 O O . ILE B 1 206 ? 14.492 -36.312 -8.555 1 98.38 206 ILE B O 1
ATOM 3970 N N . GLN B 1 207 ? 16.594 -35.688 -8.656 1 98 207 GLN B N 1
ATOM 3971 C CA . GLN B 1 207 ? 17.094 -36.969 -8.156 1 98 207 GLN B CA 1
ATOM 3972 C C . GLN B 1 207 ? 16.562 -37.25 -6.766 1 98 207 GLN B C 1
ATOM 3974 O O . GLN B 1 207 ? 16.219 -38.406 -6.453 1 98 207 GLN B O 1
ATOM 3979 N N . LYS B 1 208 ? 16.484 -36.281 -6.035 1 97.75 208 LYS B N 1
ATOM 3980 C CA . LYS B 1 208 ? 16.062 -36.469 -4.648 1 97.75 208 LYS B CA 1
ATOM 3981 C C . LYS B 1 208 ? 14.578 -36.812 -4.566 1 97.75 208 LYS B C 1
ATOM 3983 O O . LYS B 1 208 ? 14.18 -37.656 -3.762 1 97.75 208 LYS B O 1
ATOM 3988 N N . PHE B 1 209 ? 13.766 -36.219 -5.395 1 97.94 209 PHE B N 1
ATOM 3989 C CA . PHE B 1 209 ? 12.336 -36.281 -5.133 1 97.94 209 PHE B CA 1
ATOM 3990 C C . PHE B 1 209 ? 11.633 -37.156 -6.156 1 97.94 209 PHE B C 1
ATOM 3992 O O . PHE B 1 209 ? 10.445 -37.469 -6.016 1 97.94 209 PHE B O 1
ATOM 3999 N N . LYS B 1 210 ? 12.305 -37.594 -7.223 1 97.06 210 LYS B N 1
ATOM 4000 C CA . LYS B 1 210 ? 11.648 -38.375 -8.273 1 97.06 210 LYS B CA 1
ATOM 4001 C C . LYS B 1 210 ? 11.062 -39.688 -7.715 1 97.06 210 LYS B C 1
ATOM 4003 O O . LYS B 1 210 ? 10.062 -40.188 -8.227 1 97.06 210 LYS B O 1
ATOM 4008 N N . HIS B 1 211 ? 11.617 -40.188 -6.602 1 95.75 211 HIS B N 1
ATOM 4009 C CA . HIS B 1 211 ? 11.156 -41.438 -6.035 1 95.75 211 HIS B CA 1
ATOM 4010 C C . HIS B 1 211 ? 9.891 -41.25 -5.215 1 95.75 211 HIS B C 1
ATOM 4012 O O . HIS B 1 211 ? 9.219 -42.219 -4.867 1 95.75 211 HIS B O 1
ATOM 4018 N N . ASN B 1 212 ? 9.594 -40.031 -4.859 1 95.81 212 ASN B N 1
ATOM 4019 C CA . ASN B 1 212 ? 8.391 -39.719 -4.09 1 95.81 212 ASN B CA 1
ATOM 4020 C C . ASN B 1 212 ? 7.176 -39.562 -4.992 1 95.81 212 ASN B C 1
ATOM 4022 O O . ASN B 1 212 ? 6.051 -39.406 -4.508 1 95.81 212 ASN B O 1
ATOM 4026 N N . LEU B 1 213 ? 7.363 -39.625 -6.289 1 97 213 LEU B N 1
ATOM 4027 C CA . LEU B 1 213 ? 6.281 -39.375 -7.234 1 97 213 LEU B CA 1
ATOM 4028 C C . LEU B 1 213 ? 5.355 -40.594 -7.328 1 97 213 LEU B C 1
ATOM 4030 O O . LEU B 1 213 ? 5.801 -41.719 -7.215 1 97 213 LEU B O 1
ATOM 4034 N N . LYS B 1 214 ? 4.098 -40.344 -7.531 1 96.38 214 LYS B N 1
ATOM 4035 C CA . LYS B 1 214 ? 3.227 -41.438 -7.949 1 96.38 214 LYS B CA 1
ATOM 4036 C C . LYS B 1 214 ? 3.525 -41.844 -9.383 1 96.38 214 LYS B C 1
ATOM 4038 O O . LYS B 1 214 ? 4.145 -41.094 -10.141 1 96.38 214 LYS B O 1
ATOM 4043 N N . SER B 1 215 ? 3.072 -42.969 -9.703 1 95.19 215 SER B N 1
ATOM 4044 C CA . SER B 1 215 ? 3.324 -43.531 -11.031 1 95.19 215 SER B CA 1
ATOM 4045 C C . SER B 1 215 ? 2.75 -42.594 -12.117 1 95.19 215 SER B C 1
ATOM 4047 O O . SER B 1 215 ? 1.604 -42.156 -12.016 1 95.19 215 SER B O 1
ATOM 4049 N N . GLY B 1 216 ? 3.59 -42.281 -13.07 1 95.5 216 GLY B N 1
ATOM 4050 C CA . GLY B 1 216 ? 3.129 -41.531 -14.219 1 95.5 216 GLY B CA 1
ATOM 4051 C C . GLY B 1 216 ? 3.193 -40.031 -13.992 1 95.5 216 GLY B C 1
ATOM 4052 O O . GLY B 1 216 ? 2.92 -39.25 -14.906 1 95.5 216 GLY B O 1
ATOM 4053 N N . ALA B 1 217 ? 3.627 -39.625 -12.844 1 98.19 217 ALA B N 1
ATOM 4054 C CA . ALA B 1 217 ? 3.643 -38.219 -12.508 1 98.19 217 ALA B CA 1
ATOM 4055 C C . ALA B 1 217 ? 4.867 -37.531 -13.102 1 98.19 217 ALA B C 1
ATOM 4057 O O . ALA B 1 217 ? 5.809 -38.188 -13.547 1 98.19 217 ALA B O 1
ATOM 4058 N N . THR B 1 218 ? 4.789 -36.219 -13.195 1 98.62 218 THR B N 1
ATOM 4059 C CA . THR B 1 218 ? 5.855 -35.344 -13.688 1 98.62 218 THR B CA 1
ATOM 4060 C C . THR B 1 218 ? 6.375 -34.469 -12.562 1 98.62 218 THR B C 1
ATOM 4062 O O . THR B 1 218 ? 5.594 -33.938 -11.766 1 98.62 218 THR B O 1
ATOM 4065 N N . LEU B 1 219 ? 7.699 -34.375 -12.461 1 98.75 219 LEU B N 1
ATOM 4066 C CA . LEU B 1 219 ? 8.375 -33.5 -11.508 1 98.75 219 LEU B CA 1
ATOM 4067 C C . LEU B 1 219 ? 9.125 -32.406 -12.219 1 98.75 219 LEU B C 1
ATOM 4069 O O . LEU B 1 219 ? 9.875 -32.656 -13.164 1 98.75 219 LEU B O 1
ATOM 4073 N N . ILE B 1 220 ? 8.867 -31.156 -11.781 1 98.81 220 ILE B N 1
ATOM 4074 C CA . ILE B 1 220 ? 9.531 -30 -12.375 1 98.81 220 ILE B CA 1
ATOM 4075 C C . ILE B 1 220 ? 10.297 -29.234 -11.297 1 98.81 220 ILE B C 1
ATOM 4077 O O . ILE B 1 220 ? 9.742 -28.906 -10.25 1 98.81 220 ILE B O 1
ATOM 4081 N N . SER B 1 221 ? 11.547 -29 -11.477 1 98.62 221 SER B N 1
ATOM 4082 C CA . SER B 1 221 ? 12.359 -28.078 -10.68 1 98.62 221 SER B CA 1
ATOM 4083 C C . SER B 1 221 ? 12.602 -26.766 -11.414 1 98.62 221 SER B C 1
ATOM 4085 O O . SER B 1 221 ? 13.156 -26.766 -12.516 1 98.62 221 SER B O 1
ATOM 4087 N N . VAL B 1 222 ? 12.164 -25.688 -10.836 1 97.81 222 VAL B N 1
ATOM 4088 C CA . VAL B 1 222 ? 12.25 -24.391 -11.484 1 97.81 222 VAL B CA 1
ATOM 4089 C C . VAL B 1 222 ? 13.164 -23.469 -10.68 1 97.81 222 VAL B C 1
ATOM 4091 O O . VAL B 1 222 ? 12.906 -23.203 -9.5 1 97.81 222 VAL B O 1
ATOM 4094 N N . TRP B 1 223 ? 14.188 -22.875 -11.305 1 96.75 223 TRP B N 1
ATOM 4095 C CA . TRP B 1 223 ? 15.188 -22.094 -10.594 1 96.75 223 TRP B CA 1
ATOM 4096 C C . TRP B 1 223 ? 15.359 -20.719 -11.227 1 96.75 223 TRP B C 1
ATOM 4098 O O . TRP B 1 223 ? 16.469 -20.203 -11.344 1 96.75 223 TRP B O 1
ATOM 4108 N N . GLY B 1 224 ? 14.32 -20.109 -11.68 1 92.62 224 GLY B N 1
ATOM 4109 C CA . GLY B 1 224 ? 14.336 -18.734 -12.133 1 92.62 224 GLY B CA 1
ATOM 4110 C C . GLY B 1 224 ? 15.25 -18.5 -13.328 1 92.62 224 GLY B C 1
ATOM 4111 O O . GLY B 1 224 ? 15.047 -19.094 -14.391 1 92.62 224 GLY B O 1
ATOM 4112 N N . THR B 1 225 ? 16.312 -17.766 -13.102 1 93.12 225 THR B N 1
ATOM 4113 C CA . THR B 1 225 ? 17.219 -17.359 -14.188 1 93.12 225 THR B CA 1
ATOM 4114 C C . THR B 1 225 ? 18.031 -18.547 -14.68 1 93.12 225 THR B C 1
ATOM 4116 O O . THR B 1 225 ? 18.688 -18.469 -15.727 1 93.12 225 THR B O 1
ATOM 4119 N N . GLU B 1 226 ? 17.922 -19.656 -14.039 1 96.44 226 GLU B N 1
ATOM 4120 C CA . GLU B 1 226 ? 18.672 -20.844 -14.461 1 96.44 226 GLU B CA 1
ATOM 4121 C C . GLU B 1 226 ? 17.797 -21.781 -15.297 1 96.44 226 GLU B C 1
ATOM 4123 O O . GLU B 1 226 ? 18.281 -22.766 -15.852 1 96.44 226 GLU B O 1
ATOM 4128 N N . GLY B 1 227 ? 16.562 -21.5 -15.305 1 98 227 GLY B N 1
ATOM 4129 C CA . GLY B 1 227 ? 15.648 -22.312 -16.094 1 98 227 GLY B CA 1
ATOM 4130 C C . GLY B 1 227 ? 14.922 -23.359 -15.273 1 98 227 GLY B C 1
ATOM 4131 O O . GLY B 1 227 ? 14.523 -23.094 -14.133 1 98 227 GLY B O 1
ATOM 4132 N N . ALA B 1 228 ? 14.672 -24.453 -15.961 1 98.69 228 ALA B N 1
ATOM 4133 C CA . ALA B 1 228 ? 13.891 -25.516 -15.312 1 98.69 228 ALA B CA 1
ATOM 4134 C C . ALA B 1 228 ? 14.281 -26.891 -15.844 1 98.69 228 ALA B C 1
ATOM 4136 O O . ALA B 1 228 ? 14.719 -27.016 -16.984 1 98.69 228 ALA B O 1
ATOM 4137 N N . THR B 1 229 ? 14.164 -27.844 -15 1 98.69 229 THR B N 1
ATOM 4138 C CA . THR B 1 229 ? 14.352 -29.25 -15.344 1 98.69 229 THR B CA 1
ATOM 4139 C C . THR B 1 229 ? 13.125 -30.078 -14.953 1 98.69 229 THR B C 1
ATOM 4141 O O . THR B 1 229 ? 12.562 -29.875 -13.875 1 98.69 229 THR B O 1
ATOM 4144 N N . GLY B 1 230 ? 12.703 -30.922 -15.891 1 98.5 230 GLY B N 1
ATOM 4145 C CA . GLY B 1 230 ? 11.57 -31.797 -15.648 1 98.5 230 GLY B CA 1
ATOM 4146 C C . GLY B 1 230 ? 11.922 -33.25 -15.773 1 98.5 230 GLY B C 1
ATOM 4147 O O . GLY B 1 230 ? 12.914 -33.625 -16.406 1 98.5 230 GLY B O 1
ATOM 4148 N N . TYR B 1 231 ? 11.125 -34.062 -15.086 1 98.56 231 TYR B N 1
ATOM 4149 C CA . TYR B 1 231 ? 11.305 -35.5 -15.141 1 98.56 231 TYR B CA 1
ATOM 4150 C C . TYR B 1 231 ? 9.961 -36.219 -15.141 1 98.56 231 TYR B C 1
ATOM 4152 O O . TYR B 1 231 ? 9.039 -35.844 -14.43 1 98.56 231 TYR B O 1
ATOM 4160 N N . SER B 1 232 ? 9.844 -37.188 -15.961 1 97.94 232 SER B N 1
ATOM 4161 C CA . SER B 1 232 ? 8.844 -38.25 -15.883 1 97.94 232 SER B CA 1
ATOM 4162 C C . SER B 1 232 ? 9.438 -39.594 -16.281 1 97.94 232 SER B C 1
ATOM 4164 O O . SER B 1 232 ? 10.461 -39.656 -16.953 1 97.94 232 SER B O 1
ATOM 4166 N N . GLU B 1 233 ? 8.805 -40.625 -15.82 1 96.31 233 GLU B N 1
ATOM 4167 C CA . GLU B 1 233 ? 9.312 -41.938 -16.141 1 96.31 233 GLU B CA 1
ATOM 4168 C C . GLU B 1 233 ? 9.375 -42.156 -17.656 1 96.31 233 GLU B C 1
ATOM 4170 O O . GLU B 1 233 ? 10.328 -42.75 -18.156 1 96.31 233 GLU B O 1
ATOM 4175 N N . SER B 1 234 ? 8.461 -41.719 -18.344 1 95.88 234 SER B N 1
ATOM 4176 C CA . SER B 1 234 ? 8.359 -41.969 -19.781 1 95.88 234 SER B CA 1
ATOM 4177 C C . SER B 1 234 ? 9.305 -41.031 -20.547 1 95.88 234 SER B C 1
ATOM 4179 O O . SER B 1 234 ? 9.914 -41.469 -21.531 1 95.88 234 SER B O 1
ATOM 4181 N N . ALA B 1 235 ? 9.492 -39.844 -20.078 1 96.75 235 ALA B N 1
ATOM 4182 C CA . ALA B 1 235 ? 10.234 -38.844 -20.859 1 96.75 235 ALA B CA 1
ATOM 4183 C C . ALA B 1 235 ? 11.688 -38.781 -20.391 1 96.75 235 ALA B C 1
ATOM 4185 O O . ALA B 1 235 ? 12.555 -38.281 -21.125 1 96.75 235 ALA B O 1
ATOM 4186 N N . GLY B 1 236 ? 11.961 -39.25 -19.188 1 97 236 GLY B N 1
ATOM 4187 C CA . GLY B 1 236 ? 13.258 -39 -18.578 1 97 236 GLY B CA 1
ATOM 4188 C C . GLY B 1 236 ? 13.43 -37.531 -18.188 1 97 236 GLY B C 1
ATOM 4189 O O . GLY B 1 236 ? 12.445 -36.812 -17.969 1 97 236 GLY B O 1
ATOM 4190 N N . CYS B 1 237 ? 14.688 -37.156 -18 1 97.88 237 CYS B N 1
ATOM 4191 C CA . CYS B 1 237 ? 15.008 -35.781 -17.609 1 97.88 237 CYS B CA 1
ATOM 4192 C C . CYS B 1 237 ? 15.062 -34.875 -18.828 1 97.88 237 CYS B C 1
ATOM 4194 O O . CYS B 1 237 ? 15.711 -35.188 -19.828 1 97.88 237 CYS B O 1
ATOM 4196 N N . LYS B 1 238 ? 14.328 -33.812 -18.781 1 98.25 238 LYS B N 1
ATOM 4197 C CA . LYS B 1 238 ? 14.32 -32.781 -19.812 1 98.25 238 LYS B CA 1
ATOM 4198 C C . LYS B 1 238 ? 14.703 -31.422 -19.219 1 98.25 238 LYS B C 1
ATOM 4200 O O . LYS B 1 238 ? 14.266 -31.078 -18.109 1 98.25 238 LYS B O 1
ATOM 4205 N N . HIS B 1 239 ? 15.516 -30.656 -19.938 1 98.25 239 HIS B N 1
ATOM 4206 C CA . HIS B 1 239 ? 15.992 -29.391 -19.422 1 98.25 239 HIS B CA 1
ATOM 4207 C C . HIS B 1 239 ? 15.711 -28.25 -20.422 1 98.25 239 HIS B C 1
ATOM 4209 O O . HIS B 1 239 ? 15.75 -28.469 -21.625 1 98.25 239 HIS B O 1
ATOM 4215 N N . SER B 1 240 ? 15.398 -27.125 -19.922 1 98.25 240 SER B N 1
ATOM 4216 C CA . SER B 1 240 ? 15.359 -25.875 -20.688 1 98.25 240 SER B CA 1
ATOM 4217 C C . SER B 1 240 ? 16.094 -24.766 -19.938 1 98.25 240 SER B C 1
ATOM 4219 O O . SER B 1 240 ? 15.945 -24.609 -18.734 1 98.25 240 SER B O 1
ATOM 4221 N N . PRO B 1 241 ? 16.922 -24 -20.609 1 98.06 241 PRO B N 1
ATOM 4222 C CA . PRO B 1 241 ? 17.469 -22.781 -20 1 98.06 241 PRO B CA 1
ATOM 4223 C C . PRO B 1 241 ? 16.406 -21.703 -19.797 1 98.06 241 PRO B C 1
ATOM 4225 O O . PRO B 1 241 ? 15.281 -21.844 -20.266 1 98.06 241 PRO B O 1
ATOM 4228 N N . ALA B 1 242 ? 16.75 -20.719 -18.984 1 97.06 242 ALA B N 1
ATOM 4229 C CA . ALA B 1 242 ? 15.922 -19.5 -18.938 1 97.06 242 ALA B CA 1
ATOM 4230 C C . ALA B 1 242 ? 16.141 -18.641 -20.188 1 97.06 242 ALA B C 1
ATOM 4232 O O . ALA B 1 242 ? 17.203 -18.703 -20.812 1 97.06 242 ALA B O 1
ATOM 4233 N N . TYR B 1 243 ? 15.148 -17.938 -20.594 1 95.62 243 TYR B N 1
ATOM 4234 C CA . TYR B 1 243 ? 15.242 -16.984 -21.703 1 95.62 243 TYR B CA 1
ATOM 4235 C C . TYR B 1 243 ? 15.188 -15.555 -21.188 1 95.62 243 TYR B C 1
ATOM 4237 O O . TYR B 1 243 ? 14.109 -14.953 -21.141 1 95.62 243 TYR B O 1
ATOM 4245 N N . LEU B 1 244 ? 16.25 -15.031 -20.875 1 92.12 244 LEU B N 1
ATOM 4246 C CA . LEU B 1 244 ? 16.375 -13.734 -20.219 1 92.12 244 LEU B CA 1
ATOM 4247 C C . LEU B 1 244 ? 16.141 -12.594 -21.203 1 92.12 244 LEU B C 1
ATOM 4249 O O . LEU B 1 244 ? 16.547 -12.688 -22.359 1 92.12 244 LEU B O 1
ATOM 4253 N N . GLN B 1 245 ? 15.57 -11.555 -20.688 1 90.06 245 GLN B N 1
ATOM 4254 C CA . GLN B 1 245 ? 15.375 -10.344 -21.484 1 90.06 245 GLN B CA 1
ATOM 4255 C C . GLN B 1 245 ? 16.547 -9.383 -21.328 1 90.06 245 GLN B C 1
ATOM 4257 O O . GLN B 1 245 ? 17.188 -9.344 -20.266 1 90.06 245 GLN B O 1
ATOM 4262 N N . LEU B 1 246 ? 16.766 -8.672 -22.344 1 87 246 LEU B N 1
ATOM 4263 C CA . LEU B 1 246 ? 17.812 -7.656 -22.297 1 87 246 LEU B CA 1
ATOM 4264 C C . LEU B 1 246 ? 17.484 -6.602 -21.234 1 87 246 LEU B C 1
ATOM 4266 O O . LEU B 1 246 ? 18.359 -6.172 -20.484 1 87 246 LEU B O 1
ATOM 4270 N N . ILE B 1 247 ? 16.266 -6.184 -21.234 1 86 247 ILE B N 1
ATOM 4271 C CA . ILE B 1 247 ? 15.812 -5.207 -20.266 1 86 247 ILE B CA 1
ATOM 4272 C C . ILE B 1 247 ? 14.727 -5.824 -19.375 1 86 247 ILE B C 1
ATOM 4274 O O . ILE B 1 247 ? 13.656 -6.188 -19.859 1 86 247 ILE B O 1
ATOM 4278 N N . THR B 1 248 ? 15.086 -5.996 -18.125 1 86.69 248 THR B N 1
ATOM 4279 C CA . THR B 1 248 ? 14.102 -6.48 -17.156 1 86.69 248 THR B CA 1
ATOM 4280 C C . THR B 1 248 ? 13.234 -5.336 -16.656 1 86.69 248 THR B C 1
ATOM 4282 O O . THR B 1 248 ? 13.75 -4.312 -16.188 1 86.69 248 THR B O 1
ATOM 4285 N N . VAL B 1 249 ? 11.945 -5.504 -16.75 1 84.19 249 VAL B N 1
ATOM 4286 C CA . VAL B 1 249 ? 10.992 -4.461 -16.375 1 84.19 249 VAL B CA 1
ATOM 4287 C C . VAL B 1 249 ? 10.297 -4.844 -15.07 1 84.19 249 VAL B C 1
ATOM 4289 O O . VAL B 1 249 ? 10.18 -4.023 -14.156 1 84.19 249 VAL B O 1
ATOM 4292 N N . ASP B 1 250 ? 9.859 -6.055 -14.961 1 86.25 250 ASP B N 1
ATOM 4293 C CA . ASP B 1 250 ? 9.07 -6.531 -13.828 1 86.25 250 ASP B CA 1
ATOM 4294 C C . ASP B 1 250 ? 9.195 -8.047 -13.672 1 86.25 250 ASP B C 1
ATOM 4296 O O . ASP B 1 250 ? 8.688 -8.805 -14.5 1 86.25 250 ASP B O 1
ATOM 4300 N N . THR B 1 251 ? 9.75 -8.438 -12.547 1 88.69 251 THR B N 1
ATOM 4301 C CA . THR B 1 251 ? 9.938 -9.867 -12.359 1 88.69 251 THR B CA 1
ATOM 4302 C C . THR B 1 251 ? 8.828 -10.453 -11.484 1 88.69 251 THR B C 1
ATOM 4304 O O . THR B 1 251 ? 8.773 -11.664 -11.266 1 88.69 251 THR B O 1
ATOM 4307 N N . LEU B 1 252 ? 7.977 -9.57 -10.977 1 90.12 252 LEU B N 1
ATOM 4308 C CA . LEU B 1 252 ? 6.871 -10.062 -10.164 1 90.12 252 LEU B CA 1
ATOM 4309 C C . LEU B 1 252 ? 5.992 -11.016 -10.969 1 90.12 252 LEU B C 1
ATOM 4311 O O . LEU B 1 252 ? 5.582 -10.695 -12.086 1 90.12 252 LEU B O 1
ATOM 4315 N N . GLY B 1 253 ? 5.797 -12.25 -10.484 1 93.31 253 GLY B N 1
ATOM 4316 C CA . GLY B 1 253 ? 4.906 -13.211 -11.125 1 93.31 253 GLY B CA 1
ATOM 4317 C C . GLY B 1 253 ? 5.602 -14.078 -12.156 1 93.31 253 GLY B C 1
ATOM 4318 O O . GLY B 1 253 ? 4.957 -14.867 -12.844 1 93.31 253 GLY B O 1
ATOM 4319 N N . ALA B 1 254 ? 6.922 -14.008 -12.297 1 94.5 254 ALA B N 1
ATOM 4320 C CA . ALA B 1 254 ? 7.637 -14.812 -13.289 1 94.5 254 ALA B CA 1
ATOM 4321 C C . ALA B 1 254 ? 7.465 -16.297 -13.008 1 94.5 254 ALA B C 1
ATOM 4323 O O . ALA B 1 254 ? 7.262 -17.094 -13.93 1 94.5 254 ALA B O 1
ATOM 4324 N N . GLY B 1 255 ? 7.582 -16.641 -11.75 1 95.94 255 GLY B N 1
ATOM 4325 C CA . GLY B 1 255 ? 7.359 -18.031 -11.398 1 95.94 255 GLY B CA 1
ATOM 4326 C C . GLY B 1 255 ? 5.941 -18.5 -11.672 1 95.94 255 GLY B C 1
ATOM 4327 O O . GLY B 1 255 ? 5.734 -19.625 -12.164 1 95.94 255 GLY B O 1
ATOM 4328 N N . ASP B 1 256 ? 4.973 -17.688 -11.359 1 97.56 256 ASP B N 1
ATOM 4329 C CA . ASP B 1 256 ? 3.576 -18 -11.656 1 97.56 256 ASP B CA 1
ATOM 4330 C C . ASP B 1 256 ? 3.352 -18.141 -13.156 1 97.56 256 ASP B C 1
ATOM 4332 O O . ASP B 1 256 ? 2.521 -18.938 -13.594 1 97.56 256 ASP B O 1
ATOM 4336 N N . THR B 1 257 ? 4.039 -17.297 -13.891 1 98.19 257 THR B N 1
ATOM 4337 C CA . THR B 1 257 ? 3.943 -17.359 -15.344 1 98.19 257 THR B CA 1
ATOM 4338 C C . THR B 1 257 ? 4.469 -18.703 -15.859 1 98.19 257 THR B C 1
ATOM 4340 O O . THR B 1 257 ? 3.852 -19.312 -16.719 1 98.19 257 THR B O 1
ATOM 4343 N N . PHE B 1 258 ? 5.582 -19.109 -15.328 1 98.38 258 PHE B N 1
ATOM 4344 C CA . PHE B 1 258 ? 6.117 -20.422 -15.688 1 98.38 258 PHE B CA 1
ATOM 4345 C C . PHE B 1 258 ? 5.098 -21.516 -15.406 1 98.38 258 PHE B C 1
ATOM 4347 O O . PHE B 1 258 ? 4.812 -22.344 -16.266 1 98.38 258 PHE B O 1
ATOM 4354 N N . ALA B 1 259 ? 4.602 -21.5 -14.203 1 98.62 259 ALA B N 1
ATOM 4355 C CA . ALA B 1 259 ? 3.656 -22.547 -13.789 1 98.62 259 ALA B CA 1
ATOM 4356 C C . ALA B 1 259 ? 2.432 -22.562 -14.695 1 98.62 259 ALA B C 1
ATOM 4358 O O . ALA B 1 259 ? 1.995 -23.625 -15.141 1 98.62 259 ALA B O 1
ATOM 4359 N N . ALA B 1 260 ? 1.896 -21.406 -14.969 1 98.75 260 ALA B N 1
ATOM 4360 C CA . ALA B 1 260 ? 0.716 -21.281 -15.828 1 98.75 260 ALA B CA 1
ATOM 4361 C C . ALA B 1 260 ? 1.001 -21.797 -17.234 1 98.75 260 ALA B C 1
ATOM 4363 O O . ALA B 1 260 ? 0.21 -22.562 -17.797 1 98.75 260 ALA B O 1
ATOM 4364 N N . ALA B 1 261 ? 2.109 -21.375 -17.781 1 98.44 261 ALA B N 1
ATOM 4365 C CA . ALA B 1 261 ? 2.479 -21.766 -19.141 1 98.44 261 ALA B CA 1
ATOM 4366 C C . ALA B 1 261 ? 2.723 -23.281 -19.219 1 98.44 261 ALA B C 1
ATOM 4368 O O . ALA B 1 261 ? 2.361 -23.922 -20.219 1 98.44 261 ALA B O 1
ATOM 4369 N N . LEU B 1 262 ? 3.357 -23.812 -18.234 1 98.56 262 LEU B N 1
ATOM 4370 C CA . LEU B 1 262 ? 3.596 -25.25 -18.188 1 98.56 262 LEU B CA 1
ATOM 4371 C C . LEU B 1 262 ? 2.279 -26.016 -18.188 1 98.56 262 LEU B C 1
ATOM 4373 O O . LEU B 1 262 ? 2.09 -26.938 -18.984 1 98.56 262 LEU B O 1
ATOM 4377 N N . VAL B 1 263 ? 1.375 -25.656 -17.281 1 98.56 263 VAL B N 1
ATOM 4378 C CA . VAL B 1 263 ? 0.074 -26.312 -17.172 1 98.56 263 VAL B CA 1
ATOM 4379 C C . VAL B 1 263 ? -0.706 -26.156 -18.469 1 98.56 263 VAL B C 1
ATOM 4381 O O . VAL B 1 263 ? -1.33 -27.109 -18.938 1 98.56 263 VAL B O 1
ATOM 4384 N N . PHE B 1 264 ? -0.67 -24.984 -19.031 1 98.25 264 PHE B N 1
ATOM 4385 C CA . PHE B 1 264 ? -1.328 -24.703 -20.297 1 98.25 264 PHE B CA 1
ATOM 4386 C C . PHE B 1 264 ? -0.862 -25.672 -21.391 1 98.25 264 PHE B C 1
ATOM 4388 O O . PHE B 1 264 ? -1.683 -26.281 -22.078 1 98.25 264 PHE B O 1
ATOM 4395 N N . SER B 1 265 ? 0.423 -25.797 -21.547 1 97.94 265 SER B N 1
ATOM 4396 C CA . SER B 1 265 ? 1.016 -26.641 -22.578 1 97.94 265 SER B CA 1
ATOM 4397 C C . SER B 1 265 ? 0.738 -28.109 -22.312 1 97.94 265 SER B C 1
ATOM 4399 O O . SER B 1 265 ? 0.313 -28.844 -23.219 1 97.94 265 SER B O 1
ATOM 4401 N N . LEU B 1 266 ? 0.932 -28.578 -21.109 1 97.81 266 LEU B N 1
ATOM 4402 C CA . LEU B 1 266 ? 0.691 -29.969 -20.75 1 97.81 266 LEU B CA 1
ATOM 4403 C C . LEU B 1 266 ? -0.779 -30.328 -20.938 1 97.81 266 LEU B C 1
ATOM 4405 O O . LEU B 1 266 ? -1.102 -31.438 -21.375 1 97.81 266 LEU B O 1
ATOM 4409 N N . ASN B 1 267 ? -1.656 -29.391 -20.547 1 97.38 267 ASN B N 1
ATOM 4410 C CA . ASN B 1 267 ? -3.092 -29.625 -20.672 1 97.38 267 ASN B CA 1
ATOM 4411 C C . ASN B 1 267 ? -3.506 -29.797 -22.125 1 97.38 267 ASN B C 1
ATOM 4413 O O . ASN B 1 267 ? -4.52 -30.438 -22.422 1 97.38 267 ASN B O 1
ATOM 4417 N N . LYS B 1 268 ? -2.748 -29.312 -23.047 1 95.81 268 LYS B N 1
ATOM 4418 C CA . LYS B 1 268 ? -2.996 -29.469 -24.484 1 95.81 268 LYS B CA 1
ATOM 4419 C C . LYS B 1 268 ? -2.4 -30.766 -25.016 1 95.81 268 LYS B C 1
ATOM 4421 O O . LYS B 1 268 ? -2.57 -31.094 -26.188 1 95.81 268 LYS B O 1
ATOM 4426 N N . GLY B 1 269 ? -1.628 -31.406 -24.203 1 95.5 269 GLY B N 1
ATOM 4427 C CA . GLY B 1 269 ? -1.105 -32.719 -24.594 1 95.5 269 GLY B CA 1
ATOM 4428 C C . GLY B 1 269 ? 0.299 -32.656 -25.156 1 95.5 269 GLY B C 1
ATOM 4429 O O . GLY B 1 269 ? 0.785 -33.625 -25.734 1 95.5 269 GLY B O 1
ATOM 4430 N N . ASN B 1 270 ? 1.021 -31.562 -24.938 1 97.06 270 ASN B N 1
ATOM 4431 C CA . ASN B 1 270 ? 2.375 -31.422 -25.469 1 97.06 270 ASN B CA 1
ATOM 4432 C C . ASN B 1 270 ? 3.379 -32.219 -24.641 1 97.06 270 ASN B C 1
ATOM 4434 O O . ASN B 1 270 ? 3.145 -32.469 -23.453 1 97.06 270 ASN B O 1
ATOM 4438 N N . ALA B 1 271 ? 4.484 -32.562 -25.25 1 97.44 271 ALA B N 1
ATOM 4439 C CA . ALA B 1 271 ? 5.547 -33.312 -24.594 1 97.44 271 ALA B CA 1
ATOM 4440 C C . ALA B 1 271 ? 6.23 -32.469 -23.516 1 97.44 271 ALA B C 1
ATOM 4442 O O . ALA B 1 271 ? 6.168 -31.25 -23.547 1 97.44 271 ALA B O 1
ATOM 4443 N N . LEU B 1 272 ? 6.836 -33.188 -22.609 1 98.12 272 LEU B N 1
ATOM 4444 C CA . LEU B 1 272 ? 7.434 -32.562 -21.438 1 98.12 272 LEU B CA 1
ATOM 4445 C C . LEU B 1 272 ? 8.508 -31.562 -21.844 1 98.12 272 LEU B C 1
ATOM 4447 O O . LEU B 1 272 ? 8.539 -30.438 -21.328 1 98.12 272 LEU B O 1
ATOM 4451 N N . ASP B 1 273 ? 9.375 -31.938 -22.75 1 97.56 273 ASP B N 1
ATOM 4452 C CA . ASP B 1 273 ? 10.469 -31.062 -23.172 1 97.56 273 ASP B CA 1
ATOM 4453 C C . ASP B 1 273 ? 9.945 -29.781 -23.812 1 97.56 273 ASP B C 1
ATOM 4455 O O . ASP B 1 273 ? 10.398 -28.688 -23.484 1 97.56 273 ASP B O 1
ATOM 4459 N N . LYS B 1 274 ? 8.93 -29.922 -24.688 1 97.44 274 LYS B N 1
ATOM 4460 C CA . LYS B 1 274 ? 8.328 -28.766 -25.328 1 97.44 274 LYS B CA 1
ATOM 4461 C C . LYS B 1 274 ? 7.605 -27.891 -24.312 1 97.44 274 LYS B C 1
ATOM 4463 O O . LYS B 1 274 ? 7.641 -26.656 -24.406 1 97.44 274 LYS B O 1
ATOM 4468 N N . SER B 1 275 ? 6.938 -28.5 -23.375 1 98.12 275 SER B N 1
ATOM 4469 C CA . SER B 1 275 ? 6.18 -27.766 -22.359 1 98.12 275 SER B CA 1
ATOM 4470 C C . SER B 1 275 ? 7.102 -26.969 -21.453 1 98.12 275 SER B C 1
ATOM 4472 O O . SER B 1 275 ? 6.809 -25.812 -21.125 1 98.12 275 SER B O 1
ATOM 4474 N N . ILE B 1 276 ? 8.234 -27.5 -21.062 1 98.31 276 ILE B N 1
ATOM 4475 C CA . ILE B 1 276 ? 9.195 -26.828 -20.188 1 98.31 276 ILE B CA 1
ATOM 4476 C C . ILE B 1 276 ? 9.828 -25.656 -20.953 1 98.31 276 ILE B C 1
ATOM 4478 O O . ILE B 1 276 ? 9.984 -24.562 -20.406 1 98.31 276 ILE B O 1
ATOM 4482 N N . GLU B 1 277 ? 10.156 -25.938 -22.172 1 97.94 277 GLU B N 1
ATOM 4483 C CA . GLU B 1 277 ? 10.734 -24.875 -22.984 1 97.94 277 GLU B CA 1
ATOM 4484 C C . GLU B 1 277 ? 9.766 -23.719 -23.172 1 97.94 277 GLU B C 1
ATOM 4486 O O . GLU B 1 277 ? 10.141 -22.547 -23.031 1 97.94 277 GLU B O 1
ATOM 4491 N N . PHE B 1 278 ? 8.555 -24.078 -23.516 1 97.81 278 PHE B N 1
ATOM 4492 C CA . PHE B 1 278 ? 7.508 -23.078 -23.688 1 97.81 278 PHE B CA 1
ATOM 4493 C C . PHE B 1 278 ? 7.348 -22.25 -22.406 1 97.81 278 PHE B C 1
ATOM 4495 O O . PHE B 1 278 ? 7.285 -21.031 -22.469 1 97.81 278 PHE B O 1
ATOM 4502 N N . ALA B 1 279 ? 7.289 -22.922 -21.281 1 98.31 279 ALA B N 1
ATOM 4503 C CA . ALA B 1 279 ? 7.105 -22.266 -19.984 1 98.31 279 ALA B CA 1
ATOM 4504 C C . ALA B 1 279 ? 8.266 -21.312 -19.688 1 98.31 279 ALA B C 1
ATOM 4506 O O . ALA B 1 279 ? 8.055 -20.188 -19.219 1 98.31 279 ALA B O 1
ATOM 4507 N N . CYS B 1 280 ? 9.492 -21.703 -19.953 1 98.06 280 CYS B N 1
ATOM 4508 C CA . CYS B 1 280 ? 10.672 -20.875 -19.75 1 98.06 280 CYS B CA 1
ATOM 4509 C C . CYS B 1 280 ? 10.648 -19.656 -20.656 1 98.06 280 CYS B C 1
ATOM 4511 O O . CYS B 1 280 ? 11 -18.547 -20.234 1 98.06 280 CYS B O 1
ATOM 4513 N N . LYS B 1 281 ? 10.227 -19.875 -21.875 1 97.56 281 LYS B N 1
ATOM 4514 C CA . LYS B 1 281 ? 10.148 -18.766 -22.812 1 97.56 281 LYS B CA 1
ATOM 4515 C C . LYS B 1 281 ? 9.109 -17.734 -22.375 1 97.56 281 LYS B C 1
ATOM 4517 O O . LYS B 1 281 ? 9.383 -16.531 -22.375 1 97.56 281 LYS B O 1
ATOM 4522 N N . VAL B 1 282 ? 7.938 -18.203 -22.016 1 97.44 282 VAL B N 1
ATOM 4523 C CA . VAL B 1 282 ? 6.863 -17.297 -21.609 1 97.44 282 VAL B CA 1
ATOM 4524 C C . VAL B 1 282 ? 7.266 -16.547 -20.344 1 97.44 282 VAL B C 1
ATOM 4526 O O . VAL B 1 282 ? 7.039 -15.344 -20.219 1 97.44 282 VAL B O 1
ATOM 4529 N N . ALA B 1 283 ? 7.855 -17.25 -19.344 1 97.31 283 ALA B N 1
ATOM 4530 C CA . ALA B 1 283 ? 8.336 -16.609 -18.125 1 97.31 283 ALA B CA 1
ATOM 4531 C C . ALA B 1 283 ? 9.375 -15.531 -18.453 1 97.31 283 ALA B C 1
ATOM 4533 O O . ALA B 1 283 ? 9.398 -14.477 -17.828 1 97.31 283 ALA B O 1
ATOM 4534 N N . GLY B 1 284 ? 10.219 -15.859 -19.359 1 96 284 GLY B N 1
ATOM 4535 C CA . GLY B 1 284 ? 11.203 -14.883 -19.781 1 96 284 GLY B CA 1
ATOM 4536 C C . GLY B 1 284 ? 10.586 -13.617 -20.344 1 96 284 GLY B C 1
ATOM 4537 O O . GLY B 1 284 ? 10.953 -12.508 -19.953 1 96 284 GLY B O 1
ATOM 4538 N N . VAL B 1 285 ? 9.648 -13.828 -21.234 1 95.19 285 VAL B N 1
ATOM 4539 C CA . VAL B 1 285 ? 8.961 -12.703 -21.859 1 95.19 285 VAL B CA 1
ATOM 4540 C C . VAL B 1 285 ? 8.25 -11.867 -20.797 1 95.19 285 VAL B C 1
ATOM 4542 O O . VAL B 1 285 ? 8.234 -10.641 -20.875 1 95.19 285 VAL B O 1
ATOM 4545 N N . LYS B 1 286 ? 7.672 -12.477 -19.859 1 95.56 286 LYS B N 1
ATOM 4546 C CA . LYS B 1 286 ? 6.949 -11.812 -18.781 1 95.56 286 LYS B CA 1
ATOM 4547 C C . LYS B 1 286 ? 7.848 -10.82 -18.047 1 95.56 286 LYS B C 1
ATOM 4549 O O . LYS B 1 286 ? 7.383 -9.766 -17.594 1 95.56 286 LYS B O 1
ATOM 4554 N N . THR B 1 287 ? 9.109 -11.125 -17.844 1 93 287 THR B N 1
ATOM 4555 C CA . THR B 1 287 ? 10.008 -10.273 -17.078 1 93 287 THR B CA 1
ATOM 4556 C C . THR B 1 287 ? 10.289 -8.969 -17.812 1 93 287 THR B C 1
ATOM 4558 O O . THR B 1 287 ? 10.781 -8.008 -17.219 1 93 287 THR B O 1
ATOM 4561 N N . GLY B 1 288 ? 9.898 -8.922 -19.109 1 91.38 288 GLY B N 1
ATOM 4562 C CA . GLY B 1 288 ? 10.141 -7.742 -19.922 1 91.38 288 GLY B CA 1
ATOM 4563 C C . GLY B 1 288 ? 8.945 -6.812 -19.984 1 91.38 288 GLY B C 1
ATOM 4564 O O . GLY B 1 288 ? 9.008 -5.754 -20.609 1 91.38 288 GLY B O 1
ATOM 4565 N N . ILE B 1 289 ? 7.852 -7.191 -19.312 1 90.88 289 ILE B N 1
ATOM 4566 C CA . ILE B 1 289 ? 6.652 -6.363 -19.375 1 90.88 289 ILE B CA 1
ATOM 4567 C C . ILE B 1 289 ? 6.137 -6.109 -17.953 1 90.88 289 ILE B C 1
ATOM 4569 O O . ILE B 1 289 ? 6.402 -6.895 -17.047 1 90.88 289 ILE B O 1
ATOM 4573 N N . LYS B 1 290 ? 5.391 -5 -17.781 1 87.94 290 LYS B N 1
ATOM 4574 C CA . LYS B 1 290 ? 4.723 -4.715 -16.516 1 87.94 290 LYS B CA 1
ATOM 4575 C C . LYS B 1 290 ? 3.422 -5.5 -16.391 1 87.94 290 LYS B C 1
ATOM 4577 O O . LYS B 1 290 ? 2.584 -5.473 -17.297 1 87.94 290 LYS B O 1
ATOM 4582 N N . GLY B 1 291 ? 3.354 -6.18 -15.312 1 90.12 291 GLY B N 1
ATOM 4583 C CA . GLY B 1 291 ? 2.133 -6.949 -15.125 1 90.12 291 GLY B CA 1
ATOM 4584 C C . GLY B 1 291 ? 1.947 -8.031 -16.172 1 90.12 291 GLY B C 1
ATOM 4585 O O . GLY B 1 291 ? 2.918 -8.656 -16.609 1 90.12 291 GLY B O 1
ATOM 4586 N N . PHE B 1 292 ? 0.602 -8.375 -16.484 1 94.19 292 PHE B N 1
ATOM 4587 C CA . PHE B 1 292 ? 0.342 -9.508 -17.359 1 94.19 292 PHE B CA 1
ATOM 4588 C C . PHE B 1 292 ? -0.423 -9.07 -18.609 1 94.19 292 PHE B C 1
ATOM 4590 O O . PHE B 1 292 ? -0.577 -9.844 -19.547 1 94.19 292 PHE B O 1
ATOM 4597 N N . SER B 1 293 ? -0.859 -7.836 -18.656 1 88.81 293 SER B N 1
ATOM 4598 C CA . SER B 1 293 ? -1.856 -7.395 -19.625 1 88.81 293 SER B CA 1
ATOM 4599 C C . SER B 1 293 ? -1.342 -7.543 -21.062 1 88.81 293 SER B C 1
ATOM 4601 O O . SER B 1 293 ? -2.119 -7.793 -21.984 1 88.81 293 SER B O 1
ATOM 4603 N N . LEU B 1 294 ? -0.046 -7.492 -21.297 1 91.19 294 LEU B N 1
ATOM 4604 C CA . LEU B 1 294 ? 0.481 -7.527 -22.656 1 91.19 294 LEU B CA 1
ATOM 4605 C C . LEU B 1 294 ? 1.046 -8.906 -22.984 1 91.19 294 LEU B C 1
ATOM 4607 O O . LEU B 1 294 ? 1.636 -9.102 -24.047 1 91.19 294 LEU B O 1
ATOM 4611 N N . LEU B 1 295 ? 0.836 -9.789 -22.125 1 93.88 295 LEU B N 1
ATOM 4612 C CA . LEU B 1 295 ? 1.492 -11.086 -22.266 1 93.88 295 LEU B CA 1
ATOM 4613 C C . LEU B 1 295 ? 1.036 -11.789 -23.531 1 93.88 295 LEU B C 1
ATOM 4615 O O . LEU B 1 295 ? 1.848 -12.398 -24.25 1 93.88 295 LEU B O 1
ATOM 4619 N N . LYS B 1 296 ? -0.241 -11.75 -23.844 1 93.5 296 LYS B N 1
ATOM 4620 C CA . LYS B 1 296 ? -0.762 -12.367 -25.062 1 93.5 296 LYS B CA 1
ATOM 4621 C C . LYS B 1 296 ? -0.054 -11.82 -26.312 1 93.5 296 LYS B C 1
ATOM 4623 O O . LYS B 1 296 ? 0.373 -12.594 -27.172 1 93.5 296 LYS B O 1
ATOM 4628 N N . THR B 1 297 ? 0.089 -10.492 -26.328 1 92.94 297 THR B N 1
ATOM 4629 C CA . THR B 1 297 ? 0.686 -9.82 -27.469 1 92.94 297 THR B CA 1
ATOM 4630 C C . THR B 1 297 ? 2.154 -10.203 -27.625 1 92.94 297 THR B C 1
ATOM 4632 O O . THR B 1 297 ? 2.604 -10.523 -28.719 1 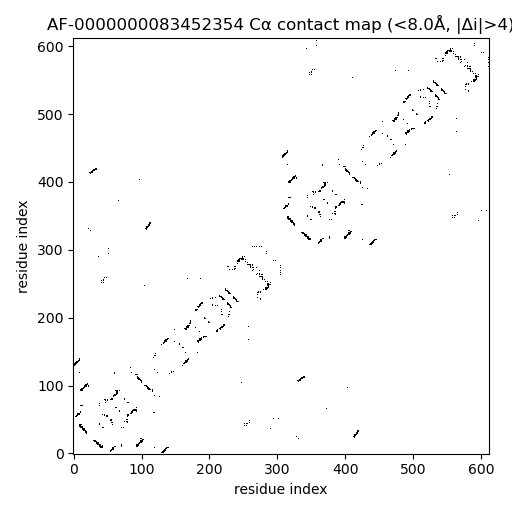92.94 297 THR B O 1
ATOM 4635 N N . VAL B 1 298 ? 2.842 -10.328 -26.562 1 91.5 298 VAL B N 1
ATOM 4636 C CA . VAL B 1 298 ? 4.285 -10.523 -26.641 1 91.5 298 VAL B CA 1
ATOM 4637 C C . VAL B 1 298 ? 4.598 -12.008 -26.828 1 91.5 298 VAL B C 1
ATOM 4639 O O . VAL B 1 298 ? 5.711 -12.367 -27.203 1 91.5 298 VAL B O 1
ATOM 4642 N N . CYS B 1 299 ? 3.652 -12.797 -26.531 1 92.38 299 CYS B N 1
ATOM 4643 C CA . CYS B 1 299 ? 3.861 -14.234 -26.672 1 92.38 299 CYS B CA 1
ATOM 4644 C C . CYS B 1 299 ? 3.293 -14.742 -27.984 1 92.38 299 CYS B C 1
ATOM 4646 O O . CYS B 1 299 ? 3.277 -15.953 -28.234 1 92.38 299 CYS B O 1
ATOM 4648 N N . GLU B 1 300 ? 2.832 -13.945 -28.828 1 92.06 300 GLU B N 1
ATOM 4649 C CA . GLU B 1 300 ? 2.154 -14.352 -30.062 1 92.06 300 GLU B CA 1
ATOM 4650 C C . GLU B 1 300 ? 2.996 -15.344 -30.859 1 92.06 300 GLU B C 1
ATOM 4652 O O . GLU B 1 300 ? 2.48 -16.359 -31.344 1 92.06 300 GLU B O 1
ATOM 4657 N N . ASN B 1 301 ? 4.27 -15.078 -30.984 1 89.44 301 ASN B N 1
ATOM 4658 C CA . ASN B 1 301 ? 5.145 -15.938 -31.781 1 89.44 301 ASN B CA 1
ATOM 4659 C C . ASN B 1 301 ? 5.461 -17.25 -31.062 1 89.44 301 ASN B C 1
ATOM 4661 O O . ASN B 1 301 ? 5.711 -18.266 -31.688 1 89.44 301 ASN B O 1
ATOM 4665 N N . ILE B 1 302 ? 5.449 -17.203 -29.766 1 91.38 302 ILE B N 1
ATOM 4666 C CA . ILE B 1 302 ? 5.785 -18.344 -28.938 1 91.38 302 ILE B CA 1
ATOM 4667 C C . ILE B 1 302 ? 4.582 -19.297 -28.844 1 91.38 302 ILE B C 1
ATOM 4669 O O . ILE B 1 302 ? 4.746 -20.516 -28.781 1 91.38 302 ILE B O 1
ATOM 4673 N N . LEU B 1 303 ? 3.428 -18.703 -28.984 1 88.31 303 LEU B N 1
ATOM 4674 C CA . LEU B 1 303 ? 2.191 -19.469 -28.828 1 88.31 303 LEU B CA 1
ATOM 4675 C C . LEU B 1 303 ? 1.986 -20.406 -30.016 1 88.31 303 LEU B C 1
ATOM 4677 O O . LEU B 1 303 ? 1.306 -21.438 -29.891 1 88.31 303 LEU B O 1
ATOM 4681 N N . GLN B 1 304 ? 2.6 -20.109 -31.094 1 83.44 304 GLN B N 1
ATOM 4682 C CA . GLN B 1 304 ? 2.48 -20.953 -32.281 1 83.44 304 GLN B CA 1
ATOM 4683 C C . GLN B 1 304 ? 3.191 -22.281 -32.094 1 83.44 304 GLN B C 1
ATOM 4685 O O . GLN B 1 304 ? 2.9 -23.25 -32.781 1 83.44 304 GLN B O 1
ATOM 4690 N N . ASP B 1 305 ? 4.023 -22.328 -31.125 1 77.56 305 ASP B N 1
ATOM 4691 C CA . ASP B 1 305 ? 4.824 -23.516 -30.875 1 77.56 305 ASP B CA 1
ATOM 4692 C C . ASP B 1 305 ? 4.066 -24.531 -30.016 1 77.56 305 ASP B C 1
ATOM 4694 O O . ASP B 1 305 ? 4.543 -25.641 -29.781 1 77.56 305 ASP B O 1
ATOM 4698 N N . VAL B 1 306 ? 2.873 -24.109 -29.578 1 82.44 306 VAL B N 1
ATOM 4699 C CA . VAL B 1 306 ? 2.17 -25.016 -28.672 1 82.44 306 VAL B CA 1
ATOM 4700 C C . VAL B 1 306 ? 0.705 -25.125 -29.078 1 82.44 306 VAL B C 1
ATOM 4702 O O . VAL B 1 306 ? 0.142 -24.188 -29.656 1 82.44 306 VAL B O 1
#

Nearest PDB structures (foldseek):
  9fhd-assembly1_B  TM=9.389E-01  e=2.041E-39  Homo sapiens
  8omd-assembly2_B  TM=9.654E-01  e=3.139E-38  Mus musculus
  6ul7-assembly1_A  TM=9.696E-01  e=1.941E-37  Homo sapiens
  2hlz-assembly1_B  TM=9.610E-01  e=1.618E-37  Homo sapiens
  2hqq-assembly1_A  TM=9.640E-01  e=3.786E-37  Homo sapiens

Radius of gyration: 29.04 Å; Cα contacts (8 Å, |Δi|>4): 1396; chains: 2; bounding box: 46×88×62 Å